Protein 4ORN (pdb70)

Solvent-accessible surface area: 19875 Å² total

CATH classification: 2.40.155.10

Organism: Aequorea victoria (NCBI:txid6100)

Radius of gyration: 23.49 Å; Cα contacts (8 Å, |Δi|>4): 1300; chains: 2; bounding box: 65×66×56 Å

B-factor: mean 25.35, std 9.88, range [12.17, 78.6]

Foldseek 3Di:
DVLVVLQQAKFKEKEKEFEAAARRTWIKIKIWIAHLVQLKTKIKMFTPRFADQWDVQVCVVVRANSAHEDPQFPLADQQSQLPQQFKKKWKWKQKPPAKIKTKIWTWHDDDRHTYIYMYIYIYGGDCCDCTSVVFFDQFFDKWKWKWAADPPAAGIKTWTKGWTAGHPGDTIIITMIMGIHRPDPDDTRGHHIWIKIKHKGWDDDPPDPGHMIIIMMGIYIGRDPGD/DVLVVLQQAKFKEKEKEFEAAARFTWIKIKIWIAHLCQLKIKIKMFTPGGDPQWDPQVCVVVRACSAHEDPLFPLADQQSQLPQQFKKKWKWKDKVVAKIKTKIWTWHDPDRHTYIYMYIYIDGGDCCDCTSVVFFDQWFDKWKWKKAADPPAGWIKTWTWGWTHGNPGHTIIIIMIMIIGRDDDDDGRGHHIWIKIKHKGWDDDPPDDGDMIIIMMGIYIGDDDRD

InterPro domains:
  IPR000786 Green fluorescent protein, GFP [PR01229] (3-27)
  IPR000786 Green fluorescent protein, GFP [PR01229] (28-48)
  IPR000786 Green fluorescent protein, GFP [PR01229] (49-69)
  IPR000786 Green fluorescent protein, GFP [PR01229] (70-85)
  IPR000786 Green fluorescent protein, GFP [PR01229] (86-108)
  IPR000786 Green fluorescent protein, GFP [PR01229] (109-129)
  IPR000786 Green fluorescent protein, GFP [PR01229] (130-149)
  IPR000786 Green fluorescent protein, GFP [PR01229] (150-171)
  IPR000786 Green fluorescent protein, GFP [PR01229] (173-192)
  IPR000786 Green fluorescent protein, GFP [PR01229] (193-211)
  IPR000786 Green fluorescent protein, GFP [PR01229] (214-237)
  IPR009017 Green fluorescent protein [G3DSA:2.40.155.10] (1-145)
  IPR009017 Green fluorescent protein [G3DSA:2.40.155.10] (146-238)
  IPR009017 Green fluorescent protein [SSF54511] (2-228)
  IPR011584 Green fluorescent protein-related [PF01353] (14-227)

Structure (mmCIF, N/CA/C/O b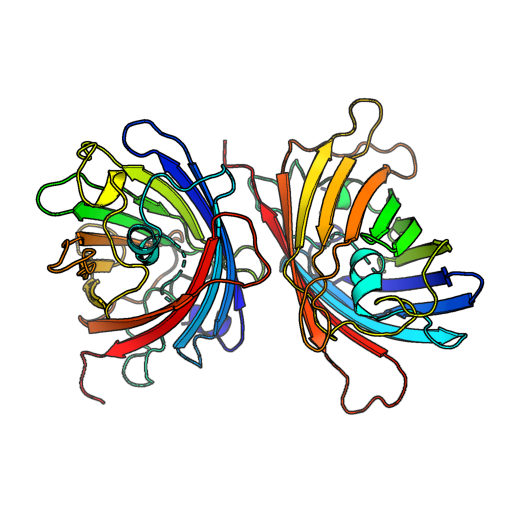ackbone):
data_4ORN
#
_entry.id   4ORN
#
_cell.length_a   80.510
_cell.length_b   83.460
_cell.length_c   92.240
_cell.angle_alpha   90.000
_cell.angle_beta   90.000
_cell.angle_gamma   90.000
#
_symmetry.space_group_name_H-M   'P 21 21 21'
#
loop_
_entity.id
_entity.type
_entity.pdbx_description
1 polymer mKalama1
2 non-polymer '2-(N-MORPHOLINO)-ETHANESULFONIC ACID'
3 non-polymer 'SULFATE ION'
4 non-polymer 'CHLORIDE ION'
5 water water
#
loop_
_atom_site.group_PDB
_atom_site.id
_atom_site.type_symbol
_atom_site.label_atom_id
_atom_site.label_alt_id
_atom_site.label_comp_id
_atom_site.label_asym_id
_atom_site.label_entity_id
_atom_site.label_seq_id
_atom_site.pdbx_PDB_ins_code
_atom_site.Cartn_x
_atom_site.Cartn_y
_atom_site.Cartn_z
_atom_site.occupancy
_atom_site.B_iso_or_equiv
_atom_site.auth_seq_id
_atom_site.auth_comp_id
_atom_site.auth_asym_id
_atom_site.auth_atom_id
_atom_site.pdbx_PDB_model_num
ATOM 1 N N . SER A 1 5 ? 21.087 56.916 17.517 1.00 56.10 2 SER A N 1
ATOM 2 C CA . SER A 1 5 ? 21.764 55.893 16.719 1.00 53.42 2 SER A CA 1
ATOM 3 C C . SER A 1 5 ? 22.436 54.814 17.561 1.00 52.79 2 SER A C 1
ATOM 4 O O . SER A 1 5 ? 22.629 54.974 18.770 1.00 66.38 2 SER A O 1
ATOM 7 N N . LYS A 1 6 ? 22.772 53.699 16.917 1.00 52.58 3 LYS A N 1
ATOM 8 C CA . LYS A 1 6 ? 23.812 52.813 17.426 1.00 44.16 3 LYS A CA 1
ATOM 9 C C . LYS A 1 6 ? 25.160 53.360 16.894 1.00 38.31 3 LYS A C 1
ATOM 10 O O . LYS A 1 6 ? 26.235 53.094 17.436 1.00 37.37 3 LYS A O 1
ATOM 16 N N . GLY A 1 7 ? 25.089 54.138 15.821 1.00 33.26 4 GLY A N 1
ATOM 17 C CA . GLY A 1 7 ? 26.275 54.819 15.336 1.00 28.49 4 GLY A CA 1
ATOM 18 C C . GLY A 1 7 ? 26.772 55.788 16.384 1.00 23.16 4 GLY A C 1
ATOM 19 O O . GLY A 1 7 ? 27.976 55.994 16.528 1.00 26.73 4 GLY A O 1
ATOM 20 N N . GLU A 1 8 ? 25.854 56.392 17.136 1.00 29.63 5 GLU A N 1
ATOM 21 C CA . GLU A 1 8 ? 26.285 57.401 18.100 1.00 30.92 5 GLU A CA 1
ATOM 22 C C . GLU A 1 8 ? 27.069 56.758 19.238 1.00 26.01 5 GLU A C 1
ATOM 23 O O . GLU A 1 8 ? 27.919 57.404 19.881 1.00 23.44 5 GLU A O 1
ATOM 29 N N . GLU A 1 9 ? 26.842 55.465 19.462 1.00 25.59 6 GLU A N 1
ATOM 30 C CA . GLU A 1 9 ? 27.595 54.767 20.503 1.00 25.12 6 GLU A CA 1
ATOM 31 C C . GLU A 1 9 ? 29.099 54.680 20.172 1.00 22.72 6 GLU A C 1
ATOM 32 O O . GLU A 1 9 ? 29.952 54.460 21.047 1.00 24.58 6 GLU A O 1
ATOM 38 N N . LEU A 1 10 ? 29.430 54.866 18.911 1.00 22.27 7 LEU A N 1
ATOM 39 C CA . LEU A 1 10 ? 30.827 54.793 18.504 1.00 16.62 7 LEU A CA 1
ATOM 40 C C . LEU A 1 10 ? 31.579 56.065 18.831 1.00 22.53 7 LEU A C 1
ATOM 41 O O . LEU A 1 10 ? 32.805 56.123 18.672 1.00 20.62 7 LEU A O 1
ATOM 46 N N . PHE A 1 11 ? 30.857 57.069 19.321 1.00 19.58 8 PHE A N 1
ATOM 47 C CA . PHE A 1 11 ? 31.462 58.407 19.549 1.00 19.55 8 PHE A CA 1
ATOM 48 C C . PHE A 1 11 ? 31.400 58.837 20.993 1.00 25.14 8 PHE A C 1
ATOM 49 O O . PHE A 1 11 ? 31.461 60.022 21.299 1.00 25.27 8 PHE A O 1
ATOM 57 N N . THR A 1 12 ? 31.296 57.884 21.914 1.00 20.70 9 THR A N 1
ATOM 58 C CA . THR A 1 12 ? 31.232 58.288 23.328 1.00 21.73 9 THR A CA 1
ATOM 59 C C . THR A 1 12 ? 32.575 58.741 23.922 1.00 26.05 9 THR A C 1
ATOM 60 O O . THR A 1 12 ? 32.602 59.366 25.009 1.00 23.40 9 THR A O 1
ATOM 64 N N . GLY A 1 13 ? 33.678 58.437 23.248 1.00 25.47 10 GLY A N 1
ATOM 65 C CA . GLY A 1 13 ? 35.010 58.835 23.703 1.00 31.09 10 GLY A CA 1
ATOM 66 C C . GLY A 1 13 ? 35.911 59.427 22.622 1.00 27.14 10 GLY A C 1
ATOM 67 O O . GLY A 1 13 ? 35.418 59.842 21.571 1.00 23.62 10 GLY A O 1
ATOM 68 N N . VAL A 1 14 ? 37.220 59.463 22.866 1.00 22.91 11 VAL A N 1
ATOM 69 C CA . VAL A 1 14 ? 38.182 60.002 21.897 1.00 19.11 11 VAL A CA 1
ATOM 70 C C . VAL A 1 14 ? 38.376 58.992 20.774 1.00 22.61 11 VAL A C 1
ATOM 71 O O . VAL A 1 14 ? 38.650 57.807 21.032 1.00 26.44 11 VAL A O 1
ATOM 75 N N . VAL A 1 15 ? 38.226 59.449 19.534 1.00 16.95 12 VAL A N 1
ATOM 76 C CA . VAL A 1 15 ? 38.380 58.593 18.354 1.00 18.91 12 VAL A CA 1
ATOM 77 C C . VAL A 1 15 ? 39.575 59.056 17.517 1.00 16.82 12 VAL A C 1
ATOM 78 O O . VAL A 1 15 ? 39.680 60.231 17.129 1.00 17.72 12 VAL A O 1
ATOM 82 N N . PRO A 1 16 ? 40.510 58.153 17.208 1.00 15.87 13 PRO A N 1
ATOM 83 C CA . PRO A 1 16 ? 41.601 58.581 16.340 1.00 14.93 13 PRO A CA 1
ATOM 84 C C . PRO A 1 16 ? 41.129 58.783 14.910 1.00 16.63 13 PRO A C 1
ATOM 85 O O . PRO A 1 16 ? 40.205 58.104 14.456 1.00 18.09 13 PRO A O 1
ATOM 89 N N . ILE A 1 17 ? 41.751 59.738 14.238 1.00 15.79 14 ILE A N 1
ATOM 90 C CA . ILE A 1 17 ? 41.381 60.093 12.871 1.00 14.20 14 ILE A CA 1
ATOM 91 C C . ILE A 1 17 ? 42.575 60.050 11.942 1.00 17.76 14 ILE A C 1
ATOM 92 O O . ILE A 1 17 ? 43.667 60.506 12.284 1.00 18.41 14 ILE A O 1
ATOM 97 N N . LEU A 1 18 ? 42.362 59.552 10.731 1.00 15.63 15 LEU A N 1
ATOM 98 C CA . LEU A 1 18 ? 43.383 59.584 9.689 1.00 15.94 15 LEU A CA 1
ATOM 99 C C . LEU A 1 18 ? 42.754 60.218 8.475 1.00 18.53 15 LEU A C 1
ATOM 100 O O . LEU A 1 18 ? 41.695 59.789 8.047 1.00 17.61 15 LEU A O 1
ATOM 105 N N . VAL A 1 19 ? 43.409 61.214 7.905 1.00 17.01 16 VAL A N 1
ATOM 106 C CA . VAL A 1 19 ? 42.888 61.902 6.717 1.00 15.99 16 VAL A CA 1
ATOM 107 C C . VAL A 1 19 ? 43.893 61.759 5.587 1.00 18.18 16 VAL A C 1
ATOM 108 O O . VAL A 1 19 ? 45.100 61.978 5.785 1.00 17.80 16 VAL A O 1
ATOM 112 N N . GLU A 1 20 ? 43.425 61.402 4.385 1.00 16.16 17 GLU A N 1
ATOM 113 C CA . GLU A 1 20 ? 44.350 61.352 3.245 1.00 15.99 17 GLU A CA 1
ATOM 114 C C . GLU A 1 20 ? 43.742 62.122 2.099 1.00 18.12 17 GLU A C 1
ATOM 115 O O . GLU A 1 20 ? 42.567 61.952 1.813 1.00 20.28 17 GLU A O 1
ATOM 121 N N . MET A 1 21 ? 44.533 62.947 1.437 1.00 17.98 18 MET A N 1
ATOM 122 C CA . MET A 1 21 ? 44.036 63.693 0.271 1.00 17.75 18 MET A CA 1
ATOM 123 C C . MET A 1 21 ? 44.988 63.543 -0.904 1.00 25.12 18 MET A C 1
ATOM 124 O O . MET A 1 21 ? 46.185 63.822 -0.782 1.00 22.59 18 MET A O 1
ATOM 129 N N . ASP A 1 22 ? 44.415 63.151 -2.038 1.00 20.69 19 ASP A N 1
ATOM 130 C CA . ASP A 1 22 ? 45.077 63.107 -3.350 1.00 18.43 19 ASP A CA 1
ATOM 131 C C . ASP A 1 22 ? 44.540 64.318 -4.089 1.00 23.74 19 ASP A C 1
ATOM 132 O O . ASP A 1 22 ? 43.353 64.372 -4.420 1.00 23.24 19 ASP A O 1
ATOM 137 N N . GLY A 1 23 ? 45.395 65.303 -4.328 1.00 21.84 20 GLY A N 1
ATOM 138 C CA . GLY A 1 23 ? 44.939 66.548 -4.940 1.00 22.35 20 GLY A CA 1
ATOM 139 C C . GLY A 1 23 ? 45.608 66.917 -6.258 1.00 27.52 20 GLY A C 1
ATOM 140 O O . GLY A 1 23 ? 46.688 66.429 -6.604 1.00 26.39 20 GLY A O 1
ATOM 141 N N . ASP A 1 24 ? 44.958 67.809 -6.990 1.00 23.96 21 ASP A N 1
ATOM 142 C CA . ASP A 1 24 ? 45.441 68.228 -8.304 1.00 23.61 21 ASP A CA 1
ATOM 143 C C . ASP A 1 24 ? 44.789 69.570 -8.521 1.00 27.10 21 ASP A C 1
ATOM 144 O O . ASP A 1 24 ? 43.577 69.661 -8.514 1.00 28.35 21 ASP A O 1
ATOM 149 N N A VAL A 1 25 ? 45.590 70.618 -8.690 0.57 23.58 22 VAL A N 1
ATOM 150 N N B VAL A 1 25 ? 45.591 70.614 -8.687 0.43 23.65 22 VAL A N 1
ATOM 151 C CA A VAL A 1 25 ? 45.051 71.944 -8.971 0.57 25.81 22 VAL A CA 1
ATOM 152 C CA B VAL A 1 25 ? 45.043 71.929 -8.985 0.43 25.85 22 VAL A CA 1
ATOM 153 C C A VAL A 1 25 ? 45.741 72.497 -10.201 0.57 28.99 22 VAL A C 1
ATOM 154 C C B VAL A 1 25 ? 45.742 72.494 -10.209 0.43 28.97 22 VAL A C 1
ATOM 155 O O A VAL A 1 25 ? 46.962 72.656 -10.205 0.57 28.64 22 VAL A O 1
ATOM 156 O O B VAL A 1 25 ? 46.965 72.645 -10.228 0.43 28.67 22 VAL A O 1
ATOM 163 N N . ASN A 1 26 ? 44.950 72.778 -11.237 1.00 26.16 23 ASN A N 1
ATOM 164 C CA . ASN A 1 26 ? 45.481 73.263 -12.533 1.00 23.43 23 ASN A CA 1
ATOM 165 C C . ASN A 1 26 ? 46.555 72.321 -13.061 1.00 32.97 23 ASN A C 1
ATOM 166 O O . ASN A 1 26 ? 47.538 72.763 -13.668 1.00 36.94 23 ASN A O 1
ATOM 171 N N . GLY A 1 27 ? 46.382 71.027 -12.813 1.00 30.55 24 GLY A N 1
ATOM 172 C CA . GLY A 1 27 ? 47.347 70.037 -13.276 1.00 40.93 24 GLY A CA 1
ATOM 173 C C . GLY A 1 27 ? 48.491 69.747 -12.313 1.00 35.27 24 GLY A C 1
ATOM 174 O O . GLY A 1 27 ? 49.236 68.786 -12.507 1.00 45.37 24 GLY A O 1
ATOM 175 N N . ARG A 1 28 ? 48.647 70.558 -11.275 1.00 37.66 25 ARG A N 1
ATOM 176 C CA . ARG A 1 28 ? 49.729 70.329 -10.318 1.00 28.65 25 ARG A CA 1
ATOM 177 C C . ARG A 1 28 ? 49.269 69.347 -9.241 1.00 33.44 25 ARG A C 1
ATOM 178 O O . ARG A 1 28 ? 48.344 69.658 -8.474 1.00 27.42 25 ARG A O 1
ATOM 186 N N . LYS A 1 29 ? 49.907 68.177 -9.171 1.00 30.42 26 LYS A N 1
ATOM 187 C CA . LYS A 1 29 ? 49.485 67.131 -8.231 1.00 31.22 26 LYS A CA 1
ATOM 188 C C . LYS A 1 29 ? 50.119 67.372 -6.872 1.00 28.17 26 LYS A C 1
ATOM 189 O O . LYS A 1 29 ? 51.248 67.854 -6.784 1.00 26.84 26 LYS A O 1
ATOM 195 N N . PHE A 1 30 ? 49.403 67.026 -5.803 1.00 27.53 27 PHE A N 1
ATOM 196 C CA . PHE A 1 30 ? 49.952 67.180 -4.462 1.00 25.27 27 PHE A CA 1
ATOM 197 C C . PHE A 1 30 ? 49.213 66.198 -3.564 1.00 25.36 27 PHE A C 1
ATOM 198 O O . PHE A 1 30 ? 48.191 65.638 -3.949 1.00 23.50 27 PHE A O 1
ATOM 206 N N . SER A 1 31 ? 49.772 65.921 -2.391 1.00 22.03 28 SER A N 1
ATOM 207 C CA . SER A 1 31 ? 49.083 65.044 -1.462 1.00 19.88 28 SER A CA 1
ATOM 208 C C . SER A 1 31 ? 49.238 65.570 -0.052 1.00 20.68 28 SER A C 1
ATOM 209 O O . SER A 1 31 ? 50.217 66.256 0.275 1.00 21.54 28 SER A O 1
ATOM 212 N N . VAL A 1 32 ? 48.252 65.245 0.772 1.00 20.29 29 VAL A N 1
ATOM 213 C CA . VAL A 1 32 ? 48.220 65.685 2.150 1.00 19.82 29 VAL A CA 1
ATOM 214 C C . VAL A 1 32 ? 47.851 64.485 3.005 1.00 16.78 29 VAL A C 1
ATOM 215 O O . VAL A 1 32 ? 46.990 63.666 2.637 1.00 18.66 29 VAL A O 1
ATOM 219 N N . ARG A 1 33 ? 48.497 64.358 4.162 1.00 19.13 30 ARG A N 1
ATOM 220 C CA . ARG A 1 33 ? 48.047 63.419 5.172 1.00 18.80 30 ARG A CA 1
ATOM 221 C C . ARG A 1 33 ? 47.842 64.144 6.470 1.00 20.92 30 ARG A C 1
ATOM 222 O O . ARG A 1 33 ? 48.669 64.990 6.850 1.00 21.96 30 ARG A O 1
ATOM 230 N N . GLY A 1 34 ? 46.740 63.823 7.156 1.00 16.11 31 GLY A N 1
ATOM 231 C CA . GLY A 1 34 ? 46.515 64.370 8.477 1.00 18.42 31 GLY A CA 1
ATOM 232 C C . GLY A 1 34 ? 46.243 63.276 9.475 1.00 17.48 31 GLY A C 1
ATOM 233 O O . GLY A 1 34 ? 45.665 62.242 9.146 1.00 19.57 31 GLY A O 1
ATOM 234 N N . VAL A 1 35 ? 46.678 63.496 10.717 1.00 17.39 32 VAL A N 1
ATOM 235 C CA . VAL A 1 35 ? 46.367 62.594 11.815 1.00 15.97 32 VAL A CA 1
ATOM 236 C C . VAL A 1 35 ? 45.959 63.376 13.059 1.00 17.17 32 VAL A C 1
ATOM 237 O O . VAL A 1 35 ? 46.424 64.514 13.299 1.00 19.42 32 VAL A O 1
ATOM 241 N N . GLY A 1 36 ? 45.112 62.777 13.869 1.00 17.55 33 GLY A N 1
ATOM 242 C CA . GLY A 1 36 ? 44.725 63.455 15.099 1.00 18.58 33 GLY A CA 1
ATOM 243 C C . GLY A 1 36 ? 43.613 62.708 15.749 1.00 18.48 33 GLY A C 1
ATOM 244 O O . GLY A 1 36 ? 43.520 61.472 15.665 1.00 18.58 33 GLY A O 1
ATOM 245 N N . GLU A 1 37 ? 42.743 63.433 16.446 1.00 15.98 34 GLU A N 1
ATOM 246 C CA . GLU A 1 37 ? 41.701 62.741 17.156 1.00 15.99 34 GLU A CA 1
ATOM 247 C C . GLU A 1 37 ? 40.503 63.642 17.345 1.00 16.71 34 GLU A C 1
ATOM 248 O O . GLU A 1 37 ? 40.639 64.866 17.310 1.00 19.26 34 GLU A O 1
ATOM 254 N N . GLY A 1 38 ? 39.338 63.029 17.540 1.00 17.70 35 GLY A N 1
ATOM 255 C CA . GLY A 1 38 ? 38.122 63.823 17.707 1.00 16.80 35 GLY A CA 1
ATOM 256 C C . GLY A 1 38 ? 37.366 63.339 18.904 1.00 18.61 35 GLY A C 1
ATOM 257 O O . GLY A 1 38 ? 37.466 62.164 19.303 1.00 17.75 35 GLY A O 1
ATOM 258 N N . ASP A 1 39 ? 36.625 64.240 19.545 1.00 15.16 36 ASP A N 1
ATOM 259 C CA . ASP A 1 39 ? 35.800 63.811 20.664 1.00 17.27 36 ASP A CA 1
ATOM 260 C C . ASP A 1 39 ? 34.488 64.534 20.575 1.00 19.21 36 ASP A C 1
ATOM 261 O O . ASP A 1 39 ? 34.404 65.725 20.909 1.00 18.27 36 ASP A O 1
ATOM 266 N N . ALA A 1 40 ? 33.463 63.810 20.136 1.00 17.24 37 ALA A N 1
ATOM 267 C CA . ALA A 1 40 ? 32.160 64.426 19.874 1.00 17.91 37 ALA A CA 1
ATOM 268 C C . ALA A 1 40 ? 31.493 64.883 21.154 1.00 21.98 37 ALA A C 1
ATOM 269 O O . ALA A 1 40 ? 30.650 65.791 21.117 1.00 20.00 37 ALA A O 1
ATOM 271 N N . THR A 1 41 ? 31.843 64.263 22.288 1.00 20.72 38 THR A N 1
ATOM 272 C CA . THR A 1 41 ? 31.299 64.739 23.553 1.00 18.52 38 THR A CA 1
ATOM 273 C C . THR A 1 41 ? 31.820 66.088 23.945 1.00 19.30 38 THR A C 1
ATOM 274 O O . THR A 1 41 ? 31.246 66.767 24.819 1.00 23.23 38 THR A O 1
ATOM 278 N N . HIS A 1 42 ? 32.941 66.475 23.349 1.00 17.38 39 HIS A N 1
ATOM 279 C CA . HIS A 1 42 ? 33.462 67.817 23.528 1.00 17.24 39 HIS A CA 1
ATOM 280 C C . HIS A 1 42 ? 33.304 68.688 22.282 1.00 18.28 39 HIS A C 1
ATOM 281 O O . HIS A 1 42 ? 33.746 69.843 22.278 1.00 17.57 39 HIS A O 1
ATOM 288 N N . GLY A 1 43 ? 32.650 68.155 21.252 1.00 17.48 40 GLY A N 1
ATOM 289 C CA . GLY A 1 43 ? 32.509 68.848 19.973 1.00 16.70 40 GLY A CA 1
ATOM 290 C C . GLY A 1 43 ? 33.822 69.402 19.461 1.00 16.82 40 GLY A C 1
ATOM 291 O O . GLY A 1 43 ? 33.897 70.552 19.028 1.00 18.59 40 GLY A O 1
ATOM 292 N N . LYS A 1 44 ? 34.881 68.602 19.542 1.00 15.39 41 LYS A N 1
ATOM 293 C CA . LYS A 1 44 ? 36.236 69.124 19.345 1.00 17.02 41 LYS A CA 1
ATOM 294 C C . LYS A 1 44 ? 37.027 68.132 18.538 1.00 20.07 41 LYS A C 1
ATOM 295 O O . LYS A 1 44 ? 36.886 66.919 18.713 1.00 21.46 41 LYS A O 1
ATOM 301 N N . LEU A 1 45 ? 37.865 68.624 17.647 1.00 14.59 42 LEU A N 1
ATOM 302 C CA . LEU A 1 45 ? 38.817 67.699 17.030 1.00 17.23 42 LEU A CA 1
ATOM 303 C C . LEU A 1 45 ? 40.140 68.420 16.859 1.00 20.24 42 LEU A C 1
ATOM 304 O O . LEU A 1 45 ? 40.189 69.652 16.807 1.00 17.01 42 LEU A O 1
ATOM 309 N N . THR A 1 46 ? 41.239 67.660 16.800 1.00 17.91 43 THR A N 1
ATOM 310 C CA . THR A 1 46 ? 42.543 68.271 16.611 1.00 18.66 43 THR A CA 1
ATOM 311 C C . THR A 1 46 ? 43.248 67.438 15.563 1.00 21.86 43 THR A C 1
ATOM 312 O O . THR A 1 46 ? 43.204 66.199 15.637 1.00 19.28 43 THR A O 1
ATOM 316 N N . LEU A 1 47 ? 43.841 68.096 14.570 1.00 17.86 44 LEU A N 1
ATOM 317 C CA . LEU A 1 47 ? 44.512 67.383 13.476 1.00 17.18 44 LEU A CA 1
ATOM 318 C C . LEU A 1 47 ? 45.799 68.121 13.111 1.00 19.97 44 LEU A C 1
ATOM 319 O O . LEU A 1 47 ? 45.844 69.350 13.088 1.00 21.13 44 LEU A O 1
ATOM 324 N N . LYS A 1 48 ? 46.825 67.358 12.742 1.00 16.90 45 LYS A N 1
ATOM 325 C CA . LYS A 1 48 ? 48.006 67.956 12.123 1.00 16.41 45 LYS A CA 1
ATOM 326 C C . LYS A 1 48 ? 48.168 67.400 10.721 1.00 18.83 45 LYS A C 1
ATOM 327 O O . LYS A 1 48 ? 48.168 66.154 10.530 1.00 19.70 45 LYS A O 1
ATOM 333 N N . PHE A 1 49 ? 48.266 68.297 9.750 1.00 16.47 46 PHE A N 1
ATOM 334 C CA . PHE A 1 49 ? 48.392 67.954 8.333 1.00 19.64 46 PHE A CA 1
ATOM 335 C C . PHE A 1 49 ? 49.760 68.265 7.804 1.00 20.44 46 PHE A C 1
ATOM 336 O O . PHE A 1 49 ? 50.329 69.295 8.111 1.00 20.26 46 PHE A O 1
ATOM 344 N N . ILE A 1 50 ? 50.275 67.361 6.978 1.00 21.01 47 ILE A N 1
ATOM 345 C CA . ILE A 1 50 ? 51.547 67.548 6.317 1.00 24.49 47 ILE A CA 1
ATOM 346 C C . ILE A 1 50 ? 51.321 67.477 4.816 1.00 20.93 47 ILE A C 1
ATOM 347 O O . ILE A 1 50 ? 50.595 66.605 4.353 1.00 20.84 47 ILE A O 1
ATOM 352 N N . CYS A 1 51 ? 51.940 68.364 4.046 1.00 19.26 48 CYS A N 1
ATOM 353 C CA . CYS A 1 51 ? 51.978 68.175 2.607 1.00 19.05 48 CYS A CA 1
ATOM 354 C C . CYS A 1 51 ? 53.052 67.134 2.290 1.00 31.49 48 CYS A C 1
ATOM 355 O O . CYS A 1 51 ? 54.227 67.406 2.461 1.00 31.08 48 CYS A O 1
ATOM 358 N N . THR A 1 52 ? 52.623 65.953 1.855 1.00 24.98 49 THR A N 1
ATOM 359 C CA . THR A 1 52 ? 53.503 64.792 1.667 1.00 31.18 49 THR A CA 1
ATOM 360 C C . THR A 1 52 ? 54.041 64.735 0.246 1.00 38.50 49 THR A C 1
ATOM 361 O O . THR A 1 52 ? 54.557 63.693 -0.187 1.00 39.58 49 THR A O 1
ATOM 365 N N . SER A 1 53 ? 53.927 65.860 -0.459 1.00 31.93 50 SER A N 1
ATOM 366 C CA . SER A 1 53 ? 54.476 66.034 -1.810 1.00 33.07 50 SER A CA 1
ATOM 367 C C . SER A 1 53 ? 55.262 67.337 -1.890 1.00 36.99 50 SER A C 1
ATOM 368 O O . SER A 1 53 ? 55.381 67.934 -2.965 1.00 49.92 50 SER A O 1
ATOM 371 N N . GLY A 1 54 ? 55.762 67.813 -0.749 1.00 32.16 51 GLY A N 1
ATOM 372 C CA . GLY A 1 54 ? 56.584 69.016 -0.735 1.00 32.68 51 GLY A CA 1
ATOM 373 C C . GLY A 1 54 ? 55.871 70.296 -0.312 1.00 36.60 51 GLY A C 1
ATOM 374 O O . GLY A 1 54 ? 55.318 70.373 0.780 1.00 35.16 51 GLY A O 1
ATOM 375 N N . LYS A 1 55 ? 55.890 71.311 -1.165 1.00 35.10 52 LYS A N 1
ATOM 376 C CA . LYS A 1 55 ? 55.229 72.581 -0.840 1.00 40.46 52 LYS A CA 1
ATOM 377 C C . LYS A 1 55 ? 53.802 72.597 -1.386 1.00 33.09 52 LYS A C 1
ATOM 378 O O . LYS A 1 55 ? 53.555 72.217 -2.536 1.00 31.77 52 LYS A O 1
ATOM 384 N N . LEU A 1 56 ? 52.850 72.999 -0.548 1.00 32.95 53 LEU A N 1
ATOM 385 C CA . LEU A 1 56 ? 51.436 73.003 -0.967 1.00 24.10 53 LEU A CA 1
ATOM 386 C C . LEU A 1 56 ? 51.212 74.109 -2.004 1.00 30.35 53 LEU A C 1
ATOM 387 O O . LEU A 1 56 ? 51.613 75.255 -1.786 1.00 34.60 53 LEU A O 1
ATOM 392 N N . PRO A 1 57 ? 50.555 73.773 -3.134 1.00 25.41 54 PRO A N 1
ATOM 393 C CA . PRO A 1 57 ? 50.323 74.677 -4.264 1.00 29.70 54 PRO A CA 1
ATOM 394 C C . PRO A 1 57 ? 49.144 75.641 -4.073 1.00 27.33 54 PRO A C 1
ATOM 395 O O . PRO A 1 57 ? 48.940 76.492 -4.928 1.00 27.18 54 PRO A O 1
ATOM 399 N N . VAL A 1 58 ? 48.405 75.511 -2.965 1.00 25.10 55 VAL A N 1
ATOM 400 C CA . VAL A 1 58 ? 47.266 76.400 -2.643 1.00 23.77 55 VAL A CA 1
ATOM 401 C C . VAL A 1 58 ? 47.414 76.751 -1.164 1.00 24.11 55 VAL A C 1
ATOM 402 O O . VAL A 1 58 ? 48.187 76.113 -0.449 1.00 24.67 55 VAL A O 1
ATOM 406 N N . PRO A 1 59 ? 46.713 77.790 -0.686 1.00 19.91 56 PRO A N 1
ATOM 407 C CA . PRO A 1 59 ? 46.891 78.151 0.717 1.00 21.07 56 PRO A CA 1
ATOM 408 C C . PRO A 1 59 ? 46.209 77.111 1.590 1.00 24.66 56 PRO A C 1
ATOM 409 O O . PRO A 1 59 ? 45.130 76.647 1.257 1.00 21.34 56 PRO A O 1
ATOM 413 N N . TRP A 1 60 ? 46.847 76.756 2.695 1.00 19.80 57 TRP A N 1
ATOM 414 C CA . TRP A 1 60 ? 46.263 75.796 3.637 1.00 16.68 57 TRP A CA 1
ATOM 415 C C . TRP A 1 60 ? 44.793 76.093 4.004 1.00 18.91 57 TRP A C 1
ATOM 416 O O . TRP A 1 60 ? 43.993 75.146 4.071 1.00 20.04 57 TRP A O 1
ATOM 427 N N . PRO A 1 61 ? 44.433 77.367 4.281 1.00 17.78 58 PRO A N 1
ATOM 428 C CA . PRO A 1 61 ? 43.048 77.571 4.722 1.00 17.96 58 PRO A CA 1
ATOM 429 C C . PRO A 1 61 ? 42.004 77.162 3.693 1.00 20.32 58 PRO A C 1
ATOM 430 O O . PRO A 1 61 ? 40.889 76.803 4.100 1.00 17.64 58 PRO A O 1
ATOM 434 N N . THR A 1 62 ? 42.357 77.162 2.409 1.00 20.92 59 THR A N 1
ATOM 435 C CA . THR A 1 62 ? 41.389 76.777 1.372 1.00 17.15 59 THR A CA 1
ATOM 436 C C . THR A 1 62 ? 41.088 75.285 1.381 1.00 17.86 59 THR A C 1
ATOM 437 O O . THR A 1 62 ? 40.119 74.843 0.740 1.00 19.48 59 THR A O 1
ATOM 441 N N . LEU A 1 63 ? 41.898 74.517 2.107 1.00 17.47 60 LEU A N 1
ATOM 442 C CA . LEU A 1 63 ? 41.684 73.062 2.184 1.00 16.32 60 LEU A CA 1
ATOM 443 C C . LEU A 1 63 ? 41.036 72.627 3.487 1.00 16.26 60 LEU A C 1
ATOM 444 O O . LEU A 1 63 ? 40.738 71.459 3.645 1.00 18.43 60 LEU A O 1
ATOM 449 N N . VAL A 1 64 ? 40.828 73.557 4.412 1.00 14.48 61 VAL A N 1
ATOM 450 C CA . VAL A 1 64 ? 40.286 73.189 5.734 1.00 15.65 61 VAL A CA 1
ATOM 451 C C . VAL A 1 64 ? 38.941 72.464 5.663 1.00 17.67 61 VAL A C 1
ATOM 452 O O . VAL A 1 64 ? 38.745 71.414 6.299 1.00 15.86 61 VAL A O 1
ATOM 456 N N . THR A 1 65 ? 38.003 72.981 4.877 1.00 17.31 62 THR A N 1
ATOM 457 C CA . THR A 1 65 ? 36.686 72.349 4.869 1.00 15.34 62 THR A CA 1
ATOM 458 C C . THR A 1 65 ? 36.727 70.958 4.239 1.00 14.50 62 THR A C 1
ATOM 459 O O . THR A 1 65 ? 35.943 70.083 4.599 1.00 16.14 62 THR A O 1
ATOM 463 N N . THR A 1 66 ? 37.658 70.738 3.306 1.00 14.79 63 THR A N 1
ATOM 464 C CA . THR A 1 66 ? 37.773 69.429 2.658 1.00 18.11 63 THR A CA 1
ATOM 465 C C . THR A 1 66 ? 38.427 68.406 3.578 1.00 16.58 63 THR A C 1
ATOM 466 O O . THR A 1 66 ? 37.958 67.281 3.732 1.00 16.83 63 THR A O 1
ATOM 470 N N . LEU A 1 67 ? 39.490 68.835 4.230 1.00 16.15 64 LEU A N 1
ATOM 471 C CA . LEU A 1 67 ? 40.257 67.965 5.123 1.00 17.48 64 LEU A CA 1
ATOM 472 C C . LEU A 1 67 ? 39.512 67.692 6.424 1.00 19.22 64 LEU A C 1
ATOM 473 O O . LEU A 1 67 ? 39.597 66.603 6.976 1.00 18.08 64 LEU A O 1
ATOM 499 N N . VAL A 1 69 ? 35.327 65.895 8.775 1.00 17.73 68 VAL A N 1
ATOM 500 C CA . VAL A 1 69 ? 34.843 64.846 9.670 1.00 17.68 68 VAL A CA 1
ATOM 501 C C . VAL A 1 69 ? 33.793 65.446 10.601 1.00 17.78 68 VAL A C 1
ATOM 502 O O . VAL A 1 69 ? 33.965 65.593 11.819 1.00 18.01 68 VAL A O 1
ATOM 506 N N . GLN A 1 70 ? 32.659 65.770 10.004 1.00 17.06 69 GLN A N 1
ATOM 507 C CA . GLN A 1 70 ? 31.579 66.415 10.725 1.00 17.11 69 GLN A CA 1
ATOM 508 C C . GLN A 1 70 ? 30.895 65.489 11.746 1.00 16.48 69 GLN A C 1
ATOM 509 O O . GLN A 1 70 ? 30.062 65.965 12.516 1.00 17.00 69 GLN A O 1
ATOM 523 N N . PHE A 1 72 ? 32.192 64.687 14.346 1.00 15.76 71 PHE A N 1
ATOM 524 C CA . PHE A 1 72 ? 32.557 65.133 15.691 1.00 15.89 71 PHE A CA 1
ATOM 525 C C . PHE A 1 72 ? 31.829 66.373 16.180 1.00 17.26 71 PHE A C 1
ATOM 526 O O . PHE A 1 72 ? 32.140 66.890 17.254 1.00 17.45 71 PHE A O 1
ATOM 534 N N . SER A 1 73 ? 30.836 66.824 15.414 1.00 14.86 72 SER A N 1
ATOM 535 C CA . SER A 1 73 ? 29.953 67.895 15.879 1.00 17.11 72 SER A CA 1
ATOM 536 C C . SER A 1 73 ? 29.222 67.433 17.106 1.00 16.97 72 SER A C 1
ATOM 537 O O . SER A 1 73 ? 28.811 66.257 17.187 1.00 18.36 72 SER A O 1
ATOM 540 N N . ARG A 1 74 ? 29.019 68.330 18.075 1.00 15.52 73 ARG A N 1
ATOM 541 C CA . ARG A 1 74 ? 28.145 67.980 19.167 1.00 15.10 73 ARG A CA 1
ATOM 542 C C . ARG A 1 74 ? 26.720 68.425 18.905 1.00 16.95 73 ARG A C 1
ATOM 543 O O . ARG A 1 74 ? 26.450 69.619 18.780 1.00 17.50 73 ARG A O 1
ATOM 551 N N . TYR A 1 75 ? 25.813 67.450 18.826 1.00 16.83 74 TYR A N 1
ATOM 552 C CA . TYR A 1 75 ? 24.378 67.702 18.806 1.00 18.07 74 TYR A CA 1
ATOM 553 C C . TYR A 1 75 ? 23.860 67.683 20.234 1.00 19.94 74 TYR A C 1
ATOM 554 O O . TYR A 1 75 ? 24.082 66.726 20.951 1.00 19.48 74 TYR A O 1
ATOM 563 N N . PRO A 1 76 ? 23.124 68.722 20.627 1.00 19.19 75 PRO A N 1
ATOM 564 C CA . PRO A 1 76 ? 22.589 68.691 21.988 1.00 19.56 75 PRO A CA 1
ATOM 565 C C . PRO A 1 76 ? 21.457 67.683 22.115 1.00 25.80 75 PRO A C 1
ATOM 566 O O . PRO A 1 76 ? 20.945 67.194 21.110 1.00 24.26 75 PRO A O 1
ATOM 570 N N . ASP A 1 77 ? 21.056 67.373 23.347 1.00 22.42 76 ASP A N 1
ATOM 571 C CA . ASP A 1 77 ? 20.063 66.315 23.563 1.00 25.44 76 ASP A CA 1
ATOM 572 C C . ASP A 1 77 ? 18.807 66.498 22.730 1.00 23.32 76 ASP A C 1
ATOM 573 O O . ASP A 1 77 ? 18.286 65.527 22.165 1.00 27.62 76 ASP A O 1
ATOM 578 N N . HIS A 1 78 ? 18.336 67.736 22.625 1.00 25.26 77 HIS A N 1
ATOM 579 C CA . HIS A 1 78 ? 17.076 67.978 21.910 1.00 27.81 77 HIS A CA 1
ATOM 580 C C . HIS A 1 78 ? 17.217 67.883 20.389 1.00 30.17 77 HIS A C 1
ATOM 581 O O . HIS A 1 78 ? 16.235 68.036 19.659 1.00 26.39 77 HIS A O 1
ATOM 588 N N . MET A 1 79 ? 18.442 67.671 19.911 1.00 21.63 78 MET A N 1
ATOM 589 C CA . MET A 1 79 ? 18.699 67.540 18.471 1.00 19.11 78 MET A CA 1
ATOM 590 C C . MET A 1 79 ? 19.342 66.212 18.067 1.00 21.26 78 MET A C 1
ATOM 591 O O . MET A 1 79 ? 19.741 66.050 16.914 1.00 20.27 78 MET A O 1
ATOM 596 N N . LYS A 1 80 ? 19.454 65.258 18.987 1.00 23.23 79 LYS A N 1
ATOM 597 C CA . LYS A 1 80 ? 20.148 64.003 18.678 1.00 22.63 79 LYS A CA 1
ATOM 598 C C . LYS A 1 80 ? 19.531 63.273 17.489 1.00 24.00 79 LYS A C 1
ATOM 599 O O . LYS A 1 80 ? 20.244 62.594 16.738 1.00 21.35 79 LYS A O 1
ATOM 605 N N . GLN A 1 81 ? 18.229 63.464 17.302 1.00 23.65 80 GLN A N 1
ATOM 606 C CA . GLN A 1 81 ? 17.510 62.764 16.233 1.00 23.15 80 GLN A CA 1
ATOM 607 C C . GLN A 1 81 ? 17.871 63.339 14.866 1.00 22.78 80 GLN A C 1
ATOM 608 O O . GLN A 1 81 ? 17.410 62.832 13.823 1.00 23.40 80 GLN A O 1
ATOM 614 N N . HIS A 1 82 ? 18.715 64.375 14.847 1.00 20.32 81 HIS A N 1
ATOM 615 C CA . HIS A 1 82 ? 19.038 65.074 13.602 1.00 20.55 81 HIS A CA 1
ATOM 616 C C . HIS A 1 82 ? 20.478 64.896 13.156 1.00 19.02 81 HIS A C 1
ATOM 617 O O . HIS A 1 82 ? 20.917 65.534 12.195 1.00 23.54 81 HIS A O 1
ATOM 624 N N . ASP A 1 83 ? 21.198 63.994 13.819 1.00 18.84 82 ASP A N 1
ATOM 625 C CA . ASP A 1 83 ? 22.614 63.758 13.505 1.00 19.65 82 ASP A CA 1
ATOM 626 C C . ASP A 1 83 ? 22.802 62.634 12.485 1.00 18.72 82 ASP A C 1
ATOM 627 O O . ASP A 1 83 ? 22.965 61.468 12.833 1.00 19.60 82 ASP A O 1
ATOM 632 N N . PHE A 1 84 ? 22.740 63.010 11.213 1.00 18.51 83 PHE A N 1
ATOM 633 C CA . PHE A 1 84 ? 22.932 62.075 10.105 1.00 17.02 83 PHE A CA 1
ATOM 634 C C . PHE A 1 84 ? 24.292 61.395 10.163 1.00 19.63 83 PHE A C 1
ATOM 635 O O . PHE A 1 84 ? 24.419 60.171 9.954 1.00 18.82 83 PHE A O 1
ATOM 643 N N . PHE A 1 85 ? 25.313 62.183 10.493 1.00 17.79 84 PHE A N 1
ATOM 644 C CA . PHE A 1 85 ? 26.690 61.745 10.320 1.00 16.43 84 PHE A CA 1
ATOM 645 C C . PHE A 1 85 ? 26.999 60.545 11.202 1.00 19.04 84 PHE A C 1
ATOM 646 O O . PHE A 1 85 ? 27.526 59.516 10.716 1.00 19.59 84 PHE A O 1
ATOM 654 N N . LYS A 1 86 ? 26.677 60.646 12.493 1.00 17.33 85 LYS A N 1
ATOM 655 C CA . LYS A 1 86 ? 26.937 59.486 13.350 1.00 16.09 85 LYS A CA 1
ATOM 656 C C . LYS A 1 86 ? 26.032 58.313 13.028 1.00 21.62 85 LYS A C 1
ATOM 657 O O . LYS A 1 86 ? 26.426 57.162 13.183 1.00 20.59 85 LYS A O 1
ATOM 663 N N A SER A 1 87 ? 24.826 58.607 12.569 0.59 18.92 86 SER A N 1
ATOM 664 N N B SER A 1 87 ? 24.819 58.614 12.579 0.41 18.95 86 SER A N 1
ATOM 665 C CA A SER A 1 87 ? 23.857 57.548 12.291 0.59 21.17 86 SER A CA 1
ATOM 666 C CA B SER A 1 87 ? 23.839 57.571 12.267 0.41 21.18 86 SER A CA 1
ATOM 667 C C A SER A 1 87 ? 24.315 56.660 11.139 0.59 21.93 86 SER A C 1
ATOM 668 C C B SER A 1 87 ? 24.322 56.661 11.143 0.41 21.92 86 SER A C 1
ATOM 669 O O A SER A 1 87 ? 23.965 55.471 11.069 0.59 22.69 86 SER A O 1
ATOM 670 O O B SER A 1 87 ? 23.997 55.468 11.101 0.41 22.69 86 SER A O 1
ATOM 675 N N . ALA A 1 88 ? 25.118 57.223 10.242 1.00 17.35 87 ALA A N 1
ATOM 676 C CA . ALA A 1 88 ? 25.648 56.501 9.088 1.00 17.66 87 ALA A CA 1
ATOM 677 C C . ALA A 1 88 ? 26.808 55.577 9.443 1.00 22.18 87 ALA A C 1
ATOM 678 O O . ALA A 1 88 ? 27.239 54.787 8.609 1.00 21.42 87 ALA A O 1
ATOM 680 N N . MET A 1 89 ? 27.349 55.700 10.661 1.00 20.25 88 MET A N 1
ATOM 681 C CA . MET A 1 89 ? 28.520 54.931 11.037 1.00 22.35 88 MET A CA 1
ATOM 682 C C . MET A 1 89 ? 28.109 53.578 11.574 1.00 21.66 88 MET A C 1
ATOM 683 O O . MET A 1 89 ? 27.035 53.448 12.138 1.00 22.66 88 MET A O 1
ATOM 688 N N . PRO A 1 90 ? 29.000 52.570 11.457 1.00 20.56 89 PRO A N 1
ATOM 689 C CA . PRO A 1 90 ? 30.375 52.638 10.959 1.00 20.40 89 PRO A CA 1
ATOM 690 C C . PRO A 1 90 ? 30.549 52.526 9.459 1.00 20.80 89 PRO A C 1
ATOM 691 O O . PRO A 1 90 ? 31.668 52.754 9.012 1.00 20.10 89 PRO A O 1
ATOM 695 N N . GLU A 1 91 ? 29.497 52.216 8.692 1.00 22.59 90 GLU A N 1
ATOM 696 C CA . GLU A 1 91 ? 29.660 52.000 7.249 1.00 24.14 90 GLU A CA 1
ATOM 697 C C . GLU A 1 91 ? 30.058 53.280 6.552 1.00 22.06 90 GLU A C 1
ATOM 698 O O . GLU A 1 91 ? 30.814 53.263 5.571 1.00 21.32 90 GLU A O 1
ATOM 704 N N . GLY A 1 92 ? 29.559 54.397 7.065 1.00 20.57 91 GLY A N 1
ATOM 705 C CA . GLY A 1 92 ? 30.047 55.705 6.611 1.00 19.94 91 GLY A CA 1
ATOM 706 C C . GLY A 1 92 ? 29.221 56.370 5.524 1.00 20.18 91 GLY A C 1
ATOM 707 O O . GLY A 1 92 ? 28.092 56.010 5.263 1.00 19.30 91 GLY A O 1
ATOM 708 N N . TYR A 1 93 ? 29.808 57.373 4.895 1.00 17.57 92 TYR A N 1
ATOM 709 C CA . TYR A 1 93 ? 29.146 58.108 3.832 1.00 17.28 92 TYR A CA 1
ATOM 710 C C . TYR A 1 93 ? 30.165 58.646 2.861 1.00 18.95 92 TYR A C 1
ATOM 711 O O . TYR A 1 93 ? 31.352 58.727 3.151 1.00 18.64 92 TYR A O 1
ATOM 720 N N . VAL A 1 94 ? 29.694 58.979 1.658 1.00 17.70 93 VAL A N 1
ATOM 721 C CA . VAL A 1 94 ? 30.507 59.691 0.697 1.00 19.95 93 VAL A CA 1
ATOM 722 C C . VAL A 1 94 ? 30.112 61.144 0.805 1.00 21.71 93 VAL A C 1
ATOM 723 O O . VAL A 1 94 ? 28.914 61.454 0.811 1.00 21.40 93 VAL A O 1
ATOM 727 N N . GLN A 1 95 ? 31.101 62.022 0.968 1.00 18.31 94 GLN A N 1
ATOM 728 C CA . GLN A 1 95 ? 30.848 63.467 0.962 1.00 15.42 94 GLN A CA 1
ATOM 729 C C . GLN A 1 95 ? 31.359 64.025 -0.345 1.00 18.68 94 GLN A C 1
ATOM 730 O O . GLN A 1 95 ? 32.533 63.870 -0.654 1.00 17.99 94 GLN A O 1
ATOM 736 N N . GLU A 1 96 ? 30.501 64.678 -1.135 1.00 17.63 95 GLU A N 1
ATOM 737 C CA . GLU A 1 96 ? 30.980 65.348 -2.345 1.00 18.41 95 GLU A CA 1
ATOM 738 C C . GLU A 1 96 ? 30.751 66.823 -2.183 1.00 18.22 95 GLU A C 1
ATOM 739 O O . GLU A 1 96 ? 29.693 67.238 -1.718 1.00 16.98 95 GLU A O 1
ATOM 745 N N . ARG A 1 97 ? 31.723 67.626 -2.570 1.00 14.86 96 ARG A N 1
ATOM 746 C CA . ARG A 1 97 ? 31.515 69.077 -2.620 1.00 14.51 96 ARG A CA 1
ATOM 747 C C . ARG A 1 97 ? 31.968 69.665 -3.932 1.00 17.96 96 ARG A C 1
ATOM 748 O O . ARG A 1 97 ? 32.839 69.114 -4.608 1.00 18.66 96 ARG A O 1
ATOM 756 N N . THR A 1 98 ? 31.356 70.794 -4.287 1.00 19.16 97 THR A N 1
ATOM 757 C CA . THR A 1 98 ? 31.963 71.696 -5.264 1.00 17.52 97 THR A CA 1
ATOM 758 C C . THR A 1 98 ? 32.138 73.027 -4.563 1.00 19.14 97 THR A C 1
ATOM 759 O O . THR A 1 98 ? 31.213 73.540 -3.932 1.00 19.01 97 THR A O 1
ATOM 763 N N . ILE A 1 99 ? 33.338 73.602 -4.669 1.00 15.05 98 ILE A N 1
ATOM 764 C CA . ILE A 1 99 ? 33.656 74.852 -3.989 1.00 15.36 98 ILE A CA 1
ATOM 765 C C . ILE A 1 99 ? 34.059 75.862 -5.017 1.00 18.88 98 ILE A C 1
ATOM 766 O O . ILE A 1 99 ? 35.046 75.660 -5.736 1.00 19.24 98 ILE A O 1
ATOM 771 N N . PHE A 1 100 ? 33.293 76.948 -5.093 1.00 17.90 99 PHE A N 1
ATOM 772 C CA . PHE A 1 100 ? 33.522 77.971 -6.110 1.00 19.48 99 PHE A CA 1
ATOM 773 C C . PHE A 1 100 ? 34.172 79.167 -5.468 1.00 20.23 99 PHE A C 1
ATOM 774 O O . PHE A 1 100 ? 33.586 79.840 -4.603 1.00 19.24 99 PHE A O 1
ATOM 782 N N . PHE A 1 101 ? 35.402 79.469 -5.884 1.00 19.58 100 PHE A N 1
ATOM 783 C CA . PHE A 1 101 ? 36.090 80.629 -5.348 1.00 18.40 100 PHE A CA 1
ATOM 784 C C . PHE A 1 101 ? 35.757 81.826 -6.207 1.00 21.19 100 PHE A C 1
ATOM 785 O O . PHE A 1 101 ? 36.004 81.803 -7.408 1.00 22.73 100 PHE A O 1
ATOM 793 N N . LYS A 1 102 ? 35.209 82.872 -5.593 1.00 20.53 101 LYS A N 1
ATOM 794 C CA . LYS A 1 102 ? 34.708 84.008 -6.359 1.00 23.73 101 LYS A CA 1
ATOM 795 C C . LYS A 1 102 ? 35.794 84.619 -7.225 1.00 26.07 101 LYS A C 1
ATOM 796 O O . LYS A 1 102 ? 36.876 84.904 -6.743 1.00 24.89 101 LYS A O 1
ATOM 802 N N . ASP A 1 103 ? 35.481 84.795 -8.503 1.00 24.06 102 ASP A N 1
ATOM 803 C CA . ASP A 1 103 ? 36.413 85.396 -9.465 1.00 28.43 102 ASP A CA 1
ATOM 804 C C . ASP A 1 103 ? 37.685 84.579 -9.601 1.00 33.66 102 ASP A C 1
ATOM 805 O O . ASP A 1 103 ? 38.753 85.104 -9.928 1.00 32.43 102 ASP A O 1
ATOM 810 N N . ASP A 1 104 ? 37.562 83.281 -9.370 1.00 26.10 103 ASP A N 1
ATOM 811 C CA . ASP A 1 104 ? 38.696 82.393 -9.512 1.00 22.26 103 ASP A CA 1
ATOM 812 C C . ASP A 1 104 ? 38.194 80.968 -9.797 1.00 26.19 103 ASP A C 1
ATOM 813 O O . ASP A 1 104 ? 37.060 80.765 -10.233 1.00 26.07 103 ASP A O 1
ATOM 818 N N . GLY A 1 105 ? 39.039 79.976 -9.571 1.00 23.27 104 GLY A N 1
ATOM 819 C CA . GLY A 1 105 ? 38.718 78.607 -9.921 1.00 21.87 104 GLY A CA 1
ATOM 820 C C . GLY A 1 105 ? 37.823 77.891 -8.934 1.00 21.96 104 GLY A C 1
ATOM 821 O O . GLY A 1 105 ? 37.263 78.507 -8.039 1.00 20.41 104 GLY A O 1
ATOM 822 N N A SER A 1 106 ? 37.666 76.584 -9.121 0.62 21.84 105 SER A N 1
ATOM 823 N N B SER A 1 106 ? 37.725 76.581 -9.093 0.38 21.83 105 SER A N 1
ATOM 824 C CA A SER A 1 106 ? 36.780 75.774 -8.284 0.62 21.21 105 SER A CA 1
ATOM 825 C CA B SER A 1 106 ? 36.834 75.790 -8.268 0.38 21.20 105 SER A CA 1
ATOM 826 C C A SER A 1 106 ? 37.442 74.462 -7.891 0.62 21.22 105 SER A C 1
ATOM 827 C C B SER A 1 106 ? 37.460 74.459 -7.882 0.38 21.20 105 SER A C 1
ATOM 828 O O A SER A 1 106 ? 38.232 73.900 -8.669 0.62 20.78 105 SER A O 1
ATOM 829 O O B SER A 1 106 ? 38.239 73.882 -8.653 0.38 20.79 105 SER A O 1
ATOM 834 N N . TYR A 1 107 ? 37.137 73.976 -6.680 1.00 16.73 106 TYR A N 1
ATOM 835 C CA . TYR A 1 107 ? 37.510 72.609 -6.292 1.00 17.93 106 TYR A CA 1
ATOM 836 C C . TYR A 1 107 ? 36.310 71.674 -6.417 1.00 18.49 106 TYR A C 1
ATOM 837 O O . TYR A 1 107 ? 35.201 72.042 -6.014 1.00 21.69 106 TYR A O 1
ATOM 846 N N A LYS A 1 108 ? 36.525 70.468 -6.941 0.45 16.80 107 LYS A N 1
ATOM 847 N N B LYS A 1 108 ? 36.529 70.476 -6.954 0.55 16.75 107 LYS A N 1
ATOM 848 C CA A LYS A 1 108 ? 35.522 69.408 -6.856 0.45 18.84 107 LYS A CA 1
ATOM 849 C CA B LYS A 1 108 ? 35.549 69.403 -6.849 0.55 18.81 107 LYS A CA 1
ATOM 850 C C A LYS A 1 108 ? 36.104 68.293 -6.000 0.45 20.80 107 LYS A C 1
ATOM 851 C C B LYS A 1 108 ? 36.139 68.326 -5.964 0.55 20.80 107 LYS A C 1
ATOM 852 O O A LYS A 1 108 ? 37.179 67.781 -6.293 0.45 21.23 107 LYS A O 1
ATOM 853 O O B LYS A 1 108 ? 37.252 67.872 -6.201 0.55 21.24 107 LYS A O 1
ATOM 864 N N . THR A 1 109 ? 35.412 67.928 -4.925 1.00 17.15 108 THR A N 1
ATOM 865 C CA . THR A 1 109 ? 35.958 66.950 -4.007 1.00 16.54 108 THR A CA 1
ATOM 866 C C . THR A 1 109 ? 35.055 65.749 -3.849 1.00 18.62 108 THR A C 1
ATOM 867 O O . THR A 1 109 ? 33.828 65.862 -3.909 1.00 20.54 108 THR A O 1
ATOM 871 N N . ARG A 1 110 ? 35.650 64.574 -3.652 1.00 17.35 109 ARG A N 1
ATOM 872 C CA . ARG A 1 110 ? 34.861 63.395 -3.259 1.00 16.43 109 ARG A CA 1
ATOM 873 C C . ARG A 1 110 ? 35.614 62.663 -2.193 1.00 19.73 109 ARG A C 1
ATOM 874 O O . ARG A 1 110 ? 36.801 62.354 -2.365 1.00 19.91 109 ARG A O 1
ATOM 882 N N . ALA A 1 111 ? 34.944 62.410 -1.073 1.00 17.01 110 ALA A N 1
ATOM 883 C CA . ALA A 1 111 ? 35.602 61.762 0.066 1.00 15.46 110 ALA A CA 1
ATOM 884 C C . ALA A 1 111 ? 34.763 60.632 0.600 1.00 19.14 110 ALA A C 1
ATOM 885 O O . ALA A 1 111 ? 33.543 60.691 0.581 1.00 21.53 110 ALA A O 1
ATOM 887 N N A GLU A 1 112 ? 35.407 59.572 1.069 0.55 17.35 111 GLU A N 1
ATOM 888 N N B GLU A 1 112 ? 35.426 59.591 1.092 0.45 17.37 111 GLU A N 1
ATOM 889 C CA A GLU A 1 112 ? 34.685 58.541 1.812 0.55 17.24 111 GLU A CA 1
ATOM 890 C CA B GLU A 1 112 ? 34.750 58.523 1.826 0.45 17.33 111 GLU A CA 1
ATOM 891 C C A GLU A 1 112 ? 35.097 58.685 3.267 0.55 17.98 111 GLU A C 1
ATOM 892 C C B GLU A 1 112 ? 35.115 58.677 3.291 0.45 17.98 111 GLU A C 1
ATOM 893 O O A GLU A 1 112 ? 36.283 58.762 3.563 0.55 19.15 111 GLU A O 1
ATOM 894 O O B GLU A 1 112 ? 36.292 58.729 3.626 0.45 19.16 111 GLU A O 1
ATOM 905 N N . VAL A 1 113 ? 34.114 58.771 4.159 1.00 17.14 112 VAL A N 1
ATOM 906 C CA . VAL A 1 113 ? 34.357 58.888 5.608 1.00 14.89 112 VAL A CA 1
ATOM 907 C C . VAL A 1 113 ? 33.723 57.671 6.256 1.00 18.10 112 VAL A C 1
ATOM 908 O O . VAL A 1 113 ? 32.523 57.434 6.123 1.00 17.66 112 VAL A O 1
ATOM 912 N N A LYS A 1 114 ? 34.525 56.893 6.973 0.42 17.52 113 LYS A N 1
ATOM 913 N N B LYS A 1 114 ? 34.525 56.856 6.936 0.58 17.48 113 LYS A N 1
ATOM 914 C CA A LYS A 1 114 ? 34.023 55.687 7.586 0.42 17.68 113 LYS A CA 1
ATOM 915 C CA B LYS A 1 114 ? 33.983 55.693 7.598 0.58 17.66 113 LYS A CA 1
ATOM 916 C C A LYS A 1 114 ? 34.981 55.248 8.664 0.42 16.75 113 LYS A C 1
ATOM 917 C C B LYS A 1 114 ? 34.975 55.224 8.633 0.58 16.70 113 LYS A C 1
ATOM 918 O O A LYS A 1 114 ? 36.118 55.722 8.718 0.42 18.89 113 LYS A O 1
ATOM 919 O O B LYS A 1 114 ? 36.133 55.652 8.619 0.58 18.92 113 LYS A O 1
ATOM 930 N N . PHE A 1 115 ? 34.542 54.329 9.515 1.00 17.74 114 PHE A N 1
ATOM 931 C CA . PHE A 1 115 ? 35.479 53.687 10.428 1.00 16.98 114 PHE A CA 1
ATOM 932 C C . PHE A 1 115 ? 36.237 52.586 9.710 1.00 19.60 114 PHE A C 1
ATOM 933 O O . PHE A 1 115 ? 35.656 51.810 8.936 1.00 20.64 114 PHE A O 1
ATOM 941 N N A GLU A 1 116 ? 37.542 52.523 9.937 0.56 19.26 115 GLU A N 1
ATOM 942 N N B GLU A 1 116 ? 37.536 52.539 9.981 0.44 19.25 115 GLU A N 1
ATOM 943 C CA A GLU A 1 116 ? 38.307 51.330 9.561 0.56 21.02 115 GLU A CA 1
ATOM 944 C CA B GLU A 1 116 ? 38.367 51.390 9.636 0.44 21.04 115 GLU A CA 1
ATOM 945 C C A GLU A 1 116 ? 38.848 50.832 10.880 0.56 20.01 115 GLU A C 1
ATOM 946 C C B GLU A 1 116 ? 38.844 50.858 10.949 0.44 20.08 115 GLU A C 1
ATOM 947 O O A GLU A 1 116 ? 39.768 51.436 11.458 0.56 21.25 115 GLU A O 1
ATOM 948 O O B GLU A 1 116 ? 39.737 51.443 11.582 0.44 21.05 115 GLU A O 1
ATOM 959 N N . GLY A 1 117 ? 38.255 49.762 11.398 1.00 22.23 116 GLY A N 1
ATOM 960 C CA . GLY A 1 117 ? 38.521 49.357 12.782 1.00 19.66 116 GLY A CA 1
ATOM 961 C C . GLY A 1 117 ? 38.047 50.493 13.672 1.00 24.60 116 GLY A C 1
ATOM 962 O O . GLY A 1 117 ? 36.966 51.006 13.493 1.00 21.20 116 GLY A O 1
ATOM 963 N N . ASP A 1 118 ? 38.873 50.936 14.609 1.00 18.57 117 ASP A N 1
ATOM 964 C CA . ASP A 1 118 ? 38.430 51.997 15.542 1.00 19.11 117 ASP A CA 1
ATOM 965 C C . ASP A 1 118 ? 38.900 53.384 15.143 1.00 19.18 117 ASP A C 1
ATOM 966 O O . ASP A 1 118 ? 38.687 54.360 15.874 1.00 21.02 117 ASP A O 1
ATOM 971 N N . THR A 1 119 ? 39.526 53.477 13.982 1.00 16.84 118 THR A N 1
ATOM 972 C CA . THR A 1 119 ? 40.000 54.768 13.475 1.00 16.41 118 THR A CA 1
ATOM 973 C C . THR A 1 119 ? 39.013 55.307 12.460 1.00 18.85 118 THR A C 1
ATOM 974 O O . THR A 1 119 ? 38.591 54.604 11.543 1.00 20.02 118 THR A O 1
ATOM 978 N N . LEU A 1 120 ? 38.640 56.570 12.616 1.00 17.19 119 LEU A N 1
ATOM 979 C CA . LEU A 1 120 ? 37.824 57.221 11.588 1.00 16.26 119 LEU A CA 1
ATOM 980 C C . LEU A 1 120 ? 38.720 57.715 10.437 1.00 18.61 119 LEU A C 1
ATOM 981 O O . LEU A 1 120 ? 39.709 58.439 10.651 1.00 18.60 119 LEU A O 1
ATOM 986 N N A VAL A 1 121 ? 38.375 57.336 9.208 0.51 17.09 120 VAL A N 1
ATOM 987 N N B VAL A 1 121 ? 38.414 57.298 9.209 0.49 17.11 120 VAL A N 1
ATOM 988 C CA A VAL A 1 121 ? 39.223 57.668 8.082 0.51 15.07 120 VAL A CA 1
ATOM 989 C CA B VAL A 1 121 ? 39.256 57.696 8.097 0.49 15.05 120 VAL A CA 1
ATOM 990 C C A VAL A 1 121 ? 38.477 58.567 7.104 0.51 17.76 120 VAL A C 1
ATOM 991 C C B VAL A 1 121 ? 38.461 58.609 7.164 0.49 17.77 120 VAL A C 1
ATOM 992 O O A VAL A 1 121 ? 37.334 58.289 6.784 0.51 20.10 120 VAL A O 1
ATOM 993 O O B VAL A 1 121 ? 37.270 58.411 6.971 0.49 20.05 120 VAL A O 1
ATOM 1000 N N . ASN A 1 122 ? 39.125 59.641 6.663 1.00 16.20 121 ASN A N 1
ATOM 1001 C CA . ASN A 1 122 ? 38.555 60.541 5.654 1.00 16.72 121 ASN A CA 1
ATOM 1002 C C . ASN A 1 122 ? 39.488 60.445 4.456 1.00 16.97 121 ASN A C 1
ATOM 1003 O O . ASN A 1 122 ? 40.596 60.972 4.480 1.00 20.38 121 ASN A O 1
ATOM 1008 N N . ARG A 1 123 ? 39.036 59.778 3.390 1.00 16.12 122 ARG A N 1
ATOM 1009 C CA . ARG A 1 123 ? 39.861 59.607 2.183 1.00 17.73 122 ARG A CA 1
ATOM 1010 C C . ARG A 1 123 ? 39.334 60.441 1.023 1.00 16.53 122 ARG A C 1
ATOM 1011 O O . ARG A 1 123 ? 38.248 60.173 0.532 1.00 19.16 122 ARG A O 1
ATOM 1019 N N . ILE A 1 124 ? 40.142 61.381 0.557 1.00 17.21 123 ILE A N 1
ATOM 1020 C CA . ILE A 1 124 ? 39.698 62.452 -0.338 1.00 17.54 123 ILE A CA 1
ATOM 1021 C C . ILE A 1 124 ? 40.422 62.450 -1.669 1.00 21.40 123 ILE A C 1
ATOM 1022 O O . ILE A 1 124 ? 41.629 62.250 -1.715 1.00 20.24 123 ILE A O 1
ATOM 1027 N N . VAL A 1 125 ? 39.673 62.665 -2.747 1.00 17.00 124 VAL A N 1
ATOM 1028 C CA . VAL A 1 125 ? 40.238 63.114 -4.007 1.00 17.07 124 VAL A CA 1
ATOM 1029 C C . VAL A 1 125 ? 39.716 64.518 -4.271 1.00 19.89 124 VAL A C 1
ATOM 1030 O O . VAL A 1 125 ? 38.508 64.747 -4.186 1.00 20.44 124 VAL A O 1
ATOM 1034 N N . LEU A 1 126 ? 40.627 65.439 -4.558 1.00 19.03 125 LEU A N 1
ATOM 1035 C CA . LEU A 1 126 ? 40.300 66.830 -4.876 1.00 19.65 125 LEU A CA 1
ATOM 1036 C C . LEU A 1 126 ? 40.855 67.192 -6.250 1.00 22.32 125 LEU A C 1
ATOM 1037 O O . LEU A 1 126 ? 41.989 66.869 -6.582 1.00 22.81 125 LEU A O 1
ATOM 1042 N N . LYS A 1 127 ? 40.033 67.847 -7.052 1.00 18.54 126 LYS A N 1
ATOM 1043 C CA . LYS A 1 127 ? 40.507 68.377 -8.315 1.00 22.89 126 LYS A CA 1
ATOM 1044 C C . LYS A 1 127 ? 40.106 69.829 -8.474 1.00 23.94 126 LYS A C 1
ATOM 1045 O O . LYS A 1 127 ? 38.907 70.186 -8.442 1.00 21.72 126 LYS A O 1
ATOM 1051 N N . GLY A 1 128 ? 41.105 70.675 -8.662 1.00 20.14 127 GLY A N 1
ATOM 1052 C CA . GLY A 1 128 ? 40.868 72.111 -8.792 1.00 20.98 127 GLY A CA 1
ATOM 1053 C C . GLY A 1 128 ? 41.143 72.516 -10.224 1.00 25.88 127 GLY A C 1
ATOM 1054 O O . GLY A 1 128 ? 42.153 72.082 -10.790 1.00 26.21 127 GLY A O 1
ATOM 1055 N N . THR A 1 129 ? 40.285 73.363 -10.799 1.00 25.44 128 THR A N 1
ATOM 1056 C CA . THR A 1 129 ? 40.450 73.776 -12.211 1.00 24.31 128 THR A CA 1
ATOM 1057 C C . THR A 1 129 ? 40.220 75.262 -12.379 1.00 29.73 128 THR A C 1
ATOM 1058 O O . THR A 1 129 ? 39.495 75.890 -11.598 1.00 22.09 128 THR A O 1
ATOM 1062 N N . ASP A 1 130 ? 40.856 75.829 -13.406 1.00 24.83 129 ASP A N 1
ATOM 1063 C CA . ASP A 1 130 ? 40.653 77.220 -13.806 1.00 27.23 129 ASP A CA 1
ATOM 1064 C C . ASP A 1 130 ? 41.110 78.293 -12.813 1.00 26.31 129 ASP A C 1
ATOM 1065 O O . ASP A 1 130 ? 40.585 79.409 -12.801 1.00 27.63 129 ASP A O 1
ATOM 1070 N N . PHE A 1 131 ? 42.111 77.991 -11.985 1.00 21.55 130 PHE A N 1
ATOM 1071 C CA . PHE A 1 131 ? 42.606 79.017 -11.081 1.00 24.98 130 PHE A CA 1
ATOM 1072 C C . PHE A 1 131 ? 43.498 80.000 -11.811 1.00 27.57 130 PHE A C 1
ATOM 1073 O O . PHE A 1 131 ? 44.172 79.627 -12.763 1.00 29.53 130 PHE A O 1
ATOM 1081 N N . LYS A 1 132 ? 43.457 81.252 -11.374 1.00 28.80 131 LYS A N 1
ATOM 1082 C CA . LYS A 1 132 ? 44.293 82.303 -11.946 1.00 25.68 131 LYS A CA 1
ATOM 1083 C C . LYS A 1 132 ? 45.686 82.222 -11.351 1.00 32.50 131 LYS A C 1
ATOM 1084 O O . LYS A 1 132 ? 45.853 82.189 -10.129 1.00 29.94 131 LYS A O 1
ATOM 1090 N N . GLU A 1 133 ? 46.691 82.198 -12.223 1.00 34.71 132 GLU A N 1
ATOM 1091 C CA . GLU A 1 133 ? 48.068 82.029 -11.775 1.00 37.11 132 GLU A CA 1
ATOM 1092 C C . GLU A 1 133 ? 48.499 83.098 -10.763 1.00 30.50 132 GLU A C 1
ATOM 1093 O O . GLU A 1 133 ? 49.273 82.808 -9.851 1.00 43.92 132 GLU A O 1
ATOM 1099 N N . ASP A 1 134 ? 47.996 84.327 -10.890 1.00 35.09 133 ASP A N 1
ATOM 1100 C CA . ASP A 1 134 ? 48.306 85.333 -9.875 1.00 40.00 133 ASP A CA 1
ATOM 1101 C C . ASP A 1 134 ? 47.086 85.729 -9.042 1.00 41.82 133 ASP A C 1
ATOM 1102 O O . ASP A 1 134 ? 47.033 86.830 -8.481 1.00 37.68 133 ASP A O 1
ATOM 1107 N N . GLY A 1 135 ? 46.110 84.828 -8.946 1.00 30.75 134 GLY A N 1
ATOM 1108 C CA . GLY A 1 135 ? 44.969 85.062 -8.080 1.00 29.38 134 GLY A CA 1
ATOM 1109 C C . GLY A 1 135 ? 45.331 84.833 -6.631 1.00 34.94 134 GLY A C 1
ATOM 1110 O O . GLY A 1 135 ? 46.498 84.594 -6.311 1.00 29.77 134 GLY A O 1
ATOM 1111 N N . ASN A 1 136 ? 44.339 84.891 -5.744 1.00 27.31 135 ASN A N 1
ATOM 1112 C CA . ASN A 1 136 ? 44.620 84.785 -4.326 1.00 26.65 135 ASN A CA 1
ATOM 1113 C C . ASN A 1 136 ? 45.012 83.387 -3.908 1.00 23.39 135 ASN A C 1
ATOM 1114 O O . ASN A 1 136 ? 45.590 83.213 -2.837 1.00 25.73 135 ASN A O 1
ATOM 1119 N N . ILE A 1 137 ? 44.663 82.405 -4.731 1.00 25.52 136 ILE A N 1
ATOM 1120 C CA . ILE A 1 137 ? 44.846 81.011 -4.360 1.00 24.72 136 ILE A CA 1
ATOM 1121 C C . ILE A 1 137 ? 46.210 80.533 -4.848 1.00 30.16 136 ILE A C 1
ATOM 1122 O O . ILE A 1 137 ? 47.090 80.219 -4.040 1.00 25.57 136 ILE A O 1
ATOM 1127 N N . LEU A 1 138 ? 46.413 80.523 -6.161 1.00 28.33 137 LEU A N 1
ATOM 1128 C CA . LEU A 1 138 ? 47.717 80.110 -6.680 1.00 28.02 137 LEU A CA 1
ATOM 1129 C C . LEU A 1 138 ? 48.820 81.092 -6.318 1.00 30.09 137 LEU A C 1
ATOM 1130 O O . LEU A 1 138 ? 50.007 80.719 -6.294 1.00 31.16 137 LEU A O 1
ATOM 1135 N N . GLY A 1 139 ? 48.438 82.332 -6.033 1.00 25.47 138 GLY A N 1
ATOM 1136 C CA . GLY A 1 139 ? 49.385 83.365 -5.629 1.00 32.13 138 GLY A CA 1
ATOM 1137 C C . GLY A 1 139 ? 49.718 83.390 -4.150 1.00 35.18 138 GLY A C 1
ATOM 1138 O O . GLY A 1 139 ? 50.566 84.185 -3.710 1.00 30.33 138 GLY A O 1
ATOM 1139 N N . HIS A 1 140 ? 49.043 82.531 -3.378 1.00 26.91 139 HIS A N 1
ATOM 1140 C CA . HIS A 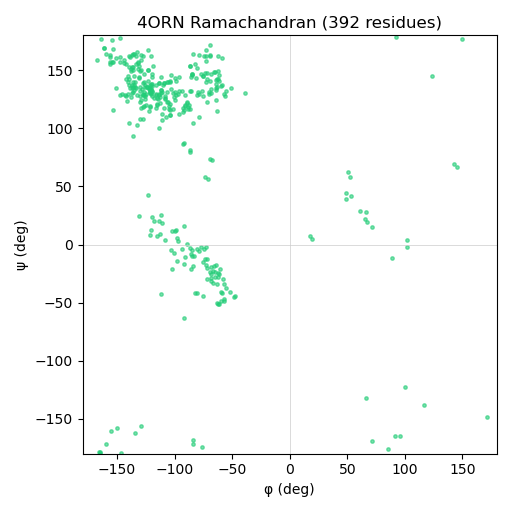1 140 ? 49.199 82.502 -1.931 1.00 26.04 139 HIS A CA 1
ATOM 1141 C C . HIS A 1 140 ? 49.046 83.870 -1.289 1.00 31.04 139 HIS A C 1
ATOM 1142 O O . HIS A 1 140 ? 49.973 84.377 -0.639 1.00 29.06 139 HIS A O 1
ATOM 1149 N N . LYS A 1 141 ? 47.864 84.461 -1.431 1.00 24.85 140 LYS A N 1
ATOM 1150 C CA . LYS A 1 141 ? 47.625 85.797 -0.896 1.00 25.79 140 LYS A CA 1
ATOM 1151 C C . LYS A 1 141 ? 46.616 85.794 0.239 1.00 28.48 140 LYS A C 1
ATOM 1152 O O . LYS A 1 141 ? 46.041 86.821 0.570 1.00 26.81 140 LYS A O 1
ATOM 1158 N N . LEU A 1 142 ? 46.419 84.630 0.854 1.00 23.57 141 LEU A N 1
ATOM 1159 C CA . LEU A 1 142 ? 45.435 84.507 1.935 1.00 22.27 141 LEU A CA 1
ATOM 1160 C C . LEU A 1 142 ? 46.100 84.401 3.283 1.00 23.52 141 LEU A C 1
ATOM 1161 O O . LEU A 1 142 ? 47.116 83.706 3.423 1.00 26.97 141 LEU A O 1
ATOM 1166 N N . GLU A 1 143 ? 45.525 85.071 4.278 1.00 20.47 142 GLU A N 1
ATOM 1167 C CA . GLU A 1 143 ? 46.017 84.994 5.645 1.00 23.81 142 GLU A CA 1
ATOM 1168 C C . GLU A 1 143 ? 45.918 83.571 6.178 1.00 27.37 142 GLU A C 1
ATOM 1169 O O . GLU A 1 143 ? 45.021 82.817 5.782 1.00 21.46 142 GLU A O 1
ATOM 1175 N N . TYR A 1 144 ? 46.835 83.210 7.080 1.00 20.12 143 TYR A N 1
ATOM 1176 C CA . TYR A 1 144 ? 46.828 81.879 7.689 1.00 20.68 143 TYR A CA 1
ATOM 1177 C C . TYR A 1 144 ? 45.924 81.889 8.908 1.00 23.53 143 TYR A C 1
ATOM 1178 O O . TYR A 1 144 ? 46.363 82.020 10.068 1.00 23.48 143 TYR A O 1
ATOM 1187 N N . ASN A 1 145 ? 44.628 81.794 8.644 1.00 19.40 144 ASN A N 1
ATOM 1188 C CA . ASN A 1 145 ? 43.622 81.728 9.691 1.00 19.41 144 ASN A CA 1
ATOM 1189 C C . ASN A 1 145 ? 42.322 81.278 9.056 1.00 19.24 144 ASN A C 1
ATOM 1190 O O . ASN A 1 145 ? 42.269 80.991 7.869 1.00 20.35 144 ASN A O 1
ATOM 1195 N N . MET A 1 146 ? 41.289 81.195 9.883 1.00 20.40 145 MET A N 1
ATOM 1196 C CA . MET A 1 146 ? 40.001 80.684 9.431 1.00 22.07 145 MET A CA 1
ATOM 1197 C C . MET A 1 146 ? 38.885 81.387 10.179 1.00 22.64 145 MET A C 1
ATOM 1198 O O . MET A 1 146 ? 38.916 81.447 11.411 1.00 22.23 145 MET A O 1
ATOM 1203 N N . ASN A 1 147 ? 37.902 81.934 9.445 1.00 20.65 146 ASN A N 1
ATOM 1204 C CA . ASN A 1 147 ? 36.735 82.517 10.073 1.00 22.11 146 ASN A CA 1
ATOM 1205 C C . ASN A 1 147 ? 35.717 81.434 10.384 1.00 20.17 146 ASN A C 1
ATOM 1206 O O . ASN A 1 147 ? 35.817 80.311 9.868 1.00 21.18 146 ASN A O 1
ATOM 1211 N N . VAL A 1 148 ? 34.754 81.764 11.240 1.00 18.60 147 VAL A N 1
ATOM 1212 C CA . VAL A 1 148 ? 33.686 80.814 11.574 1.00 19.24 147 VAL A CA 1
ATOM 1213 C C . VAL A 1 148 ? 32.863 80.429 10.343 1.00 19.72 147 VAL A C 1
ATOM 1214 O O . VAL A 1 148 ? 32.598 81.262 9.462 1.00 23.72 147 VAL A O 1
ATOM 1218 N N . GLY A 1 149 ? 32.467 79.161 10.231 1.00 17.14 148 GLY A N 1
ATOM 1219 C CA . GLY A 1 149 ? 31.589 78.749 9.141 1.00 16.06 148 GLY A CA 1
ATOM 1220 C C . GLY A 1 149 ? 30.316 78.200 9.753 1.00 18.98 148 GLY A C 1
ATOM 1221 O O . GLY A 1 149 ? 30.316 77.642 10.862 1.00 19.34 148 GLY A O 1
ATOM 1222 N N . ASN A 1 150 ? 29.212 78.414 9.054 1.00 16.15 149 ASN A N 1
ATOM 1223 C CA . ASN A 1 150 ? 27.926 77.897 9.506 1.00 16.11 149 ASN A CA 1
ATOM 1224 C C . ASN A 1 150 ? 27.284 77.117 8.400 1.00 18.88 149 ASN A C 1
ATOM 1225 O O . ASN A 1 150 ? 26.836 77.685 7.378 1.00 18.94 149 ASN A O 1
ATOM 1230 N N . VAL A 1 151 ? 27.267 75.800 8.598 1.00 16.37 150 VAL A N 1
ATOM 1231 C CA . VAL A 1 151 ? 26.929 74.841 7.535 1.00 16.61 150 VAL A CA 1
ATOM 1232 C C . VAL A 1 151 ? 25.458 74.469 7.643 1.00 15.09 150 VAL A C 1
ATOM 1233 O O . VAL A 1 151 ? 25.048 73.830 8.601 1.00 16.21 150 VAL A O 1
ATOM 1237 N N . TYR A 1 152 ? 24.654 74.891 6.652 1.00 14.42 151 TYR A N 1
ATOM 1238 C CA . TYR A 1 152 ? 23.216 74.665 6.722 1.00 16.10 151 TYR A CA 1
ATOM 1239 C C . TYR A 1 152 ? 22.849 73.361 6.075 1.00 16.60 151 TYR A C 1
ATOM 1240 O O . TYR A 1 152 ? 23.073 73.158 4.862 1.00 17.91 151 TYR A O 1
ATOM 1249 N N . ILE A 1 153 ? 22.272 72.470 6.875 1.00 14.91 152 ILE A N 1
ATOM 1250 C CA . ILE A 1 153 ? 22.022 71.097 6.447 1.00 14.56 152 ILE A CA 1
ATOM 1251 C C . ILE A 1 153 ? 20.543 70.883 6.255 1.00 18.69 152 ILE A C 1
ATOM 1252 O O . ILE A 1 153 ? 19.767 71.326 7.079 1.00 18.25 152 ILE A O 1
ATOM 1257 N N . THR A 1 154 ? 20.179 70.168 5.194 1.00 17.04 153 THR A N 1
ATOM 1258 C CA . THR A 1 154 ? 18.782 69.815 4.909 1.00 17.73 153 THR A CA 1
ATOM 1259 C C . THR A 1 154 ? 18.742 68.427 4.306 1.00 21.03 153 THR A C 1
ATOM 1260 O O . THR A 1 154 ? 19.725 67.957 3.737 1.00 20.85 153 THR A O 1
ATOM 1264 N N . ALA A 1 155 ? 17.602 67.739 4.419 1.00 20.29 154 ALA A N 1
ATOM 1265 C CA . ALA A 1 155 ? 17.507 66.436 3.800 1.00 22.48 154 ALA A CA 1
ATOM 1266 C C . ALA A 1 155 ? 17.631 66.575 2.281 1.00 23.53 154 ALA A C 1
ATOM 1267 O O . ALA A 1 155 ? 17.140 67.533 1.694 1.00 27.41 154 ALA A O 1
ATOM 1269 N N . ASP A 1 156 ? 18.313 65.629 1.651 1.00 19.03 155 ASP A N 1
ATOM 1270 C CA . ASP A 1 156 ? 18.440 65.620 0.200 1.00 20.33 155 ASP A CA 1
ATOM 1271 C C . ASP A 1 156 ? 17.248 64.826 -0.303 1.00 28.80 155 ASP A C 1
ATOM 1272 O O . ASP A 1 156 ? 17.096 63.648 0.038 1.00 33.06 155 ASP A O 1
ATOM 1277 N N . LYS A 1 157 ? 16.426 65.446 -1.133 1.00 25.15 156 LYS A N 1
ATOM 1278 C CA . LYS A 1 157 ? 15.263 64.744 -1.668 1.00 27.17 156 LYS A CA 1
ATOM 1279 C C . LYS A 1 157 ? 15.514 64.233 -3.087 1.00 38.09 156 LYS A C 1
ATOM 1280 O O . LYS A 1 157 ? 14.572 63.823 -3.763 1.00 39.92 156 LYS A O 1
ATOM 1286 N N . GLN A 1 158 ? 16.766 64.273 -3.541 1.00 28.61 157 GLN A N 1
ATOM 1287 C CA . GLN A 1 158 ? 17.135 63.797 -4.897 1.00 33.69 157 GLN A CA 1
ATOM 1288 C C . GLN A 1 158 ? 17.995 62.533 -4.786 1.00 41.63 157 GLN A C 1
ATOM 1289 O O . GLN A 1 158 ? 17.837 61.589 -5.550 1.00 44.65 157 GLN A O 1
ATOM 1295 N N . LYS A 1 159 ? 18.937 62.535 -3.850 1.00 40.81 158 LYS A N 1
ATOM 1296 C CA . LYS A 1 159 ? 19.738 61.348 -3.554 1.00 34.09 158 LYS A CA 1
ATOM 1297 C C . LYS A 1 159 ? 19.593 60.977 -2.078 1.00 38.56 158 LYS A C 1
ATOM 1298 O O . LYS A 1 159 ? 19.059 61.743 -1.264 1.00 38.74 158 LYS A O 1
ATOM 1304 N N . ASN A 1 160 ? 20.052 59.794 -1.716 1.00 36.79 159 ASN A N 1
ATOM 1305 C CA . ASN A 1 160 ? 19.889 59.342 -0.346 1.00 37.14 159 ASN A CA 1
ATOM 1306 C C . ASN A 1 160 ? 20.800 60.182 0.568 1.00 34.08 159 ASN A C 1
ATOM 1307 O O . ASN A 1 160 ? 21.981 60.358 0.251 1.00 32.37 159 ASN A O 1
ATOM 1312 N N . GLY A 1 161 ? 20.256 60.735 1.652 1.00 26.75 160 GLY A N 1
ATOM 1313 C CA . GLY A 1 161 ? 21.091 61.456 2.611 1.00 26.07 160 GLY A CA 1
ATOM 1314 C C . GLY A 1 161 ? 20.805 62.936 2.791 1.00 21.15 160 GLY A C 1
ATOM 1315 O O . GLY A 1 161 ? 19.643 63.332 2.907 1.00 19.95 160 GLY A O 1
ATOM 1316 N N . ILE A 1 162 ? 21.859 63.755 2.884 1.00 19.01 161 ILE A N 1
ATOM 1317 C CA . ILE A 1 162 ? 21.689 65.183 3.191 1.00 14.55 161 ILE A CA 1
ATOM 1318 C C . ILE A 1 162 ? 22.436 66.053 2.203 1.00 16.72 161 ILE A C 1
ATOM 1319 O O . ILE A 1 162 ? 23.323 65.581 1.473 1.00 18.14 161 ILE A O 1
ATOM 1324 N N . LYS A 1 163 ? 22.066 67.325 2.177 1.00 18.06 162 LYS A N 1
ATOM 1325 C CA . LYS A 1 163 ? 22.784 68.325 1.392 1.00 19.22 162 LYS A CA 1
ATOM 1326 C C . LYS A 1 163 ? 23.088 69.482 2.303 1.00 18.88 162 LYS A C 1
ATOM 1327 O O . LYS A 1 163 ? 22.428 69.689 3.318 1.00 17.87 162 LYS A O 1
ATOM 1333 N N . ALA A 1 164 ? 24.080 70.263 1.918 1.00 15.64 163 ALA A N 1
ATOM 1334 C CA . ALA A 1 164 ? 24.368 71.476 2.660 1.00 16.95 163 ALA A CA 1
ATOM 1335 C C . ALA A 1 164 ? 24.893 72.557 1.750 1.00 17.81 163 ALA A C 1
ATOM 1336 O O . ALA A 1 164 ? 25.411 72.280 0.641 1.00 17.39 163 ALA A O 1
ATOM 1338 N N . ASN A 1 165 ? 24.743 73.805 2.201 1.00 17.91 164 ASN A N 1
ATOM 1339 C CA . ASN A 1 165 ? 25.262 74.985 1.503 1.00 17.05 164 ASN A CA 1
ATOM 1340 C C . ASN A 1 165 ? 25.803 75.926 2.548 1.00 18.08 164 ASN A C 1
ATOM 1341 O O . ASN A 1 165 ? 25.197 76.067 3.628 1.00 18.21 164 ASN A O 1
ATOM 1346 N N . PHE A 1 166 ? 26.938 76.555 2.246 1.00 16.21 165 PHE A N 1
ATOM 1347 C CA . PHE A 1 166 ? 27.522 77.598 3.095 1.00 17.24 165 PHE A CA 1
ATOM 1348 C C . PHE A 1 166 ? 28.615 78.293 2.325 1.00 17.13 165 PHE A C 1
ATOM 1349 O O . PHE A 1 166 ? 29.166 77.731 1.382 1.00 18.54 165 PHE A O 1
ATOM 1357 N N . GLU A 1 167 ? 28.943 79.507 2.743 1.00 16.74 166 GLU A N 1
ATOM 1358 C CA . GLU A 1 167 ? 30.025 80.243 2.088 1.00 16.54 166 GLU A CA 1
ATOM 1359 C C . GLU A 1 167 ? 31.080 80.526 3.150 1.00 19.99 166 GLU A C 1
ATOM 1360 O O . GLU A 1 167 ? 30.760 80.868 4.286 1.00 22.97 166 GLU A O 1
ATOM 1366 N N . ILE A 1 168 ? 32.347 80.328 2.792 1.00 18.34 167 ILE A N 1
ATOM 1367 C CA . ILE A 1 168 ? 33.466 80.624 3.683 1.00 18.09 167 ILE A CA 1
ATOM 1368 C C . ILE A 1 168 ? 34.130 81.923 3.233 1.00 19.10 167 ILE A C 1
ATOM 1369 O O . ILE A 1 168 ? 34.251 82.164 2.023 1.00 20.33 167 ILE A O 1
ATOM 1374 N N A ARG A 1 169 ? 34.522 82.759 4.188 0.50 18.74 168 ARG A N 1
ATOM 1375 N N B ARG A 1 169 ? 34.521 82.748 4.201 0.50 18.73 168 ARG A N 1
ATOM 1376 C CA A ARG A 1 169 ? 35.221 84.003 3.881 0.50 19.18 168 ARG A CA 1
ATOM 1377 C CA B ARG A 1 169 ? 35.230 84.001 3.951 0.50 19.20 168 ARG A CA 1
ATOM 1378 C C A ARG A 1 169 ? 36.678 83.799 4.264 0.50 20.14 168 ARG A C 1
ATOM 1379 C C B ARG A 1 169 ? 36.696 83.772 4.278 0.50 20.14 168 ARG A C 1
ATOM 1380 O O A ARG A 1 169 ? 36.981 83.522 5.423 0.50 23.10 168 ARG A O 1
ATOM 1381 O O B ARG A 1 169 ? 37.028 83.450 5.418 0.50 23.10 168 ARG A O 1
ATOM 1396 N N . HIS A 1 170 ? 37.575 83.909 3.292 1.00 19.22 169 HIS A N 1
ATOM 1397 C CA . HIS A 1 170 ? 39.008 83.759 3.560 1.00 20.62 169 HIS A CA 1
ATOM 1398 C C . HIS A 1 170 ? 39.617 85.159 3.591 1.00 21.00 169 HIS A C 1
ATOM 1399 O O . HIS A 1 170 ? 39.552 85.868 2.580 1.00 24.01 169 HIS A O 1
ATOM 1406 N N . ASN A 1 171 ? 40.213 85.563 4.713 1.00 20.91 170 ASN A N 1
ATOM 1407 C CA . ASN A 1 171 ? 40.846 86.890 4.759 1.00 24.37 170 ASN A CA 1
ATOM 1408 C C . ASN A 1 171 ? 42.003 86.983 3.770 1.00 26.69 170 ASN A C 1
ATOM 1409 O O . ASN A 1 171 ? 42.834 86.058 3.676 1.00 24.20 170 ASN A O 1
ATOM 1414 N N . VAL A 1 172 ? 42.082 88.097 3.039 1.00 22.75 171 VAL A N 1
ATOM 1415 C CA . VAL A 1 172 ? 43.147 88.268 2.041 1.00 22.77 171 VAL A CA 1
ATOM 1416 C C . VAL A 1 172 ? 44.273 89.121 2.655 1.00 24.81 171 VAL A C 1
ATOM 1417 O O . VAL A 1 172 ? 44.006 90.039 3.421 1.00 27.35 171 VAL A O 1
ATOM 1421 N N . GLU A 1 173 ? 45.526 88.785 2.364 1.00 28.87 172 GLU A N 1
ATOM 1422 C CA . GLU A 1 173 ? 46.631 89.583 2.919 1.00 31.96 172 GLU A CA 1
ATOM 1423 C C . GLU A 1 173 ? 46.463 91.065 2.545 1.00 29.98 172 GLU A C 1
ATOM 1424 O O . GLU A 1 173 ? 46.152 91.381 1.396 1.00 37.66 172 GLU A O 1
ATOM 1430 N N . ASP A 1 174 ? 46.612 91.931 3.544 1.00 36.38 173 ASP A N 1
ATOM 1431 C CA . ASP A 1 174 ? 46.549 93.390 3.370 1.00 43.75 173 ASP A CA 1
ATOM 1432 C C . ASP A 1 174 ? 45.159 93.942 3.079 1.00 45.24 173 ASP A C 1
ATOM 1433 O O . ASP A 1 174 ? 45.021 95.087 2.641 1.00 44.37 173 ASP A O 1
ATOM 1438 N N . GLY A 1 175 ? 44.126 93.134 3.323 1.00 36.54 174 GLY A N 1
ATOM 1439 C CA . GLY A 1 175 ? 42.766 93.632 3.260 1.00 32.46 174 GLY A CA 1
ATOM 1440 C C . GLY A 1 175 ? 41.830 92.914 2.307 1.00 34.88 174 GLY A C 1
ATOM 1441 O O . GLY A 1 175 ? 42.229 92.459 1.226 1.00 34.02 174 GLY A O 1
ATOM 1442 N N . GLY A 1 176 ? 40.569 92.817 2.722 1.00 30.50 175 GLY A N 1
ATOM 1443 C CA . GLY A 1 176 ? 39.534 92.234 1.886 1.00 33.43 175 GLY A CA 1
ATOM 1444 C C . GLY A 1 176 ? 39.365 90.749 2.139 1.00 29.85 175 GLY A C 1
ATOM 1445 O O . GLY A 1 176 ? 40.057 90.154 2.976 1.00 27.82 175 GLY A O 1
ATOM 1446 N N . VAL A 1 177 ? 38.416 90.152 1.429 1.00 26.41 176 VAL A N 1
ATOM 1447 C CA . VAL A 1 177 ? 38.122 88.722 1.602 1.00 25.47 176 VAL A CA 1
ATOM 1448 C C . VAL A 1 177 ? 38.034 88.002 0.261 1.00 29.26 176 VAL A C 1
ATOM 1449 O O . VAL A 1 177 ? 37.790 88.621 -0.773 1.00 29.16 176 VAL A O 1
ATOM 1453 N N . GLN A 1 178 ? 38.258 86.688 0.291 1.00 22.93 177 GLN A N 1
ATOM 1454 C CA . GLN A 1 178 ? 38.092 85.812 -0.855 1.00 22.01 177 GLN A CA 1
ATOM 1455 C C . GLN A 1 178 ? 36.973 84.847 -0.468 1.00 26.85 177 GLN A C 1
ATOM 1456 O O . GLN A 1 178 ? 37.102 84.090 0.490 1.00 21.59 177 GLN A O 1
ATOM 1462 N N . LEU A 1 179 ? 35.867 84.879 -1.194 1.00 20.74 178 LEU A N 1
ATOM 1463 C CA . LEU A 1 179 ? 34.756 84.002 -0.860 1.00 18.88 178 LEU A CA 1
ATOM 1464 C C . LEU A 1 179 ? 34.903 82.640 -1.491 1.00 19.46 178 LEU A C 1
ATOM 1465 O O . LEU A 1 179 ? 35.454 82.479 -2.599 1.00 20.92 178 LEU A O 1
ATOM 1470 N N . ALA A 1 180 ? 34.456 81.634 -0.740 1.00 17.35 179 ALA A N 1
ATOM 1471 C CA . ALA A 1 180 ? 34.464 80.248 -1.234 1.00 16.73 179 ALA A CA 1
ATOM 1472 C C . ALA A 1 180 ? 33.081 79.646 -1.008 1.00 17.72 179 ALA A C 1
ATOM 1473 O O . ALA A 1 180 ? 32.676 79.379 0.136 1.00 17.46 179 ALA A O 1
ATOM 1475 N N . ASP A 1 181 ? 32.337 79.458 -2.092 1.00 18.07 180 ASP A N 1
ATOM 1476 C CA . ASP A 1 181 ? 30.905 79.055 -2.009 1.00 17.31 180 ASP A CA 1
ATOM 1477 C C . ASP A 1 181 ? 30.813 77.558 -2.075 1.00 19.01 180 ASP A C 1
ATOM 1478 O O . ASP A 1 181 ? 31.157 76.949 -3.081 1.00 18.60 180 ASP A O 1
ATOM 1483 N N . HIS A 1 182 ? 30.367 76.939 -0.987 1.00 17.45 181 HIS A N 1
ATOM 1484 C CA . HIS A 1 182 ? 30.358 75.500 -0.913 1.00 13.34 181 HIS A CA 1
ATOM 1485 C C . HIS A 1 182 ? 28.999 74.847 -1.161 1.00 15.67 181 HIS A C 1
ATOM 1486 O O . HIS A 1 182 ? 27.987 75.205 -0.535 1.00 17.00 181 HIS A O 1
ATOM 1493 N N . TYR A 1 183 ? 28.985 73.855 -2.037 1.00 15.34 182 TYR A N 1
ATOM 1494 C CA . TYR A 1 183 ? 27.842 72.946 -2.172 1.00 16.35 182 TYR A CA 1
ATOM 1495 C C . TYR A 1 183 ? 28.268 71.571 -1.698 1.00 19.03 182 TYR A C 1
ATOM 1496 O O . TYR A 1 183 ? 29.336 71.104 -2.066 1.00 21.76 182 TYR A O 1
ATOM 1505 N N . GLN A 1 184 ? 27.451 70.919 -0.870 1.00 16.72 183 GLN A N 1
ATOM 1506 C CA . GLN A 1 184 ? 27.833 69.642 -0.254 1.00 13.86 183 GLN A CA 1
ATOM 1507 C C . GLN A 1 184 ? 26.672 68.651 -0.350 1.00 18.34 183 GLN A C 1
ATOM 1508 O O . GLN A 1 184 ? 25.516 69.041 -0.245 1.00 17.80 183 GLN A O 1
ATOM 1514 N N . GLN A 1 185 ? 27.000 67.380 -0.532 1.00 16.62 184 GLN A N 1
ATOM 1515 C CA . GLN A 1 185 ? 26.050 66.274 -0.441 1.00 15.22 184 GLN A CA 1
ATOM 1516 C C . GLN A 1 185 ? 26.732 65.133 0.269 1.00 18.31 184 GLN A C 1
ATOM 1517 O O . GLN A 1 185 ? 27.909 64.838 0.008 1.00 21.60 184 GLN A O 1
ATOM 1523 N N . ASN A 1 186 ? 26.015 64.485 1.174 1.00 17.13 185 ASN A N 1
ATOM 1524 C CA . ASN A 1 186 ? 26.524 63.279 1.827 1.00 15.58 185 ASN A CA 1
ATOM 1525 C C . ASN A 1 186 ? 25.531 62.157 1.639 1.00 18.37 185 ASN A C 1
ATOM 1526 O O . ASN A 1 186 ? 24.340 62.317 1.965 1.00 20.91 185 ASN A O 1
ATOM 1531 N N . THR A 1 187 ? 26.029 61.016 1.170 1.00 17.86 186 THR A N 1
ATOM 1532 C CA . THR A 1 187 ? 25.183 59.865 0.840 1.00 18.73 186 THR A CA 1
ATOM 1533 C C . THR A 1 187 ? 25.726 58.680 1.600 1.00 19.03 186 THR A C 1
ATOM 1534 O O . THR A 1 187 ? 26.910 58.356 1.478 1.00 20.30 186 THR A O 1
ATOM 1538 N N . PRO A 1 188 ? 24.877 58.019 2.379 1.00 17.52 187 PRO A N 1
ATOM 1539 C CA . PRO A 1 188 ? 25.362 56.853 3.132 1.00 18.52 187 PRO A CA 1
ATOM 1540 C C . PRO A 1 188 ? 25.879 55.739 2.266 1.00 26.44 187 PRO A C 1
ATOM 1541 O O . PRO A 1 188 ? 25.393 55.525 1.139 1.00 25.12 187 PRO A O 1
ATOM 1545 N N . ILE A 1 189 ? 26.893 55.051 2.776 1.00 22.59 188 ILE A N 1
ATOM 1546 C CA . ILE A 1 189 ? 27.480 53.912 2.082 1.00 24.29 188 ILE A CA 1
ATOM 1547 C C . ILE A 1 189 ? 26.666 52.639 2.319 1.00 33.66 188 ILE A C 1
ATOM 1548 O O . ILE A 1 189 ? 26.419 51.859 1.382 1.00 38.55 188 ILE A O 1
ATOM 1553 N N . GLY A 1 190 ? 26.220 52.427 3.550 1.00 27.54 189 GLY A N 1
ATOM 1554 C CA . GLY A 1 190 ? 25.435 51.235 3.832 1.00 50.06 189 GLY A CA 1
ATOM 1555 C C . GLY A 1 190 ? 24.039 51.227 3.211 1.00 52.41 189 GLY A C 1
ATOM 1556 O O . GLY A 1 190 ? 23.572 52.241 2.662 1.00 42.98 189 GLY A O 1
ATOM 1557 N N . ASP A 1 191 ? 23.364 50.078 3.305 1.00 44.37 190 ASP A N 1
ATOM 1558 C CA . ASP A 1 191 ? 21.949 49.988 2.945 1.00 39.20 190 ASP A CA 1
ATOM 1559 C C . ASP A 1 191 ? 21.088 50.203 4.188 1.00 46.66 190 ASP A C 1
ATOM 1560 O O . ASP A 1 191 ? 19.858 50.262 4.114 1.00 42.62 190 ASP A O 1
ATOM 1565 N N . GLY A 1 192 ? 21.745 50.339 5.337 1.00 35.84 191 GLY A N 1
ATOM 1566 C CA . GLY A 1 192 ? 21.025 50.478 6.589 1.00 34.89 191 GLY A CA 1
ATOM 1567 C C . GLY A 1 192 ? 20.370 51.837 6.720 1.00 43.47 191 GLY A C 1
ATOM 1568 O O . GLY A 1 192 ? 20.772 52.799 6.072 1.00 39.35 191 GLY A O 1
ATOM 1569 N N . SER A 1 193 ? 19.348 51.905 7.561 1.00 37.22 192 SER A N 1
ATOM 1570 C CA . SER A 1 193 ? 18.618 53.133 7.809 1.00 36.87 192 SER A CA 1
ATOM 1571 C C . SER A 1 193 ? 19.550 54.174 8.449 1.00 41.69 192 SER A C 1
ATOM 1572 O O . SER A 1 193 ? 20.412 53.825 9.263 1.00 36.24 192 SER A O 1
ATOM 1575 N N . VAL A 1 194 ? 19.390 55.441 8.064 1.00 32.88 193 VAL A N 1
ATOM 1576 C CA . VAL A 1 194 ? 20.104 56.559 8.705 1.00 26.58 193 VAL A CA 1
ATOM 1577 C C . VAL A 1 194 ? 19.061 57.581 9.113 1.00 31.82 193 VAL A C 1
ATOM 1578 O O . VAL A 1 194 ? 17.937 57.545 8.607 1.00 35.81 193 VAL A O 1
ATOM 1582 N N . LEU A 1 195 ? 19.432 58.484 10.020 1.00 26.41 194 LEU A N 1
ATOM 1583 C CA . LEU A 1 195 ? 18.546 59.527 10.492 1.00 26.77 194 LEU A CA 1
ATOM 1584 C C . LEU A 1 195 ? 18.321 60.523 9.350 1.00 31.21 194 LEU A C 1
ATOM 1585 O O . LEU A 1 195 ? 19.249 60.823 8.612 1.00 34.73 194 LEU A O 1
ATOM 1590 N N . LEU A 1 196 ? 17.104 61.027 9.191 1.00 29.38 195 LEU A N 1
ATOM 1591 C CA . LEU A 1 196 ? 16.894 62.096 8.219 1.00 35.53 195 LEU A CA 1
ATOM 1592 C C . LEU A 1 196 ? 16.576 63.374 8.991 1.00 24.56 195 LEU A C 1
ATOM 1593 O O . LEU A 1 196 ? 15.549 63.480 9.692 1.00 29.01 195 LEU A O 1
ATOM 1598 N N . PRO A 1 197 ? 17.497 64.336 8.941 1.00 23.57 196 PRO A N 1
ATOM 1599 C CA . PRO A 1 197 ? 17.367 65.470 9.868 1.00 20.18 196 PRO A CA 1
ATOM 1600 C C . PRO A 1 197 ? 16.373 66.514 9.404 1.00 23.15 196 PRO A C 1
ATOM 1601 O O . PRO A 1 197 ? 16.169 66.671 8.203 1.00 21.60 196 PRO A O 1
ATOM 1605 N N . ASP A 1 198 ? 15.772 67.215 10.360 1.00 20.25 197 ASP A N 1
ATOM 1606 C CA . ASP A 1 198 ? 15.136 68.491 10.093 1.00 20.38 197 ASP A CA 1
ATOM 1607 C C . ASP A 1 198 ? 16.240 69.498 9.791 1.00 20.20 197 ASP A C 1
ATOM 1608 O O . ASP A 1 198 ? 17.396 69.249 10.140 1.00 20.37 197 ASP A O 1
ATOM 1613 N N . ASN A 1 199 ? 15.885 70.625 9.169 1.00 18.14 198 ASN A N 1
ATOM 1614 C CA . ASN A 1 199 ? 16.865 71.661 8.850 1.00 16.46 198 ASN A CA 1
ATOM 1615 C C . ASN A 1 199 ? 17.540 72.186 10.091 1.00 21.19 198 ASN A C 1
ATOM 1616 O O . ASN A 1 199 ? 16.889 72.464 11.105 1.00 19.42 198 ASN A O 1
ATOM 1621 N N . HIS A 1 200 ? 18.853 72.349 10.004 1.00 17.48 199 HIS A N 1
ATOM 1622 C CA . HIS A 1 200 ? 19.605 72.935 11.125 1.00 15.80 199 HIS A CA 1
ATOM 1623 C C . HIS A 1 200 ? 20.961 73.335 10.586 1.00 16.89 199 HIS A C 1
ATOM 1624 O O . HIS A 1 200 ? 21.212 73.177 9.394 1.00 17.87 199 HIS A O 1
ATOM 1631 N N . TYR A 1 201 ? 21.833 73.870 11.437 1.00 16.15 200 TYR A N 1
ATOM 1632 C CA . TYR A 1 201 ? 23.184 74.179 10.948 1.00 15.65 200 TYR A CA 1
ATOM 1633 C C . TYR A 1 201 ? 24.255 73.691 11.931 1.00 16.03 200 TYR A C 1
ATOM 1634 O O . TYR A 1 201 ? 23.944 73.401 13.083 1.00 16.79 200 TYR A O 1
ATOM 1643 N N . LEU A 1 202 ? 25.491 73.574 11.435 1.00 15.36 201 LEU A N 1
ATOM 1644 C CA . LEU A 1 202 ? 26.667 73.298 12.275 1.00 15.15 201 LEU A CA 1
ATOM 1645 C C . LEU A 1 202 ? 27.480 74.561 12.316 1.00 16.59 201 LEU A C 1
ATOM 1646 O O . LEU A 1 202 ? 27.858 75.102 11.270 1.00 16.62 201 LEU A O 1
ATOM 1651 N N . SER A 1 203 ? 27.767 75.039 13.523 1.00 15.12 202 SER A N 1
ATOM 1652 C CA . SER A 1 203 ? 28.601 76.233 13.658 1.00 13.62 202 SER A CA 1
ATOM 1653 C C . SER A 1 203 ? 30.010 75.752 13.982 1.00 15.80 202 SER A C 1
ATOM 1654 O O . SER A 1 203 ? 30.193 75.016 14.944 1.00 15.47 202 SER A O 1
ATOM 1657 N N . VAL A 1 204 ? 30.997 76.161 13.183 1.00 15.14 203 VAL A N 1
ATOM 1658 C CA . VAL A 1 204 ? 32.320 75.553 13.238 1.00 16.48 203 VAL A CA 1
ATOM 1659 C C . VAL A 1 204 ? 33.384 76.632 13.436 1.00 17.75 203 VAL A C 1
ATOM 1660 O O . VAL A 1 204 ? 33.530 77.535 12.600 1.00 17.47 203 VAL A O 1
ATOM 1664 N N . GLN A 1 205 ? 34.133 76.560 14.550 1.00 14.56 204 GLN A N 1
ATOM 1665 C CA . GLN A 1 205 ? 35.213 77.521 14.750 1.00 16.02 204 GLN A CA 1
ATOM 1666 C C . GLN A 1 205 ? 36.549 76.796 14.667 1.00 16.26 204 GLN A C 1
ATOM 1667 O O . GLN A 1 205 ? 36.708 75.728 15.278 1.00 18.85 204 GLN A O 1
ATOM 1673 N N . VAL A 1 206 ? 37.490 77.357 13.910 1.00 15.94 205 VAL A N 1
ATOM 1674 C CA . VAL A 1 206 ? 38.800 76.713 13.684 1.00 15.61 205 VAL A CA 1
ATOM 1675 C C . VAL A 1 206 ? 39.922 77.646 14.048 1.00 20.05 205 VAL A C 1
ATOM 1676 O O . VAL A 1 206 ? 39.881 78.835 13.726 1.00 21.01 205 VAL A O 1
ATOM 1680 N N . LYS A 1 207 ? 40.914 77.112 14.757 1.00 15.27 206 LYS A N 1
ATOM 1681 C CA . LYS A 1 207 ? 42.143 77.834 15.044 1.00 18.88 206 LYS A CA 1
ATOM 1682 C C . LYS A 1 207 ? 43.256 77.129 14.303 1.00 19.07 206 LYS A C 1
ATOM 1683 O O . LYS A 1 207 ? 43.453 75.900 14.473 1.00 18.80 206 LYS A O 1
ATOM 1689 N N . LEU A 1 208 ? 44.002 77.886 13.515 1.00 18.39 207 LEU A N 1
ATOM 1690 C CA . LEU A 1 208 ? 45.124 77.296 12.766 1.00 17.36 207 LEU A CA 1
ATOM 1691 C C . LEU A 1 208 ? 46.421 77.729 13.400 1.00 22.64 207 LEU A C 1
ATOM 1692 O O . LEU A 1 208 ? 46.580 78.893 13.802 1.00 21.99 207 LEU A O 1
ATOM 1697 N N . SER A 1 209 ? 47.355 76.801 13.481 1.00 19.11 208 SER A N 1
ATOM 1698 C CA . SER A 1 209 ? 48.662 77.105 14.039 1.00 20.09 208 SER A CA 1
ATOM 1699 C C . SER A 1 209 ? 49.764 76.325 13.372 1.00 18.84 208 SER A C 1
ATOM 1700 O O . SER A 1 209 ? 49.548 75.544 12.427 1.00 21.02 208 SER A O 1
ATOM 1703 N N . LYS A 1 210 ? 50.983 76.566 13.859 1.00 22.75 209 LYS A N 1
ATOM 1704 C CA . LYS A 1 210 ? 52.152 75.844 13.346 1.00 20.36 209 LYS A CA 1
ATOM 1705 C C . LYS A 1 210 ? 52.842 75.132 14.503 1.00 25.70 209 LYS A C 1
ATOM 1706 O O . LYS A 1 210 ? 52.773 75.583 15.663 1.00 26.72 209 LYS A O 1
ATOM 1712 N N . ASP A 1 211 ? 53.472 74.002 14.179 1.00 23.82 210 ASP A N 1
ATOM 1713 C CA . ASP A 1 211 ? 54.282 73.200 15.112 1.00 22.18 210 ASP A CA 1
ATOM 1714 C C . ASP A 1 211 ? 55.686 73.781 15.016 1.00 22.57 210 ASP A C 1
ATOM 1715 O O . ASP A 1 211 ? 56.304 73.738 13.946 1.00 23.31 210 ASP A O 1
ATOM 1720 N N . PRO A 1 212 ? 56.219 74.323 16.139 1.00 27.63 211 PRO A N 1
ATOM 1721 C CA . PRO A 1 212 ? 57.527 74.993 16.050 1.00 27.54 211 PRO A CA 1
ATOM 1722 C C . PRO A 1 212 ? 58.674 74.058 15.676 1.00 27.29 211 PRO A C 1
ATOM 1723 O O . PRO A 1 212 ? 59.734 74.527 15.227 1.00 26.75 211 PRO A O 1
ATOM 1727 N N . ASN A 1 213 ? 58.461 72.756 15.836 1.00 24.16 212 ASN A N 1
ATOM 1728 C CA . ASN A 1 213 ? 59.506 71.776 15.536 1.00 23.31 212 ASN A CA 1
ATOM 1729 C C . ASN A 1 213 ? 59.389 71.146 14.167 1.00 29.03 212 ASN A C 1
ATOM 1730 O O . ASN A 1 213 ? 60.161 70.256 13.818 1.00 26.20 212 ASN A O 1
ATOM 1735 N N . GLU A 1 214 ? 58.412 71.591 13.391 1.00 23.67 213 GLU A N 1
ATOM 1736 C CA . GLU A 1 214 ? 58.116 70.947 12.107 1.00 23.42 213 GLU A CA 1
ATOM 1737 C C . GLU A 1 214 ? 58.617 71.802 10.965 1.00 26.62 213 GLU A C 1
ATOM 1738 O O . GLU A 1 214 ? 58.169 72.933 10.794 1.00 29.59 213 GLU A O 1
ATOM 1744 N N . LYS A 1 215 ? 59.534 71.253 10.177 1.00 26.81 214 LYS A N 1
ATOM 1745 C CA . LYS A 1 215 ? 60.095 71.972 9.056 1.00 25.04 214 LYS A CA 1
ATOM 1746 C C . LYS A 1 215 ? 59.343 71.733 7.742 1.00 27.06 214 LYS A C 1
ATOM 1747 O O . LYS A 1 215 ? 59.497 72.504 6.817 1.00 28.34 214 LYS A O 1
ATOM 1753 N N . ARG A 1 216 ? 58.524 70.683 7.678 1.00 23.25 215 ARG A N 1
ATOM 1754 C CA . ARG A 1 216 ? 57.751 70.402 6.468 1.00 25.69 215 ARG A CA 1
ATOM 1755 C C . ARG A 1 216 ? 56.609 71.401 6.372 1.00 26.38 215 ARG A C 1
ATOM 1756 O O . ARG A 1 216 ? 56.255 72.001 7.375 1.00 23.98 215 ARG A O 1
ATOM 1764 N N . ASP A 1 217 ? 56.019 71.555 5.178 1.00 22.38 216 ASP A N 1
ATOM 1765 C CA . ASP A 1 217 ? 54.859 72.443 4.985 1.00 23.97 216 ASP A CA 1
ATOM 1766 C C . ASP A 1 217 ? 53.697 71.739 5.668 1.00 21.58 216 ASP A C 1
ATOM 1767 O O . ASP A 1 217 ? 53.404 70.572 5.378 1.00 21.83 216 ASP A O 1
ATOM 1772 N N . HIS A 1 218 ? 53.076 72.428 6.620 1.00 19.21 217 HIS A N 1
ATOM 1773 C CA . HIS A 1 218 ? 52.088 71.777 7.470 1.00 18.93 217 HIS A CA 1
ATOM 1774 C C . HIS A 1 218 ? 51.050 72.735 8.030 1.00 18.14 217 HIS A C 1
ATOM 1775 O O . HIS A 1 218 ? 51.184 73.964 7.953 1.00 19.73 217 HIS A O 1
ATOM 1782 N N . MET A 1 219 ? 50.002 72.155 8.606 1.00 19.53 218 MET A N 1
ATOM 1783 C CA . MET A 1 219 ? 48.952 72.934 9.284 1.00 19.85 218 MET A CA 1
ATOM 1784 C C . MET A 1 219 ? 48.490 72.175 10.520 1.00 18.52 218 MET A C 1
ATOM 1785 O O . MET A 1 219 ? 48.150 70.973 10.428 1.00 18.73 218 MET A O 1
ATOM 1790 N N . VAL A 1 220 ? 48.491 72.852 11.676 1.00 18.62 219 VAL A N 1
ATOM 1791 C CA . VAL A 1 220 ? 47.897 72.328 12.885 1.00 15.87 219 VAL A CA 1
ATOM 1792 C C . VAL A 1 220 ? 46.518 72.979 13.050 1.00 18.33 219 VAL A C 1
ATOM 1793 O O . VAL A 1 220 ? 46.376 74.203 12.954 1.00 18.42 219 VAL A O 1
ATOM 1797 N N . LEU A 1 221 ? 45.512 72.132 13.207 1.00 16.62 220 LEU A N 1
ATOM 1798 C CA . LEU A 1 221 ? 44.115 72.571 13.283 1.00 17.51 220 LEU A CA 1
ATOM 1799 C C . LEU A 1 221 ? 43.464 72.147 14.600 1.00 18.76 220 LEU A C 1
ATOM 1800 O O . LEU A 1 221 ? 43.597 70.990 15.051 1.00 17.91 220 LEU A O 1
ATOM 1805 N N . LEU A 1 222 ? 42.775 73.106 15.231 1.00 16.72 221 LEU A N 1
ATOM 1806 C CA . LEU A 1 222 ? 41.911 72.833 16.376 1.00 15.23 221 LEU A CA 1
ATOM 1807 C C . LEU A 1 222 ? 40.524 73.304 15.966 1.00 18.04 221 LEU A C 1
ATOM 1808 O O . LEU A 1 222 ? 40.384 74.426 15.514 1.00 19.47 221 LEU A O 1
ATOM 1813 N N . GLU A 1 223 ? 39.503 72.473 16.153 1.00 14.45 222 GLU A N 1
ATOM 1814 C CA . GLU A 1 223 ? 38.186 72.805 15.580 1.00 15.03 222 GLU A CA 1
ATOM 1815 C C . GLU A 1 223 ? 37.114 72.462 16.577 1.00 17.62 222 GLU A C 1
ATOM 1816 O O . GLU A 1 223 ? 37.170 71.407 17.218 1.00 18.78 222 GLU A O 1
ATOM 1822 N N . PHE A 1 224 ? 36.158 73.387 16.756 1.00 13.72 223 PHE A N 1
ATOM 1823 C CA . PHE A 1 224 ? 35.030 73.189 17.646 1.00 13.19 223 PHE A CA 1
ATOM 1824 C C . PHE A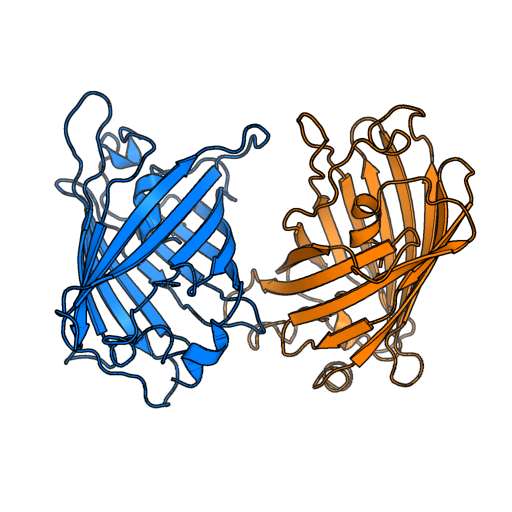 1 224 ? 33.761 73.266 16.825 1.00 17.13 223 PHE A C 1
ATOM 1825 O O . PHE A 1 224 ? 33.610 74.202 16.037 1.00 22.04 223 PHE A O 1
ATOM 1833 N N . ARG A 1 225 ? 32.841 72.298 16.970 1.00 15.71 224 ARG A N 1
ATOM 1834 C CA . ARG A 1 225 ? 31.675 72.277 16.102 1.00 15.23 224 ARG A CA 1
ATOM 1835 C C . ARG A 1 225 ? 30.446 71.897 16.882 1.00 16.68 224 ARG A C 1
ATOM 1836 O O . ARG A 1 225 ? 30.463 70.913 17.629 1.00 17.36 224 ARG A O 1
ATOM 1844 N N . THR A 1 226 ? 29.394 72.701 16.731 1.00 14.91 225 THR A N 1
ATOM 1845 C CA . THR A 1 226 ? 28.178 72.544 17.527 1.00 14.85 225 THR A CA 1
ATOM 1846 C C . THR A 1 226 ? 26.964 72.659 16.599 1.00 15.85 225 THR A C 1
ATOM 1847 O O . THR A 1 226 ? 26.902 73.534 15.743 1.00 17.26 225 THR A O 1
ATOM 1851 N N . ALA A 1 227 ? 25.975 71.787 16.797 1.00 15.87 226 ALA A N 1
ATOM 1852 C CA . ALA A 1 227 ? 24.741 71.923 16.034 1.00 14.42 226 ALA A CA 1
ATOM 1853 C C . ALA A 1 227 ? 23.774 72.903 16.690 1.00 17.44 226 ALA A C 1
ATOM 1854 O O . ALA A 1 227 ? 23.660 72.960 17.912 1.00 17.11 226 ALA A O 1
ATOM 1856 N N . ALA A 1 228 ? 23.026 73.617 15.863 1.00 15.14 227 ALA A N 1
ATOM 1857 C CA . ALA A 1 228 ? 22.056 74.580 16.382 1.00 14.52 227 ALA A CA 1
ATOM 1858 C C . ALA A 1 228 ? 21.030 74.866 15.306 1.00 20.27 227 ALA A C 1
ATOM 1859 O O . ALA A 1 228 ? 21.000 74.194 14.269 1.00 18.63 227 ALA A O 1
ATOM 1861 N N . GLY A 1 229 ? 20.172 75.855 15.547 1.00 20.30 228 GLY A N 1
ATOM 1862 C CA . GLY A 1 229 ? 19.203 76.223 14.525 1.00 19.83 228 GLY A CA 1
ATOM 1863 C C . GLY A 1 229 ? 17.817 75.678 14.806 1.00 30.73 228 GLY A C 1
ATOM 1864 O O . GLY A 1 229 ? 16.885 75.934 14.033 1.00 29.71 228 GLY A O 1
ATOM 1865 N N . ILE A 1 230 ? 17.701 74.926 15.896 1.00 26.60 229 ILE A N 1
ATOM 1866 C CA . ILE A 1 230 ? 16.423 74.430 16.420 1.00 35.16 229 ILE A CA 1
ATOM 1867 C C . ILE A 1 230 ? 16.317 74.767 17.921 1.00 39.56 229 ILE A C 1
ATOM 1868 O O . ILE A 1 230 ? 17.136 74.305 18.725 1.00 42.93 229 ILE A O 1
ATOM 1873 N N . THR A 1 231 ? 15.332 75.588 18.295 1.00 46.52 230 THR A N 1
ATOM 1874 C CA . THR A 1 231 ? 15.162 75.993 19.707 1.00 53.03 230 THR A CA 1
ATOM 1875 C C . THR A 1 231 ? 14.726 74.825 20.628 1.00 53.52 230 THR A C 1
ATOM 1876 O O . THR A 1 231 ? 13.772 74.109 20.306 1.00 52.34 230 THR A O 1
ATOM 1880 N N . PRO A 1 232 ? 15.433 74.641 21.773 1.00 46.98 231 PRO A N 1
ATOM 1881 C CA . PRO A 1 232 ? 15.316 73.530 22.741 1.00 54.07 231 PRO A CA 1
ATOM 1882 C C . PRO A 1 232 ? 13.913 72.991 23.069 1.00 60.42 231 PRO A C 1
ATOM 1883 O O . PRO A 1 232 ? 12.998 73.758 23.396 1.00 70.04 231 PRO A O 1
ATOM 1887 N N . GLY A 1 233 ? 13.776 71.664 22.999 1.00 68.17 232 GLY A N 1
ATOM 1888 C CA . GLY A 1 233 ? 12.533 70.973 23.314 1.00 62.02 232 GLY A CA 1
ATOM 1889 C C . GLY A 1 233 ? 12.229 69.805 22.389 1.00 63.34 232 GLY A C 1
ATOM 1890 O O . GLY A 1 233 ? 12.588 68.656 22.665 1.00 60.74 232 GLY A O 1
ATOM 1891 N N . SER B 1 5 ? 44.946 33.630 4.911 1.00 49.19 2 SER B N 1
ATOM 1892 C CA . SER B 1 5 ? 43.586 33.472 5.422 1.00 53.70 2 SER B CA 1
ATOM 1893 C C . SER B 1 5 ? 43.494 32.424 6.529 1.00 43.69 2 SER B C 1
ATOM 1894 O O . SER B 1 5 ? 42.687 32.569 7.438 1.00 43.69 2 SER B O 1
ATOM 1897 N N . LYS B 1 6 ? 44.315 31.378 6.467 1.00 35.98 3 LYS B N 1
ATOM 1898 C CA . LYS B 1 6 ? 44.591 30.638 7.682 1.00 50.97 3 LYS B CA 1
ATOM 1899 C C . LYS B 1 6 ? 45.222 31.631 8.662 1.00 35.25 3 LYS B C 1
ATOM 1900 O O . LYS B 1 6 ? 44.798 31.721 9.822 1.00 37.75 3 LYS B O 1
ATOM 1906 N N . GLY B 1 7 ? 46.215 32.389 8.200 1.00 36.44 4 GLY B N 1
ATOM 1907 C CA . GLY B 1 7 ? 46.867 33.359 9.072 1.00 28.22 4 GLY B CA 1
ATOM 1908 C C . GLY B 1 7 ? 45.867 34.411 9.551 1.00 26.67 4 GLY B C 1
ATOM 1909 O O . GLY B 1 7 ? 45.768 34.671 10.758 1.00 27.44 4 GLY B O 1
ATOM 1910 N N . GLU B 1 8 ? 45.126 35.021 8.624 1.00 29.33 5 GLU B N 1
ATOM 1911 C CA . GLU B 1 8 ? 44.066 35.990 8.984 1.00 32.00 5 GLU B CA 1
ATOM 1912 C C . GLU B 1 8 ? 43.034 35.440 9.960 1.00 31.72 5 GLU B C 1
ATOM 1913 O O . GLU B 1 8 ? 42.529 36.176 10.814 1.00 27.18 5 GLU B O 1
ATOM 1919 N N A GLU B 1 9 ? 42.688 34.163 9.822 0.50 28.84 6 GLU B N 1
ATOM 1920 N N B GLU B 1 9 ? 42.694 34.154 9.828 0.50 28.84 6 GLU B N 1
ATOM 1921 C CA A GLU B 1 9 ? 41.608 33.623 10.636 0.50 30.44 6 GLU B CA 1
ATOM 1922 C CA B GLU B 1 9 ? 41.629 33.569 10.647 0.50 30.47 6 GLU B CA 1
ATOM 1923 C C A GLU B 1 9 ? 41.986 33.508 12.111 0.50 27.13 6 GLU B C 1
ATOM 1924 C C B GLU B 1 9 ? 41.980 33.640 12.120 0.50 27.09 6 GLU B C 1
ATOM 1925 O O A GLU B 1 9 ? 41.122 33.334 12.970 0.50 25.91 6 GLU B O 1
ATOM 1926 O O B GLU B 1 9 ? 41.103 33.709 12.981 0.50 25.71 6 GLU B O 1
ATOM 1937 N N . LEU B 1 10 ? 43.272 33.640 12.414 1.00 19.42 7 LEU B N 1
ATOM 1938 C CA . LEU B 1 10 ? 43.706 33.622 13.810 1.00 19.99 7 LEU B CA 1
ATOM 1939 C C . LEU B 1 10 ? 43.446 34.943 14.536 1.00 20.38 7 LEU B C 1
ATOM 1940 O O . LEU B 1 10 ? 43.586 35.012 15.751 1.00 20.92 7 LEU B O 1
ATOM 1945 N N . PHE B 1 11 ? 43.069 35.983 13.800 1.00 23.39 8 PHE B N 1
ATOM 1946 C CA . PHE B 1 11 ? 42.936 37.327 14.388 1.00 22.49 8 PHE B CA 1
ATOM 1947 C C . PHE B 1 11 ? 41.517 37.839 14.302 1.00 26.00 8 PHE B C 1
ATOM 1948 O O . PHE B 1 11 ? 41.287 39.039 14.379 1.00 30.64 8 PHE B O 1
ATOM 1956 N N . THR B 1 12 ? 40.553 36.949 14.126 1.00 23.22 9 THR B N 1
ATOM 1957 C CA . THR B 1 12 ? 39.174 37.427 13.972 1.00 26.25 9 THR B CA 1
ATOM 1958 C C . THR B 1 12 ? 38.573 37.941 15.276 1.00 27.54 9 THR B C 1
ATOM 1959 O O . THR B 1 12 ? 37.556 38.649 15.260 1.00 28.33 9 THR B O 1
ATOM 1963 N N . GLY B 1 13 ? 39.161 37.583 16.417 1.00 23.82 10 GLY B N 1
ATOM 1964 C CA . GLY B 1 13 ? 38.644 38.076 17.685 1.00 27.32 10 GLY B CA 1
ATOM 1965 C C . GLY B 1 13 ? 39.741 38.691 18.541 1.00 29.24 10 GLY B C 1
ATOM 1966 O O . GLY B 1 13 ? 40.769 39.123 17.992 1.00 26.44 10 GLY B O 1
ATOM 1967 N N . VAL B 1 14 ? 39.523 38.726 19.856 1.00 22.38 11 VAL B N 1
ATOM 1968 C CA . VAL B 1 14 ? 40.510 39.280 20.802 1.00 25.65 11 VAL B CA 1
ATOM 1969 C C . VAL B 1 14 ? 41.613 38.268 21.065 1.00 29.33 11 VAL B C 1
ATOM 1970 O O . VAL B 1 14 ? 41.335 37.112 21.384 1.00 25.75 11 VAL B O 1
ATOM 1974 N N . VAL B 1 15 ? 42.870 38.692 20.945 1.00 18.96 12 VAL B N 1
ATOM 1975 C CA . VAL B 1 15 ? 44.000 37.777 21.099 1.00 17.39 12 VAL B CA 1
ATOM 1976 C C . VAL B 1 15 ? 44.876 38.254 22.260 1.00 19.04 12 VAL B C 1
ATOM 1977 O O . VAL B 1 15 ? 45.277 39.409 22.319 1.00 17.82 12 VAL B O 1
ATOM 1981 N N . PRO B 1 16 ? 45.179 37.377 23.216 1.00 15.61 13 PRO B N 1
ATOM 1982 C CA . PRO B 1 16 ? 46.077 37.781 24.312 1.00 16.66 13 PRO B CA 1
ATOM 1983 C C . PRO B 1 16 ? 47.503 37.991 23.788 1.00 18.35 13 PRO B C 1
ATOM 1984 O O . PRO B 1 16 ? 47.910 37.295 22.851 1.00 16.71 13 PRO B O 1
ATOM 1988 N N . ILE B 1 17 ? 48.243 38.934 24.369 1.00 15.40 14 ILE B N 1
ATOM 1989 C CA . ILE B 1 17 ? 49.621 39.260 23.929 1.00 15.19 14 ILE B CA 1
ATOM 1990 C C . ILE B 1 17 ? 50.531 39.213 25.129 1.00 15.51 14 ILE B C 1
ATOM 1991 O O . ILE B 1 17 ? 50.166 39.698 26.215 1.00 18.14 14 ILE B O 1
ATOM 1996 N N . LEU B 1 18 ? 51.722 38.654 24.949 1.00 15.19 15 LEU B N 1
ATOM 1997 C CA . LEU B 1 18 ? 52.794 38.699 25.948 1.00 13.93 15 LEU B CA 1
ATOM 1998 C C . LEU B 1 18 ? 54.010 39.261 25.235 1.00 15.05 15 LEU B C 1
ATOM 1999 O O . LEU B 1 18 ? 54.367 38.800 24.139 1.00 16.58 15 LEU B O 1
ATOM 2004 N N . VAL B 1 19 ? 54.655 40.253 25.852 1.00 14.06 16 VAL B N 1
ATOM 2005 C CA . VAL B 1 19 ? 55.880 40.829 25.312 1.00 14.59 16 VAL B CA 1
ATOM 2006 C C . VAL B 1 19 ? 56.963 40.690 26.344 1.00 15.37 16 VAL B C 1
ATOM 2007 O O . VAL B 1 19 ? 56.749 40.983 27.520 1.00 15.93 16 VAL B O 1
ATOM 2011 N N . GLU B 1 20 ? 58.137 40.239 25.933 1.00 14.56 17 GLU B N 1
ATOM 2012 C CA . GLU B 1 20 ? 59.262 40.191 26.870 1.00 15.68 17 GLU B CA 1
ATOM 2013 C C . GLU B 1 20 ? 60.496 40.748 26.199 1.00 18.07 17 GLU B C 1
ATOM 2014 O O . GLU B 1 20 ? 60.766 40.435 25.039 1.00 18.61 17 GLU B O 1
ATOM 2020 N N . MET B 1 21 ? 61.238 41.595 26.906 1.00 15.70 18 MET B N 1
ATOM 2021 C CA . MET B 1 21 ? 62.443 42.204 26.336 1.00 15.58 18 MET B CA 1
ATOM 2022 C C . MET B 1 21 ? 63.604 42.033 27.308 1.00 21.11 18 MET B C 1
ATOM 2023 O O . MET B 1 21 ? 63.478 42.346 28.486 1.00 20.03 18 MET B O 1
ATOM 2028 N N . ASP B 1 22 ? 64.725 41.582 26.767 1.00 20.44 19 ASP B N 1
ATOM 2029 C CA . ASP B 1 22 ? 66.032 41.498 27.432 1.00 23.87 19 ASP B CA 1
ATOM 2030 C C . ASP B 1 22 ? 66.831 42.663 26.869 1.00 24.61 19 ASP B C 1
ATOM 2031 O O . ASP B 1 22 ? 67.156 42.659 25.687 1.00 22.08 19 ASP B O 1
ATOM 2036 N N . GLY B 1 23 ? 67.125 43.670 27.692 1.00 19.74 20 GLY B N 1
ATOM 2037 C CA . GLY B 1 23 ? 67.721 44.912 27.222 1.00 23.88 20 GLY B CA 1
ATOM 2038 C C . GLY B 1 23 ? 69.083 45.194 27.829 1.00 26.46 20 GLY B C 1
ATOM 2039 O O . GLY B 1 23 ? 69.376 44.730 28.928 1.00 24.32 20 GLY B O 1
ATOM 2040 N N . ASP B 1 24 ? 69.903 45.948 27.105 1.00 22.49 21 ASP B N 1
ATOM 2041 C CA . ASP B 1 24 ? 71.219 46.372 27.580 1.00 23.67 21 ASP B CA 1
ATOM 2042 C C . ASP B 1 24 ? 71.515 47.672 26.847 1.00 25.16 21 ASP B C 1
ATOM 2043 O O . ASP B 1 24 ? 71.623 47.672 25.633 1.00 27.72 21 ASP B O 1
ATOM 2048 N N . VAL B 1 25 ? 71.634 48.784 27.579 1.00 25.19 22 VAL B N 1
ATOM 2049 C CA . VAL B 1 25 ? 71.958 50.055 26.944 1.00 21.78 22 VAL B CA 1
ATOM 2050 C C . VAL B 1 25 ? 73.194 50.632 27.619 1.00 30.13 22 VAL B C 1
ATOM 2051 O O . VAL B 1 25 ? 73.181 50.894 28.831 1.00 26.50 22 VAL B O 1
ATOM 2055 N N . ASN B 1 26 ? 74.251 50.828 26.833 1.00 27.30 23 ASN B N 1
ATOM 2056 C CA . ASN B 1 26 ? 75.544 51.246 27.382 1.00 27.80 23 ASN B CA 1
ATOM 2057 C C . ASN B 1 26 ? 75.943 50.390 28.573 1.00 30.55 23 ASN B C 1
ATOM 2058 O O . ASN B 1 26 ? 76.468 50.916 29.553 1.00 30.92 23 ASN B O 1
ATOM 2063 N N . GLY B 1 27 ? 75.678 49.088 28.511 1.00 28.13 24 GLY B N 1
ATOM 2064 C CA . GLY B 1 27 ? 76.108 48.175 29.559 1.00 33.05 24 GLY B CA 1
ATOM 2065 C C . GLY B 1 27 ? 75.137 48.049 30.724 1.00 33.77 24 GLY B C 1
ATOM 2066 O O . GLY B 1 27 ? 75.332 47.226 31.621 1.00 35.59 24 GLY B O 1
ATOM 2067 N N A ARG B 1 28 ? 74.087 48.863 30.726 0.52 27.44 25 ARG B N 1
ATOM 2068 N N B ARG B 1 28 ? 74.082 48.854 30.715 0.48 27.45 25 ARG B N 1
ATOM 2069 C CA A ARG B 1 28 ? 73.082 48.779 31.786 0.52 27.56 25 ARG B CA 1
ATOM 2070 C CA B ARG B 1 28 ? 73.078 48.778 31.774 0.48 27.57 25 ARG B CA 1
ATOM 2071 C C A ARG B 1 28 ? 72.004 47.791 31.385 0.52 29.95 25 ARG B C 1
ATOM 2072 C C B ARG B 1 28 ? 71.990 47.794 31.386 0.48 29.95 25 ARG B C 1
ATOM 2073 O O A ARG B 1 28 ? 71.257 48.045 30.433 0.52 26.69 25 ARG B O 1
ATOM 2074 O O B ARG B 1 28 ? 71.232 48.046 30.443 0.48 26.70 25 ARG B O 1
ATOM 2089 N N . LYS B 1 29 ? 71.924 46.674 32.103 1.00 28.98 26 LYS B N 1
ATOM 2090 C CA . LYS B 1 29 ? 70.958 45.601 31.777 1.00 23.85 26 LYS B CA 1
ATOM 2091 C C . LYS B 1 29 ? 69.615 45.817 32.433 1.00 26.30 26 LYS B C 1
ATOM 2092 O O . LYS B 1 29 ? 69.532 46.247 33.577 1.00 28.31 26 LYS B O 1
ATOM 2098 N N . PHE B 1 30 ? 68.547 45.464 31.722 1.00 24.34 27 PHE B N 1
ATOM 2099 C CA . PHE B 1 30 ? 67.213 45.588 32.258 1.00 20.93 27 PHE B CA 1
ATOM 2100 C C . PHE B 1 30 ? 66.306 44.602 31.512 1.00 23.42 27 PHE B C 1
ATOM 2101 O O . PHE B 1 30 ? 66.665 44.127 30.442 1.00 20.47 27 PHE B O 1
ATOM 2109 N N . SER B 1 31 ? 65.154 44.275 32.093 1.00 20.14 28 SER B N 1
ATOM 2110 C CA . SER B 1 31 ? 64.140 43.451 31.427 1.00 20.54 28 SER B CA 1
ATOM 2111 C C . SER B 1 31 ? 62.789 44.127 31.539 1.00 21.47 28 SER B C 1
ATOM 2112 O O . SER B 1 31 ? 62.512 44.817 32.508 1.00 22.79 28 SER B O 1
ATOM 2115 N N . VAL B 1 32 ? 61.942 43.914 30.535 1.00 17.71 29 VAL B N 1
ATOM 2116 C CA . VAL B 1 32 ? 60.593 44.457 30.543 1.00 17.25 29 VAL B CA 1
ATOM 2117 C C . VAL B 1 32 ? 59.677 43.320 30.189 1.00 18.18 29 VAL B C 1
ATOM 2118 O O . VAL B 1 32 ? 60.034 42.471 29.373 1.00 17.88 29 VAL B O 1
ATOM 2122 N N . ARG B 1 33 ? 58.501 43.300 30.806 1.00 15.74 30 ARG B N 1
ATOM 2123 C CA . ARG B 1 33 ? 57.404 42.433 30.372 1.00 15.50 30 ARG B CA 1
ATOM 2124 C C . ARG B 1 33 ? 56.169 43.272 30.089 1.00 16.59 30 ARG B C 1
ATOM 2125 O O . ARG B 1 33 ? 55.830 44.197 30.844 1.00 18.60 30 ARG B O 1
ATOM 2133 N N . GLY B 1 34 ? 55.503 42.982 28.985 1.00 15.35 31 GLY B N 1
ATOM 2134 C CA . GLY B 1 34 ? 54.200 43.579 28.749 1.00 16.39 31 GLY B CA 1
ATOM 2135 C C . GLY B 1 34 ? 53.145 42.507 28.577 1.00 17.13 31 GLY B C 1
ATOM 2136 O O . GLY B 1 34 ? 53.405 41.429 28.042 1.00 16.70 31 GLY B O 1
ATOM 2137 N N A VAL B 1 35 ? 51.933 42.813 29.014 0.53 15.58 32 VAL B N 1
ATOM 2138 N N B VAL B 1 35 ? 51.935 42.802 29.033 0.47 15.59 32 VAL B N 1
ATOM 2139 C CA A VAL B 1 35 ? 50.823 41.893 28.858 0.53 14.10 32 VAL B CA 1
ATOM 2140 C CA B VAL B 1 35 ? 50.814 41.892 28.856 0.47 14.12 32 VAL B CA 1
ATOM 2141 C C A VAL B 1 35 ? 49.582 42.682 28.483 0.53 17.28 32 VAL B C 1
ATOM 2142 C C B VAL B 1 35 ? 49.596 42.697 28.454 0.47 17.28 32 VAL B C 1
ATOM 2143 O O A VAL B 1 35 ? 49.372 43.805 28.963 0.53 18.68 32 VAL B O 1
ATOM 2144 O O B VAL B 1 35 ? 49.420 43.849 28.876 0.47 18.69 32 VAL B O 1
ATOM 2151 N N . GLY B 1 36 ? 48.747 42.100 27.633 1.00 16.50 33 GLY B N 1
ATOM 2152 C CA . GLY B 1 36 ? 47.567 42.789 27.167 1.00 17.55 33 GLY B CA 1
ATOM 2153 C C . GLY B 1 36 ? 46.870 42.005 26.106 1.00 18.55 33 GLY B C 1
ATOM 2154 O O . GLY B 1 36 ? 46.925 40.773 26.115 1.00 15.97 33 GLY B O 1
ATOM 2155 N N . GLU B 1 37 ? 46.189 42.693 25.186 1.00 16.73 34 GLU B N 1
ATOM 2156 C CA . GLU B 1 37 ? 45.414 41.962 24.196 1.00 17.41 34 GLU B CA 1
ATOM 2157 C C . GLU B 1 37 ? 45.242 42.825 22.985 1.00 17.63 34 GLU B C 1
ATOM 2158 O O . GLU B 1 37 ? 45.345 44.053 23.071 1.00 18.95 34 GLU B O 1
ATOM 2164 N N . GLY B 1 38 ? 45.022 42.183 21.845 1.00 17.20 35 GLY B N 1
ATOM 2165 C CA . GLY B 1 38 ? 44.874 42.917 20.601 1.00 16.68 35 GLY B CA 1
ATOM 2166 C C . GLY B 1 38 ? 43.621 42.499 19.861 1.00 19.56 35 GLY B C 1
ATOM 2167 O O . GLY B 1 38 ? 43.163 41.364 19.968 1.00 19.24 35 GLY B O 1
ATOM 2168 N N . ASP B 1 39 ? 43.042 43.414 19.098 1.00 18.22 36 ASP B N 1
ATOM 21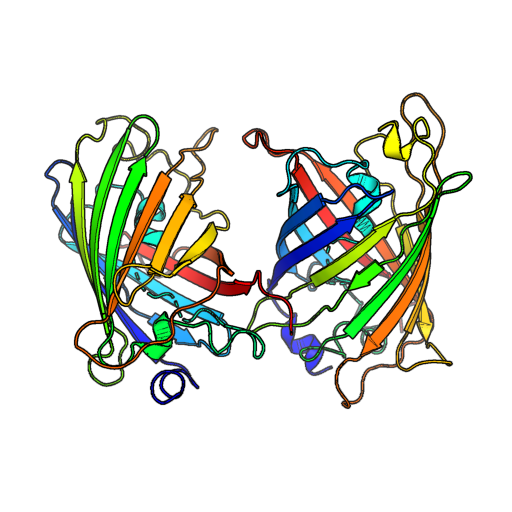69 C CA . ASP B 1 39 ? 41.802 43.086 18.384 1.00 18.86 36 ASP B CA 1
ATOM 2170 C C . ASP B 1 39 ? 41.991 43.646 16.994 1.00 19.69 36 ASP B C 1
ATOM 2171 O O . ASP B 1 39 ? 41.727 44.829 16.773 1.00 18.12 36 ASP B O 1
ATOM 2176 N N . ALA B 1 40 ? 42.483 42.834 16.062 1.00 18.42 37 ALA B N 1
ATOM 2177 C CA . ALA B 1 40 ? 42.821 43.322 14.735 1.00 19.61 37 ALA B CA 1
ATOM 2178 C C . ALA B 1 40 ? 41.634 43.830 13.943 1.00 17.74 37 ALA B C 1
ATOM 2179 O O . ALA B 1 40 ? 41.797 44.691 13.086 1.00 19.08 37 ALA B O 1
ATOM 2181 N N A THR B 1 41 ? 40.447 43.296 14.235 0.53 18.28 38 THR B N 1
ATOM 2182 N N B THR B 1 41 ? 40.435 43.308 14.192 0.47 18.32 38 THR B N 1
ATOM 2183 C CA A THR B 1 41 ? 39.225 43.747 13.577 0.53 19.29 38 THR B CA 1
ATOM 2184 C CA B THR B 1 41 ? 39.280 43.823 13.457 0.47 19.12 38 THR B CA 1
ATOM 2185 C C A THR B 1 41 ? 38.999 45.214 13.881 0.53 20.79 38 THR B C 1
ATOM 2186 C C B THR B 1 41 ? 38.988 45.252 13.873 0.47 20.80 38 THR B C 1
ATOM 2187 O O A THR B 1 41 ? 38.462 45.961 13.054 0.53 22.24 38 THR B O 1
ATOM 2188 O O B THR B 1 41 ? 38.368 46.009 13.123 0.47 22.30 38 THR B O 1
ATOM 2195 N N . HIS B 1 42 ? 39.443 45.614 15.070 1.00 17.05 39 HIS B N 1
ATOM 2196 C CA . HIS B 1 42 ? 39.371 46.997 15.518 1.00 19.72 39 HIS B CA 1
ATOM 2197 C C . HIS B 1 42 ? 40.642 47.811 15.353 1.00 18.97 39 HIS B C 1
ATOM 2198 O O . HIS B 1 42 ? 40.656 48.988 15.702 1.00 17.15 39 HIS B O 1
ATOM 2205 N N . GLY B 1 43 ? 41.694 47.212 14.817 1.00 16.43 40 GLY B N 1
ATOM 2206 C CA . GLY B 1 43 ? 42.981 47.875 14.689 1.00 18.55 40 GLY B CA 1
ATOM 2207 C C . GLY B 1 43 ? 43.482 48.446 16.000 1.00 19.18 40 GLY B C 1
ATOM 2208 O O . GLY B 1 43 ? 44.000 49.568 16.029 1.00 19.66 40 GLY B O 1
ATOM 2209 N N . LYS B 1 44 ? 43.310 47.685 17.077 1.00 15.86 41 LYS B N 1
ATOM 2210 C CA . LYS B 1 44 ? 43.460 48.209 18.424 1.00 16.53 41 LYS B CA 1
ATOM 2211 C C . LYS B 1 44 ? 44.249 47.209 19.275 1.00 21.99 41 LYS B C 1
ATOM 2212 O O . LYS B 1 44 ? 44.029 45.989 19.186 1.00 19.95 41 LYS B O 1
ATOM 2218 N N . LEU B 1 45 ? 45.155 47.704 20.118 1.00 18.33 42 LEU B N 1
ATOM 2219 C CA . LEU B 1 45 ? 45.726 46.832 21.139 1.00 18.90 42 LEU B CA 1
ATOM 2220 C C . LEU B 1 45 ? 45.968 47.605 22.420 1.00 18.74 42 LEU B C 1
ATOM 2221 O O . LEU B 1 45 ? 46.070 48.844 22.410 1.00 17.09 42 LEU B O 1
ATOM 2226 N N . THR B 1 46 ? 46.064 46.883 23.544 1.00 16.23 43 THR B N 1
ATOM 2227 C CA . THR B 1 46 ? 46.327 47.534 24.822 1.00 17.03 43 THR B CA 1
ATOM 2228 C C . THR B 1 46 ? 47.366 46.686 25.549 1.00 17.90 43 THR B C 1
ATOM 2229 O O . THR B 1 46 ? 47.243 45.462 25.567 1.00 19.79 43 THR B O 1
ATOM 2233 N N . LEU B 1 47 ? 48.384 47.326 26.121 1.00 18.38 44 LEU B N 1
ATOM 2234 C CA . LEU B 1 47 ? 49.447 46.589 26.801 1.00 16.39 44 LEU B CA 1
ATOM 2235 C C . LEU B 1 47 ? 49.863 47.371 28.042 1.00 18.52 44 LEU B C 1
ATOM 2236 O O . LEU B 1 47 ? 49.887 48.598 28.015 1.00 18.65 44 LEU B O 1
ATOM 2241 N N . LYS B 1 48 ? 50.167 46.649 29.124 1.00 17.75 45 LYS B N 1
ATOM 2242 C CA . LYS B 1 48 ? 50.791 47.259 30.301 1.00 17.98 45 LYS B CA 1
ATOM 2243 C C . LYS B 1 48 ? 52.167 46.647 30.469 1.00 17.27 45 LYS B C 1
ATOM 2244 O O . LYS B 1 48 ? 52.330 45.412 30.495 1.00 17.37 45 LYS B O 1
ATOM 2250 N N . PHE B 1 49 ? 53.163 47.517 30.610 1.00 15.94 46 PHE B N 1
ATOM 2251 C CA . PHE B 1 49 ? 54.563 47.087 30.763 1.00 16.87 46 PHE B CA 1
ATOM 2252 C C . PHE B 1 49 ? 55.103 47.425 32.129 1.00 20.26 46 PHE B C 1
ATOM 2253 O O . PHE B 1 49 ? 54.878 48.521 32.643 1.00 19.35 46 PHE B O 1
ATOM 2261 N N . ILE B 1 50 ? 55.859 46.487 32.679 1.00 18.00 47 ILE B N 1
ATOM 2262 C CA . ILE B 1 50 ? 56.627 46.683 33.917 1.00 23.03 47 ILE B CA 1
ATOM 2263 C C . ILE B 1 50 ? 58.105 46.477 33.649 1.00 20.99 47 ILE B C 1
ATOM 2264 O O . ILE B 1 50 ? 58.487 45.616 32.855 1.00 19.25 47 ILE B O 1
ATOM 2269 N N . CYS B 1 51 ? 58.983 47.243 34.297 1.00 18.26 48 CYS B N 1
ATOM 2270 C CA . CYS B 1 51 ? 60.398 46.893 34.223 1.00 23.40 48 CYS B CA 1
ATOM 2271 C C . CYS B 1 51 ? 60.704 45.819 35.288 1.00 26.87 48 CYS B C 1
ATOM 2272 O O . CYS B 1 51 ? 60.750 46.119 36.492 1.00 27.04 48 CYS B O 1
ATOM 2275 N N . THR B 1 52 ? 60.867 44.568 34.847 1.00 21.35 49 THR B N 1
ATOM 2276 C CA . THR B 1 52 ? 60.839 43.401 35.769 1.00 26.46 49 THR B CA 1
ATOM 2277 C C . THR B 1 52 ? 62.175 43.156 36.421 1.00 35.57 49 THR B C 1
ATOM 2278 O O . THR B 1 52 ? 62.273 42.435 37.423 1.00 33.90 49 THR B O 1
ATOM 2282 N N . SER B 1 53 ? 63.219 43.722 35.833 1.00 28.75 50 SER B N 1
ATOM 2283 C CA . SER B 1 53 ? 64.573 43.510 36.337 1.00 27.66 50 SER B CA 1
ATOM 2284 C C . SER B 1 53 ? 65.382 44.736 36.007 1.00 33.56 50 SER B C 1
ATOM 2285 O O . SER B 1 53 ? 65.293 45.269 34.888 1.00 27.45 50 SER B O 1
ATOM 2288 N N . GLY B 1 54 ? 66.147 45.211 36.983 1.00 35.63 51 GLY B N 1
ATOM 2289 C CA . GLY B 1 54 ? 66.994 46.372 36.771 1.00 37.45 51 GLY B CA 1
ATOM 2290 C C . GLY B 1 54 ? 66.259 47.683 36.984 1.00 40.18 51 GLY B C 1
ATOM 2291 O O . GLY B 1 54 ? 65.087 47.714 37.387 1.00 44.31 51 GLY B O 1
ATOM 2292 N N . LYS B 1 55 ? 66.961 48.777 36.714 1.00 41.03 52 LYS B N 1
ATOM 2293 C CA . LYS B 1 55 ? 66.367 50.102 36.794 1.00 38.06 52 LYS B CA 1
ATOM 2294 C C . LYS B 1 55 ? 66.248 50.528 35.346 1.00 35.27 52 LYS B C 1
ATOM 2295 O O . LYS B 1 55 ? 67.259 50.459 34.628 1.00 38.84 52 LYS B O 1
ATOM 2301 N N . LEU B 1 56 ? 65.072 50.960 34.894 1.00 33.75 53 LEU B N 1
ATOM 2302 C CA . LEU B 1 56 ? 64.939 51.273 33.447 1.00 28.51 53 LEU B CA 1
ATOM 2303 C C . LEU B 1 56 ? 65.868 52.428 33.081 1.00 26.10 53 LEU B C 1
ATOM 2304 O O . LEU B 1 56 ? 65.669 53.556 33.536 1.00 29.68 53 LEU B O 1
ATOM 2309 N N . PRO B 1 57 ? 66.872 52.160 32.234 1.00 25.59 54 PRO B N 1
ATOM 2310 C CA . PRO B 1 57 ? 67.908 53.171 31.966 1.00 30.60 54 PRO B CA 1
ATOM 2311 C C . PRO B 1 57 ? 67.583 54.157 30.857 1.00 27.66 54 PRO B C 1
ATOM 2312 O O . PRO B 1 57 ? 68.377 55.079 30.630 1.00 26.66 54 PRO B O 1
ATOM 2316 N N . VAL B 1 58 ? 66.443 53.999 30.183 1.00 23.61 55 VAL B N 1
ATOM 2317 C CA . VAL B 1 58 ? 66.079 54.880 29.073 1.00 19.66 55 VAL B CA 1
ATOM 2318 C C . VAL B 1 58 ? 64.630 55.240 29.234 1.00 20.44 55 VAL B C 1
ATOM 2319 O O . VAL B 1 58 ? 63.935 54.600 30.025 1.00 21.55 55 VAL B O 1
ATOM 2323 N N . PRO B 1 59 ? 64.161 56.285 28.535 1.00 17.85 56 PRO B N 1
ATOM 2324 C CA . PRO B 1 59 ? 62.755 56.658 28.697 1.00 18.87 56 PRO B CA 1
ATOM 2325 C C . PRO B 1 59 ? 61.826 55.660 28.043 1.00 19.13 56 PRO B C 1
ATOM 2326 O O . PRO B 1 59 ? 62.111 55.163 26.948 1.00 18.93 56 PRO B O 1
ATOM 2330 N N . TRP B 1 60 ? 60.708 55.420 28.706 1.00 19.43 57 TRP B N 1
ATOM 2331 C CA . TRP B 1 60 ? 59.689 54.500 28.186 1.00 19.51 57 TRP B CA 1
ATOM 2332 C C . TRP B 1 60 ? 59.326 54.759 26.730 1.00 16.33 57 TRP B C 1
ATOM 2333 O O . TRP B 1 60 ? 59.215 53.800 25.970 1.00 17.65 57 TRP B O 1
ATOM 2344 N N . PRO B 1 61 ? 59.105 56.034 26.327 1.00 16.91 58 PRO B N 1
ATOM 2345 C CA . PRO B 1 61 ? 58.654 56.216 24.939 1.00 17.44 58 PRO B CA 1
ATOM 2346 C C . PRO B 1 61 ? 59.675 55.727 23.907 1.00 15.45 58 PRO B C 1
ATOM 2347 O O . PRO B 1 61 ? 59.251 55.374 22.798 1.00 16.86 58 PRO B O 1
ATOM 2351 N N . THR B 1 62 ? 60.969 55.665 24.240 1.00 16.05 59 THR B N 1
ATOM 2352 C CA . THR B 1 62 ? 61.966 55.228 23.248 1.00 15.06 59 THR B CA 1
ATOM 2353 C C . THR B 1 62 ? 61.883 53.731 23.004 1.00 14.04 59 THR B C 1
ATOM 2354 O O . THR B 1 62 ? 62.471 53.244 22.048 1.00 17.87 59 THR B O 1
ATOM 2358 N N . LEU B 1 63 ? 61.143 53.019 23.859 1.00 16.26 60 LEU B N 1
ATOM 2359 C CA . LEU B 1 63 ? 60.991 51.562 23.707 1.00 14.77 60 LEU B CA 1
ATOM 2360 C C . LEU B 1 63 ? 59.668 51.145 23.060 1.00 15.36 60 LEU B C 1
ATOM 2361 O O . LEU B 1 63 ? 59.453 49.953 22.776 1.00 14.46 60 LEU B O 1
ATOM 2366 N N . VAL B 1 64 ? 58.778 52.102 22.853 1.00 14.48 61 VAL B N 1
ATOM 2367 C CA . VAL B 1 64 ? 57.429 51.787 22.368 1.00 14.39 61 VAL B CA 1
ATOM 2368 C C . VAL B 1 64 ? 57.463 51.019 21.036 1.00 16.36 61 VAL B C 1
ATOM 2369 O O . VAL B 1 64 ? 56.800 50.000 20.874 1.00 15.97 61 VAL B O 1
ATOM 2373 N N . THR B 1 65 ? 58.234 51.491 20.062 1.00 17.57 62 THR B N 1
ATOM 2374 C CA . THR B 1 65 ? 58.236 50.796 18.756 1.00 13.55 62 THR B CA 1
ATOM 2375 C C . THR B 1 65 ? 58.811 49.380 18.844 1.00 13.94 62 THR B C 1
ATOM 2376 O O . THR B 1 65 ? 58.457 48.514 18.032 1.00 16.12 62 THR B O 1
ATOM 2380 N N . THR B 1 66 ? 59.708 49.129 19.798 1.00 13.03 63 THR B N 1
ATOM 2381 C CA . THR B 1 66 ? 60.311 47.801 19.892 1.00 13.65 63 THR B CA 1
ATOM 2382 C C . THR B 1 66 ? 59.376 46.867 20.601 1.00 15.32 63 THR B C 1
ATOM 2383 O O . THR B 1 66 ? 59.192 45.720 20.191 1.00 14.85 63 THR B O 1
ATOM 2387 N N . LEU B 1 67 ? 58.765 47.372 21.660 1.00 13.63 64 LEU B N 1
ATOM 2388 C CA . LEU B 1 67 ? 57.822 46.553 22.433 1.00 15.28 64 LEU B CA 1
ATOM 2389 C C . LEU B 1 67 ? 56.527 46.285 21.688 1.00 14.89 64 LEU B C 1
ATOM 2390 O O . LEU B 1 67 ? 55.931 45.200 21.790 1.00 14.85 64 LEU B O 1
ATOM 2416 N N . VAL B 1 69 ? 54.012 44.523 17.647 1.00 15.68 68 VAL B N 1
ATOM 2417 C CA . VAL B 1 69 ? 53.071 43.474 17.223 1.00 16.86 68 VAL B CA 1
ATOM 2418 C C . VAL B 1 69 ? 52.149 44.047 16.141 1.00 17.12 68 VAL B C 1
ATOM 2419 O O . VAL B 1 69 ? 50.947 44.226 16.344 1.00 17.87 68 VAL B O 1
ATOM 2423 N N . GLN B 1 70 ? 52.751 44.342 14.996 1.00 15.22 69 GLN B N 1
ATOM 2424 C CA . GLN B 1 70 ? 52.049 44.966 13.889 1.00 17.24 69 GLN B CA 1
ATOM 2425 C C . GLN B 1 70 ? 51.008 44.064 13.265 1.00 15.34 69 GLN B C 1
ATOM 2426 O O . GLN B 1 70 ? 50.249 44.522 12.415 1.00 16.10 69 GLN B O 1
ATOM 2440 N N . PHE B 1 72 ? 48.372 43.400 14.646 1.00 16.13 71 PHE B N 1
ATOM 2441 C CA . PHE B 1 72 ? 47.036 43.933 15.018 1.00 15.41 71 PHE B CA 1
ATOM 2442 C C . PHE B 1 72 ? 46.588 45.153 14.211 1.00 15.60 71 PHE B C 1
ATOM 2443 O O . PHE B 1 72 ? 45.502 45.720 14.448 1.00 18.07 71 PHE B O 1
ATOM 2451 N N . SER B 1 73 ? 47.380 45.542 13.215 1.00 14.83 72 SER B N 1
ATOM 2452 C CA . SER B 1 73 ? 46.955 46.587 12.289 1.00 14.55 72 SER B CA 1
ATOM 2453 C C . SER B 1 73 ? 45.712 46.149 11.551 1.00 16.64 72 SER B C 1
ATOM 2454 O O . SER B 1 73 ? 45.591 44.982 11.155 1.00 18.41 72 SER B O 1
ATOM 2457 N N A ARG B 1 74 ? 44.755 47.054 11.378 0.56 15.96 73 ARG B N 1
ATOM 2458 N N B ARG B 1 74 ? 44.797 47.084 11.322 0.44 15.98 73 ARG B N 1
ATOM 2459 C CA A ARG B 1 74 ? 43.665 46.678 10.503 0.56 16.82 73 ARG B CA 1
ATOM 2460 C CA B ARG B 1 74 ? 43.600 46.807 10.536 0.44 16.94 73 ARG B CA 1
ATOM 2461 C C A ARG B 1 74 ? 43.983 47.058 9.082 0.56 19.09 73 ARG B C 1
ATOM 2462 C C B ARG B 1 74 ? 43.892 47.087 9.062 0.44 19.11 73 ARG B C 1
ATOM 2463 O O A ARG B 1 74 ? 44.200 48.236 8.748 0.56 18.50 73 ARG B O 1
ATOM 2464 O O B ARG B 1 74 ? 44.032 48.255 8.672 0.44 18.51 73 ARG B O 1
ATOM 2479 N N . TYR B 1 75 ? 44.027 46.029 8.251 1.00 18.93 74 TYR B N 1
ATOM 2480 C CA . TYR B 1 75 ? 44.064 46.189 6.792 1.00 18.46 74 TYR B CA 1
ATOM 2481 C C . TYR B 1 75 ? 42.632 46.202 6.269 1.00 19.57 74 TYR B C 1
ATOM 2482 O O . TYR B 1 75 ? 41.876 45.258 6.501 1.00 19.94 74 TYR B O 1
ATOM 2491 N N . PRO B 1 76 ? 42.274 47.260 5.532 1.00 21.34 75 PRO B N 1
ATOM 2492 C CA . PRO B 1 76 ? 40.943 47.338 4.927 1.00 22.19 75 PRO B CA 1
ATOM 2493 C C . PRO B 1 76 ? 40.749 46.202 3.922 1.00 22.68 75 PRO B C 1
ATOM 2494 O O . PRO B 1 76 ? 41.710 45.598 3.430 1.00 24.76 75 PRO B O 1
ATOM 2498 N N . ASP B 1 77 ? 39.490 45.936 3.570 1.00 25.90 76 ASP B N 1
ATOM 2499 C CA . ASP B 1 77 ? 39.183 44.841 2.667 1.00 27.12 76 ASP B CA 1
ATOM 2500 C C . ASP B 1 77 ? 39.941 44.955 1.358 1.00 26.84 76 ASP B C 1
ATOM 2501 O O . ASP B 1 77 ? 40.389 43.938 0.814 1.00 31.55 76 ASP B O 1
ATOM 2506 N N . HIS B 1 78 ? 40.120 46.174 0.854 1.00 24.20 77 HIS B N 1
ATOM 2507 C CA . HIS B 1 78 ? 40.781 46.288 -0.443 1.00 25.12 77 HIS B CA 1
ATOM 2508 C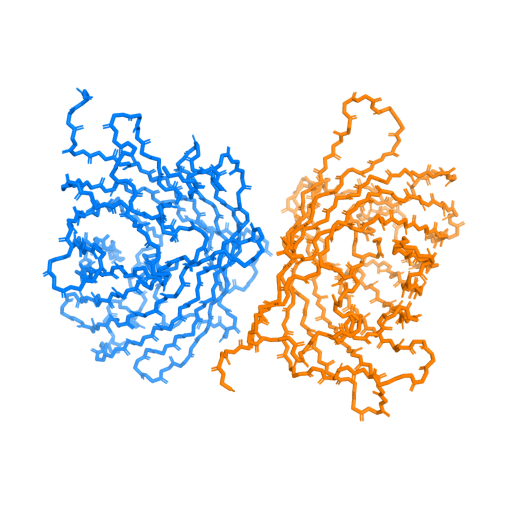 C . HIS B 1 78 ? 42.287 46.100 -0.332 1.00 27.24 77 HIS B C 1
ATOM 2509 O O . HIS B 1 78 ? 42.984 46.117 -1.329 1.00 28.68 77 HIS B O 1
ATOM 2516 N N . MET B 1 79 ? 42.786 45.902 0.888 1.00 21.55 78 MET B N 1
ATOM 2517 C CA . MET B 1 79 ? 44.228 45.741 1.092 1.00 21.50 78 MET B CA 1
ATOM 2518 C C . MET B 1 79 ? 44.600 44.401 1.726 1.00 23.38 78 MET B C 1
ATOM 2519 O O . MET B 1 79 ? 45.742 44.204 2.130 1.00 23.29 78 MET B O 1
ATOM 2524 N N . LYS B 1 80 ? 43.668 43.454 1.793 1.00 20.48 79 LYS B N 1
ATOM 2525 C CA . LYS B 1 80 ? 43.933 42.219 2.536 1.00 22.84 79 LYS B CA 1
ATOM 2526 C C . LYS B 1 80 ? 45.096 41.416 1.973 1.00 23.48 79 LYS B C 1
ATOM 2527 O O . LYS B 1 80 ? 45.760 40.663 2.703 1.00 25.27 79 LYS B O 1
ATOM 2533 N N A GLN B 1 81 ? 45.359 41.541 0.679 0.43 22.14 80 GLN B N 1
ATOM 2534 N N B GLN B 1 81 ? 45.362 41.589 0.686 0.57 22.08 80 GLN B N 1
ATOM 2535 C CA A GLN B 1 81 ? 46.432 40.738 0.096 0.43 23.11 80 GLN B CA 1
ATOM 2536 C CA B GLN B 1 81 ? 46.400 40.803 0.033 0.57 23.15 80 GLN B CA 1
ATOM 2537 C C A GLN B 1 81 ? 47.791 41.403 0.327 0.43 21.26 80 GLN B C 1
ATOM 2538 C C B GLN B 1 81 ? 47.776 41.411 0.318 0.57 21.22 80 GLN B C 1
ATOM 2539 O O A GLN B 1 81 ? 48.820 40.933 -0.162 0.43 23.97 80 GLN B O 1
ATOM 2540 O O B GLN B 1 81 ? 48.804 40.910 -0.145 0.57 23.99 80 GLN B O 1
ATOM 2551 N N . HIS B 1 82 ? 47.795 42.489 1.097 1.00 19.54 81 HIS B N 1
ATOM 2552 C CA . HIS B 1 82 ? 49.046 43.172 1.418 1.00 19.50 81 HIS B CA 1
ATOM 2553 C C . HIS B 1 82 ? 49.466 43.053 2.882 1.00 21.15 81 HIS B C 1
ATOM 2554 O O . HIS B 1 82 ? 50.387 43.747 3.318 1.00 20.36 81 HIS B O 1
ATOM 2561 N N . ASP B 1 83 ? 48.778 42.201 3.635 1.00 18.72 82 ASP B N 1
ATOM 2562 C CA . ASP B 1 83 ? 49.088 42.015 5.059 1.00 19.02 82 ASP B CA 1
ATOM 2563 C C . ASP B 1 83 ? 50.087 40.867 5.271 1.00 20.53 82 ASP B C 1
ATOM 2564 O O . ASP B 1 83 ? 49.700 39.716 5.512 1.00 19.11 82 ASP B O 1
ATOM 2569 N N . PHE B 1 84 ? 51.380 41.193 5.204 1.00 16.19 83 PHE B N 1
ATOM 2570 C CA . PHE B 1 84 ? 52.436 40.209 5.449 1.00 16.91 83 PHE B CA 1
ATOM 2571 C C . PHE B 1 84 ? 52.364 39.604 6.838 1.00 18.07 83 PHE B C 1
ATOM 2572 O O . PHE B 1 84 ? 52.582 38.402 7.037 1.00 18.40 83 PHE B O 1
ATOM 2580 N N . PHE B 1 85 ? 52.071 40.448 7.813 1.00 17.65 84 PHE B N 1
ATOM 2581 C CA . PHE B 1 85 ? 52.225 40.074 9.211 1.00 18.69 84 PHE B CA 1
ATOM 2582 C C . PHE B 1 85 ? 51.315 38.912 9.549 1.00 16.73 84 PHE B C 1
ATOM 2583 O O . PHE B 1 85 ? 51.778 37.900 10.096 1.00 17.77 84 PHE B O 1
ATOM 2591 N N . LYS B 1 86 ? 50.028 39.024 9.213 1.00 16.48 85 LYS B N 1
ATOM 2592 C CA . LYS B 1 86 ? 49.125 37.916 9.558 1.00 16.90 85 LYS B CA 1
ATOM 2593 C C . LYS B 1 86 ? 49.379 36.705 8.682 1.00 19.69 85 LYS B C 1
ATOM 2594 O O . LYS B 1 86 ? 49.210 35.566 9.142 1.00 18.95 85 LYS B O 1
ATOM 2600 N N . SER B 1 87 ? 49.838 36.927 7.452 1.00 19.18 86 SER B N 1
ATOM 2601 C CA . SER B 1 87 ? 50.070 35.802 6.518 1.00 22.76 86 SER B CA 1
ATOM 2602 C C . SER B 1 87 ? 51.184 34.902 7.039 1.00 23.82 86 SER B C 1
ATOM 2603 O O . SER B 1 87 ? 51.266 33.711 6.704 1.00 22.59 86 SER B O 1
ATOM 2606 N N . ALA B 1 88 ? 52.052 35.454 7.878 1.00 16.56 87 ALA B N 1
ATOM 2607 C CA . ALA B 1 88 ? 53.171 34.681 8.405 1.00 16.31 87 ALA B CA 1
ATOM 2608 C C . ALA B 1 88 ? 52.782 33.836 9.601 1.00 20.60 87 ALA B C 1
ATOM 2609 O O . ALA B 1 88 ? 53.567 33.014 10.042 1.00 21.77 87 ALA B O 1
ATOM 2611 N N . MET B 1 89 ? 51.582 34.049 10.126 1.00 18.28 88 MET B N 1
ATOM 2612 C CA . MET B 1 89 ? 51.160 33.325 11.336 1.00 18.44 88 MET B CA 1
ATOM 2613 C C . MET B 1 89 ? 50.547 31.978 11.004 1.00 18.30 88 MET B C 1
ATOM 2614 O O . MET B 1 89 ? 49.990 31.786 9.917 1.00 21.75 88 MET B O 1
ATOM 2619 N N . PRO B 1 90 ? 50.626 31.027 11.936 1.00 22.20 89 PRO B N 1
ATOM 2620 C CA . PRO B 1 90 ? 51.131 31.146 13.313 1.00 18.64 89 PRO B CA 1
ATOM 2621 C C . PRO B 1 90 ? 52.627 31.008 13.503 1.00 20.19 89 PRO B C 1
ATOM 2622 O O . PRO B 1 90 ? 53.099 31.304 14.613 1.00 20.88 89 PRO B O 1
ATOM 2626 N N . GLU B 1 91 ? 53.375 30.598 12.473 1.00 17.76 90 GLU B N 1
ATOM 2627 C CA . GLU B 1 91 ? 54.808 30.358 12.680 1.00 20.36 90 GLU B CA 1
ATOM 2628 C C . GLU B 1 91 ? 55.591 31.632 12.949 1.00 20.23 90 GLU B C 1
ATOM 2629 O O . GLU B 1 91 ? 56.592 31.623 13.669 1.00 19.40 90 GLU B O 1
ATOM 2635 N N . GLY B 1 92 ? 55.123 32.723 12.355 1.00 20.51 91 GLY B N 1
ATOM 2636 C CA . GLY B 1 92 ? 55.588 34.046 12.730 1.00 18.63 91 GLY B CA 1
ATOM 2637 C C . GLY B 1 92 ? 56.765 34.554 11.934 1.00 18.54 91 GLY B C 1
ATOM 2638 O O . GLY B 1 92 ? 57.062 34.057 10.844 1.00 17.97 91 GLY B O 1
ATOM 2639 N N . TYR B 1 93 ? 57.406 35.602 12.454 1.00 17.37 92 TYR B N 1
ATOM 2640 C CA . TYR B 1 93 ? 58.490 36.254 11.751 1.00 14.92 92 TYR B CA 1
ATOM 2641 C C . TYR B 1 93 ? 59.503 36.783 12.731 1.00 20.22 92 TYR B C 1
ATOM 2642 O O . TYR B 1 93 ? 59.212 36.949 13.917 1.00 17.40 92 TYR B O 1
ATOM 2651 N N . VAL B 1 94 ? 60.700 37.042 12.214 1.00 15.18 93 VAL B N 1
ATOM 2652 C CA . VAL B 1 94 ? 61.724 37.731 12.968 1.00 15.72 93 VAL B CA 1
ATOM 2653 C C . VAL B 1 94 ? 61.622 39.182 12.577 1.00 17.18 93 VAL B C 1
ATOM 2654 O O . VAL B 1 94 ? 61.520 39.502 11.390 1.00 20.35 93 VAL B O 1
ATOM 2658 N N . GLN B 1 95 ? 61.609 40.078 13.558 1.00 16.27 94 GLN B N 1
ATOM 2659 C CA . GLN B 1 95 ? 61.667 41.512 13.295 1.00 14.68 94 GLN B CA 1
ATOM 2660 C C . GLN B 1 95 ? 62.997 42.050 13.809 1.00 16.37 94 GLN B C 1
ATOM 2661 O O . GLN B 1 95 ? 63.299 41.915 15.006 1.00 17.78 94 GLN B O 1
ATOM 2667 N N . GLU B 1 96 ? 63.793 42.650 12.917 1.00 15.24 95 GLU B N 1
ATOM 2668 C CA . GLU B 1 96 ? 65.057 43.254 13.327 1.00 17.78 95 GLU B CA 1
ATOM 2669 C C . GLU B 1 96 ? 65.038 44.720 12.998 1.00 16.77 95 GLU B C 1
ATOM 2670 O O . GLU B 1 96 ? 64.532 45.110 11.940 1.00 16.09 95 GLU B O 1
ATOM 2676 N N . ARG B 1 97 ? 65.530 45.545 13.912 1.00 16.17 96 ARG B N 1
ATOM 2677 C CA . ARG B 1 97 ? 65.604 46.989 13.641 1.00 15.49 96 ARG B CA 1
ATOM 2678 C C . ARG B 1 97 ? 66.931 47.554 14.087 1.00 14.06 96 ARG B C 1
ATOM 2679 O O . ARG B 1 97 ? 67.581 47.030 14.996 1.00 17.36 96 ARG B O 1
ATOM 2687 N N . THR B 1 98 ? 67.328 48.633 13.425 1.00 16.90 97 THR B N 1
ATOM 2688 C CA . THR B 1 98 ? 68.302 49.525 14.029 1.00 17.03 97 THR B CA 1
ATOM 2689 C C . THR B 1 98 ? 67.606 50.858 14.119 1.00 18.47 97 THR B C 1
ATOM 2690 O O . THR B 1 98 ? 66.944 51.292 13.153 1.00 18.45 97 THR B O 1
ATOM 2694 N N . ILE B 1 99 ? 67.711 51.511 15.277 1.00 16.59 98 ILE B N 1
ATOM 2695 C CA . ILE B 1 99 ? 67.077 52.795 15.511 1.00 14.53 98 ILE B CA 1
ATOM 2696 C C . ILE B 1 99 ? 68.177 53.789 15.874 1.00 17.49 98 ILE B C 1
ATOM 2697 O O . ILE B 1 99 ? 68.903 53.606 16.878 1.00 17.39 98 ILE B O 1
ATOM 2702 N N . PHE B 1 100 ? 68.308 54.826 15.057 1.00 16.52 99 PHE B N 1
ATOM 2703 C CA . PHE B 1 100 ? 69.381 55.809 15.226 1.00 18.52 99 PHE B CA 1
ATOM 2704 C C . PHE B 1 100 ? 68.811 57.040 15.880 1.00 18.49 99 PHE B C 1
ATOM 2705 O O . PHE B 1 100 ? 67.954 57.711 15.310 1.00 20.56 99 PHE B O 1
ATOM 2713 N N . PHE B 1 101 ? 69.283 57.357 17.090 1.00 17.32 100 PHE B N 1
ATOM 2714 C CA . PHE B 1 101 ? 68.837 58.572 17.752 1.00 17.74 100 PHE B CA 1
ATOM 2715 C C . PHE B 1 101 ? 69.734 59.720 17.309 1.00 19.60 100 PHE B C 1
ATOM 2716 O O . PHE B 1 101 ? 70.937 59.621 17.456 1.00 22.09 100 PHE B O 1
ATOM 2724 N N . LYS B 1 102 ? 69.137 60.735 16.695 1.00 20.22 101 LYS B N 1
ATOM 2725 C CA . LYS B 1 102 ? 69.900 61.861 16.116 1.00 23.36 101 LYS B CA 1
ATOM 2726 C C . LYS B 1 102 ? 70.761 62.494 17.203 1.00 24.88 101 LYS B C 1
ATOM 2727 O O . LYS B 1 102 ? 70.269 62.792 18.296 1.00 24.53 101 LYS B O 1
ATOM 2733 N N . ASP B 1 103 ? 72.060 62.632 16.914 1.00 25.65 102 ASP B N 1
ATOM 2734 C CA . ASP B 1 103 ? 73.018 63.243 17.840 1.00 30.37 102 ASP B CA 1
ATOM 2735 C C . ASP B 1 103 ? 73.222 62.389 19.099 1.00 27.28 102 ASP B C 1
ATOM 2736 O O . ASP B 1 103 ? 73.729 62.860 20.103 1.00 30.21 102 ASP B O 1
ATOM 2741 N N . ASP B 1 104 ? 72.863 61.109 19.034 1.00 24.26 103 ASP B N 1
ATOM 2742 C CA . ASP B 1 104 ? 73.000 60.235 20.194 1.00 26.83 103 ASP B CA 1
ATOM 2743 C C . ASP B 1 104 ? 73.259 58.794 19.715 1.00 24.31 103 ASP B C 1
ATOM 2744 O O . ASP B 1 104 ? 73.711 58.595 18.566 1.00 24.71 103 ASP B O 1
ATOM 2749 N N . GLY B 1 105 ? 72.969 57.809 20.562 1.00 21.60 104 GLY B N 1
ATOM 2750 C CA . GLY B 1 105 ? 73.350 56.418 20.321 1.00 23.01 104 GLY B CA 1
ATOM 2751 C C . GLY B 1 105 ? 72.332 55.716 19.441 1.00 22.51 104 GLY B C 1
ATOM 2752 O O . GLY B 1 105 ? 71.484 56.388 18.859 1.00 21.43 104 GLY B O 1
ATOM 2753 N N . SER B 1 106 ? 72.429 54.394 19.341 1.00 19.53 105 SER B N 1
ATOM 2754 C CA . SER B 1 106 ? 71.494 53.615 18.524 1.00 20.79 105 SER B CA 1
ATOM 2755 C C . SER B 1 106 ? 71.083 52.349 19.256 1.00 21.50 105 SER B C 1
ATOM 2756 O O . SER B 1 106 ? 71.848 51.798 20.055 1.00 19.95 105 SER B O 1
ATOM 2759 N N . TYR B 1 107 ? 69.855 51.885 19.004 1.00 20.13 106 TYR B N 1
ATOM 2760 C CA . TYR B 1 107 ? 69.445 50.556 19.463 1.00 16.91 106 TYR B CA 1
ATOM 2761 C C . TYR B 1 107 ? 69.544 49.594 18.300 1.00 17.58 106 TYR B C 1
ATOM 2762 O O . TYR B 1 107 ? 69.158 49.931 17.170 1.00 19.55 106 TYR B O 1
ATOM 2771 N N . LYS B 1 108 ? 69.960 48.370 18.589 1.00 18.81 107 LYS B N 1
ATOM 2772 C CA . LYS B 1 108 ? 69.799 47.247 17.659 1.00 18.41 107 LYS B CA 1
ATOM 2773 C C . LYS B 1 108 ? 68.888 46.229 18.293 1.00 19.10 107 LYS B C 1
ATOM 2774 O O . LYS B 1 108 ? 69.093 45.817 19.433 1.00 19.32 107 LYS B O 1
ATOM 2780 N N . THR B 1 109 ? 67.855 45.802 17.568 1.00 16.17 108 THR B N 1
ATOM 2781 C CA . THR B 1 109 ? 66.859 44.945 18.198 1.00 16.60 108 THR B CA 1
ATOM 2782 C C . THR B 1 109 ? 66.594 43.733 17.341 1.00 15.97 108 THR B C 1
ATOM 2783 O O . THR B 1 109 ? 66.679 43.789 16.108 1.00 17.72 108 THR B O 1
ATOM 2787 N N . ARG B 1 110 ? 66.354 42.592 17.983 1.00 16.30 109 ARG B N 1
ATOM 2788 C CA . ARG B 1 110 ? 65.947 41.411 17.241 1.00 15.16 109 ARG B CA 1
ATOM 2789 C C . ARG B 1 110 ? 64.835 40.773 18.036 1.00 16.22 109 ARG B C 1
ATOM 2790 O O . ARG B 1 110 ? 64.982 40.568 19.245 1.00 19.64 109 ARG B O 1
ATOM 2798 N N . ALA B 1 111 ? 63.732 40.459 17.372 1.00 16.02 110 ALA B N 1
ATOM 2799 C CA . ALA B 1 111 ? 62.585 39.890 18.063 1.00 16.02 110 ALA B CA 1
ATOM 2800 C C . ALA B 1 111 ? 61.990 38.773 17.246 1.00 17.81 110 ALA B C 1
ATOM 2801 O O . ALA B 1 111 ? 62.087 38.777 16.016 1.00 17.57 110 ALA B O 1
ATOM 2803 N N . GLU B 1 112 ? 61.367 37.800 17.922 1.00 16.52 111 GLU B N 1
ATOM 2804 C CA . GLU B 1 112 ? 60.510 36.855 17.214 1.00 18.53 111 GLU B CA 1
ATOM 2805 C C . GLU B 1 112 ? 59.101 37.138 17.634 1.00 16.47 111 GLU B C 1
ATOM 2806 O O . GLU B 1 112 ? 58.846 37.283 18.815 1.00 17.63 111 GLU B O 1
ATOM 2812 N N . VAL B 1 113 ? 58.218 37.257 16.662 1.00 16.81 112 VAL B N 1
ATOM 2813 C CA . VAL B 1 113 ? 56.810 37.408 16.921 1.00 13.76 112 VAL B CA 1
ATOM 2814 C C . VAL B 1 113 ? 56.093 36.179 16.357 1.00 16.30 112 VAL B C 1
ATOM 2815 O O . VAL B 1 113 ? 56.139 35.900 15.169 1.00 16.27 112 VAL B O 1
ATOM 2819 N N . LYS B 1 114 ? 55.393 35.452 17.218 1.00 16.44 113 LYS B N 1
ATOM 2820 C CA . LYS B 1 114 ? 54.717 34.247 16.754 1.00 17.59 113 LYS B CA 1
ATOM 2821 C C . LYS B 1 114 ? 53.610 33.869 17.716 1.00 18.41 113 LYS B C 1
ATOM 2822 O O . LYS B 1 114 ? 53.541 34.369 18.823 1.00 18.18 113 LYS B O 1
ATOM 2828 N N . PHE B 1 115 ? 52.702 33.016 17.280 1.00 17.61 114 PHE B N 1
ATOM 2829 C CA . PHE B 1 115 ? 51.784 32.432 18.268 1.00 18.28 114 PHE B CA 1
ATOM 2830 C C . PHE B 1 115 ? 52.507 31.363 19.064 1.00 18.56 114 PHE B C 1
ATOM 2831 O O . PHE B 1 115 ? 53.239 30.532 18.514 1.00 21.36 114 PHE B O 1
ATOM 2839 N N . GLU B 1 116 ? 52.360 31.429 20.380 1.00 18.21 115 GLU B N 1
ATOM 2840 C CA . GLU B 1 116 ? 52.744 30.323 21.273 1.00 15.15 115 GLU B CA 1
ATOM 2841 C C . GLU B 1 116 ? 51.412 29.872 21.825 1.00 20.99 115 GLU B C 1
ATOM 2842 O O . GLU B 1 116 ? 50.823 30.555 22.670 1.00 18.89 115 GLU B O 1
ATOM 2848 N N . GLY B 1 117 ? 50.873 28.789 21.265 1.00 20.71 116 GLY B N 1
ATOM 2849 C CA . GLY B 1 117 ? 49.497 28.445 21.593 1.00 19.14 116 GLY B CA 1
ATOM 2850 C C . GLY B 1 117 ? 48.622 29.543 21.040 1.00 19.73 116 GLY B C 1
ATOM 2851 O O . GLY B 1 117 ? 48.779 29.940 19.882 1.00 21.22 116 GLY B O 1
ATOM 2852 N N . ASP B 1 118 ? 47.696 30.045 21.846 1.00 16.67 117 ASP B N 1
ATOM 2853 C CA . ASP B 1 118 ? 46.764 31.067 21.353 1.00 16.29 117 ASP B CA 1
ATOM 2854 C C . ASP B 1 118 ? 47.163 32.447 21.843 1.00 17.44 117 ASP B C 1
ATOM 2855 O O . ASP B 1 118 ? 46.427 33.401 21.642 1.00 18.84 117 ASP B O 1
ATOM 2860 N N . THR B 1 119 ? 48.360 32.566 22.394 1.00 16.03 118 THR B N 1
ATOM 2861 C CA . THR B 1 119 ? 48.870 33.887 22.791 1.00 16.20 118 THR B CA 1
ATOM 2862 C C . THR B 1 119 ? 49.907 34.341 21.764 1.00 16.11 118 THR B C 1
ATOM 2863 O O . THR B 1 119 ? 50.763 33.573 21.353 1.00 17.12 118 THR B O 1
ATOM 2867 N N A LEU B 1 120 ? 49.807 35.599 21.339 0.61 15.46 119 LEU B N 1
ATOM 2868 N N B LEU B 1 120 ? 49.808 35.600 21.360 0.39 15.49 119 LEU B N 1
ATOM 2869 C CA A LEU B 1 120 ? 50.786 36.170 20.412 0.61 15.77 119 LEU B CA 1
ATOM 2870 C CA B LEU B 1 120 ? 50.765 36.184 20.434 0.39 15.82 119 LEU B CA 1
ATOM 2871 C C A LEU B 1 120 ? 51.921 36.688 21.262 0.61 17.15 119 LEU B C 1
ATOM 2872 C C B LEU B 1 120 ? 51.921 36.684 21.282 0.39 17.11 119 LEU B C 1
ATOM 2873 O O A LEU B 1 120 ? 51.711 37.535 22.125 0.61 16.51 119 LEU B O 1
ATOM 2874 O O B LEU B 1 120 ? 51.725 37.515 22.165 0.39 16.51 119 LEU B O 1
ATOM 2883 N N . VAL B 1 121 ? 53.124 36.168 21.046 1.00 16.52 120 VAL B N 1
ATOM 2884 C CA . VAL B 1 121 ? 54.248 36.525 21.897 1.00 14.70 120 VAL B CA 1
ATOM 2885 C C . VAL B 1 121 ? 55.323 37.233 21.097 1.00 14.87 120 VAL B C 1
ATOM 2886 O O . VAL B 1 121 ? 55.723 36.764 20.017 1.00 16.64 120 VAL B O 1
ATOM 2890 N N . ASN B 1 122 ? 55.777 38.360 21.629 1.00 13.95 121 ASN B N 1
ATOM 2891 C CA . ASN B 1 122 ? 56.896 39.127 21.041 1.00 15.61 121 ASN B CA 1
ATOM 2892 C C . ASN B 1 122 ? 58.066 39.013 21.980 1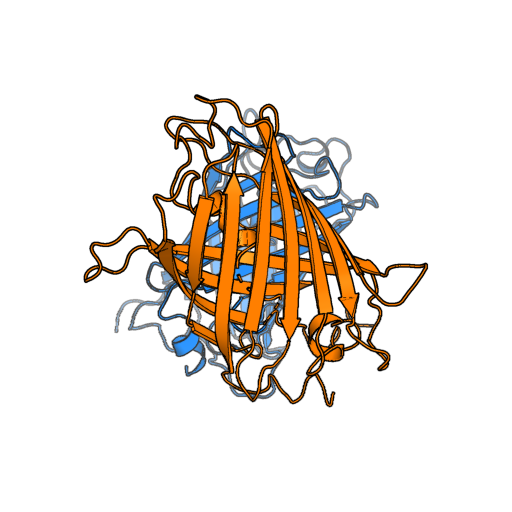.00 14.35 121 ASN B C 1
ATOM 2893 O O . ASN B 1 122 ? 58.040 39.604 23.054 1.00 17.62 121 ASN B O 1
ATOM 2898 N N . ARG B 1 123 ? 59.088 38.221 21.597 1.00 14.60 122 ARG B N 1
ATOM 2899 C CA . ARG B 1 123 ? 60.269 38.050 22.458 1.00 15.41 122 ARG B CA 1
ATOM 2900 C C . ARG B 1 123 ? 61.421 38.832 21.864 1.00 17.43 122 ARG B C 1
ATOM 2901 O O . ARG B 1 123 ? 61.814 38.589 20.727 1.00 17.45 122 ARG B O 1
ATOM 2909 N N . ILE B 1 124 ? 61.994 39.751 22.642 1.00 17.22 123 ILE B N 1
ATOM 2910 C CA . ILE B 1 124 ? 62.938 40.755 22.113 1.00 17.26 123 ILE B CA 1
ATOM 2911 C C . ILE B 1 124 ? 64.284 40.727 22.801 1.00 18.29 123 ILE B C 1
ATOM 2912 O O . ILE B 1 124 ? 64.332 40.576 24.033 1.00 18.21 123 ILE B O 1
ATOM 2917 N N . VAL B 1 125 ? 65.356 40.904 22.018 1.00 16.25 124 VAL B N 1
ATOM 2918 C CA . VAL B 1 125 ? 66.659 41.301 22.587 1.00 17.73 124 VAL B CA 1
ATOM 2919 C C . VAL B 1 125 ? 66.995 42.689 22.064 1.00 19.80 124 VAL B C 1
ATOM 2920 O O . VAL B 1 125 ? 66.950 42.899 20.848 1.00 18.56 124 VAL B O 1
ATOM 2924 N N . LEU B 1 126 ? 67.273 43.650 22.953 1.00 16.20 125 LEU B N 1
ATOM 2925 C CA . LEU B 1 126 ? 67.649 44.987 22.515 1.00 16.17 125 LEU B CA 1
ATOM 2926 C C . LEU B 1 126 ? 69.030 45.302 23.078 1.00 23.38 125 LEU B C 1
ATOM 2927 O O . LEU B 1 126 ? 69.278 45.058 24.256 1.00 20.06 125 LEU B O 1
ATOM 2932 N N . LYS B 1 127 ? 69.900 45.860 22.240 1.00 21.17 126 LYS B N 1
ATOM 2933 C CA . LYS B 1 127 ? 71.204 46.347 22.683 1.00 21.44 126 LYS B CA 1
ATOM 2934 C C . LYS B 1 127 ? 71.408 47.766 22.210 1.00 22.06 126 LYS B C 1
ATOM 2935 O O . LYS B 1 127 ? 71.331 48.043 21.004 1.00 22.58 126 LYS B O 1
ATOM 2941 N N . GLY B 1 128 ? 71.692 48.676 23.147 1.00 20.29 127 GLY B N 1
ATOM 2942 C CA . GLY B 1 128 ? 71.913 50.062 22.783 1.00 20.24 127 GLY B CA 1
ATOM 2943 C C . GLY B 1 128 ? 73.363 50.419 23.062 1.00 23.06 127 GLY B C 1
ATOM 2944 O O . GLY B 1 128 ? 73.895 50.000 24.082 1.00 23.98 127 GLY B O 1
ATOM 2945 N N . THR B 1 129 ? 73.995 51.167 22.162 1.00 22.78 128 THR B N 1
ATOM 2946 C CA . THR B 1 129 ? 75.386 51.573 22.378 1.00 27.90 128 THR B CA 1
ATOM 2947 C C . THR B 1 129 ? 75.616 53.015 21.976 1.00 26.21 128 THR B C 1
ATOM 2948 O O . THR B 1 129 ? 74.842 53.615 21.229 1.00 24.12 128 THR B O 1
ATOM 2952 N N . ASP B 1 130 ? 76.705 53.562 22.497 1.00 25.34 129 ASP B N 1
ATOM 2953 C CA . ASP B 1 130 ? 77.165 54.915 22.190 1.00 27.15 129 ASP B CA 1
ATOM 2954 C C . ASP B 1 130 ? 76.265 56.060 22.644 1.00 26.24 129 ASP B C 1
ATOM 2955 O O . ASP B 1 130 ? 76.344 57.150 22.106 1.00 27.22 129 ASP B O 1
ATOM 2960 N N . PHE B 1 131 ? 75.401 55.822 23.632 1.00 23.20 130 PHE B N 1
ATOM 2961 C CA . PHE B 1 131 ? 74.601 56.917 24.148 1.00 23.30 130 PHE B CA 1
ATOM 2962 C C . PHE B 1 131 ? 75.385 57.867 25.028 1.00 24.77 130 PHE B C 1
ATOM 2963 O O . PHE B 1 131 ? 76.285 57.464 25.757 1.00 32.49 130 PHE B O 1
ATOM 2971 N N . LYS B 1 132 ? 75.013 59.129 24.924 1.00 25.78 131 LYS B N 1
ATOM 2972 C CA . LYS B 1 132 ? 75.631 60.200 25.701 1.00 25.82 131 LYS B CA 1
ATOM 2973 C C . LYS B 1 132 ? 75.072 60.230 27.103 1.00 32.74 131 LYS B C 1
ATOM 2974 O O . LYS B 1 132 ? 73.843 60.224 27.295 1.00 29.37 131 LYS B O 1
ATOM 2980 N N . GLU B 1 133 ? 75.965 60.283 28.092 1.00 31.70 132 GLU B N 1
ATOM 2981 C CA . GLU B 1 133 ? 75.525 60.151 29.481 1.00 36.97 132 GLU B CA 1
ATOM 2982 C C . GLU B 1 133 ? 74.578 61.252 29.926 1.00 30.90 132 GLU B C 1
ATOM 2983 O O . GLU B 1 133 ? 73.716 61.024 30.783 1.00 42.71 132 GLU B O 1
ATOM 2989 N N . ASP B 1 134 ? 74.669 62.442 29.345 1.00 34.54 133 ASP B N 1
ATOM 2990 C CA . ASP B 1 134 ? 73.605 63.397 29.617 1.00 42.33 133 ASP B CA 1
ATOM 2991 C C . ASP B 1 134 ? 72.905 63.920 28.373 1.00 44.00 133 ASP B C 1
ATOM 2992 O O . ASP B 1 134 ? 72.584 65.108 28.254 1.00 37.66 133 ASP B O 1
ATOM 2997 N N . GLY B 1 135 ? 72.645 62.995 27.455 1.00 32.91 134 GLY B N 1
ATOM 2998 C CA . GLY B 1 135 ? 71.815 63.295 26.306 1.00 28.53 134 GLY B CA 1
ATOM 2999 C C . GLY B 1 135 ? 70.372 63.136 26.717 1.00 27.66 134 GLY B C 1
ATOM 3000 O O . GLY B 1 135 ? 70.065 62.941 27.899 1.00 27.58 134 GLY B O 1
ATOM 3001 N N . ASN B 1 136 ? 69.477 63.202 25.738 1.00 27.22 135 ASN B N 1
ATOM 3002 C CA . ASN B 1 136 ? 68.052 63.146 26.012 1.00 22.90 135 ASN B CA 1
ATOM 3003 C C . ASN B 1 136 ? 67.602 61.764 26.470 1.00 23.72 135 ASN B C 1
ATOM 3004 O O . ASN B 1 136 ? 66.576 61.643 27.127 1.00 24.28 135 ASN B O 1
ATOM 3009 N N A ILE B 1 137 ? 68.386 60.743 26.146 0.51 21.73 136 ILE B N 1
ATOM 3010 N N B ILE B 1 137 ? 68.359 60.727 26.125 0.49 21.75 136 ILE B N 1
ATOM 3011 C CA A ILE B 1 137 ? 67.973 59.361 26.403 0.51 22.62 136 ILE B CA 1
ATOM 3012 C CA B ILE B 1 137 ? 67.932 59.351 26.431 0.49 22.60 136 ILE B CA 1
ATOM 3013 C C A ILE B 1 137 ? 68.418 58.939 27.799 0.51 24.86 136 ILE B C 1
ATOM 3014 C C B ILE B 1 137 ? 68.414 58.920 27.814 0.49 24.86 136 ILE B C 1
ATOM 3015 O O A ILE B 1 137 ? 67.593 58.755 28.691 0.51 24.62 136 ILE B O 1
ATOM 3016 O O B ILE B 1 137 ? 67.605 58.701 28.711 0.49 24.64 136 ILE B O 1
ATOM 3025 N N . LEU B 1 138 ? 69.726 58.812 27.998 1.00 23.97 137 LEU B N 1
ATOM 3026 C CA . LEU B 1 138 ? 70.242 58.443 29.322 1.00 25.39 137 LEU B CA 1
ATOM 3027 C C . LEU B 1 138 ? 69.988 59.516 30.382 1.00 28.14 137 LEU B C 1
ATOM 3028 O O . LEU B 1 138 ? 69.958 59.223 31.584 1.00 30.66 137 LEU B O 1
ATOM 3033 N N . GLY B 1 139 ? 69.754 60.747 29.951 1.00 26.91 138 GLY B N 1
ATOM 3034 C CA . GLY B 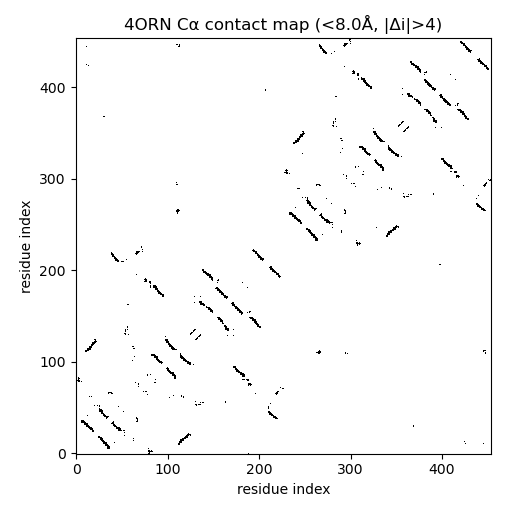1 139 ? 69.470 61.822 30.886 1.00 30.58 138 GLY B CA 1
ATOM 3035 C C . GLY B 1 139 ? 67.994 61.956 31.193 1.00 33.23 138 GLY B C 1
ATOM 3036 O O . GLY B 1 139 ? 67.588 62.841 31.956 1.00 28.91 138 GLY B O 1
ATOM 3037 N N . HIS B 1 140 ? 67.183 61.083 30.584 1.00 26.95 139 HIS B N 1
ATOM 3038 C CA . HIS B 1 140 ? 65.738 61.084 30.811 1.00 25.55 139 HIS B CA 1
ATOM 3039 C C . HIS B 1 140 ? 65.098 62.456 30.592 1.00 28.31 139 HIS B C 1
ATOM 3040 O O . HIS B 1 140 ? 64.436 63.009 31.492 1.00 28.12 139 HIS B O 1
ATOM 3047 N N . LYS B 1 141 ? 65.269 63.002 29.390 1.00 24.66 140 LYS B N 1
ATOM 3048 C CA . LYS B 1 141 ? 64.764 64.328 29.099 1.00 25.62 140 LYS B CA 1
ATOM 3049 C C . LYS B 1 141 ? 63.620 64.320 28.125 1.00 24.78 140 LYS B C 1
ATOM 3050 O O . LYS B 1 141 ? 63.296 65.355 27.537 1.00 26.46 140 LYS B O 1
ATOM 3056 N N . LEU B 1 142 ? 62.977 63.167 27.960 1.00 21.58 141 LEU B N 1
ATOM 3057 C CA . LEU B 1 142 ? 61.858 63.116 27.016 1.00 20.04 141 LEU B CA 1
ATOM 3058 C C . LEU B 1 142 ? 60.508 63.119 27.726 1.00 21.85 141 LEU B C 1
ATOM 3059 O O . LEU B 1 142 ? 60.356 62.504 28.783 1.00 24.44 141 LEU B O 1
ATOM 3064 N N . GLU B 1 143 ? 59.518 63.755 27.110 1.00 20.99 142 GLU B N 1
ATOM 3065 C CA . GLU B 1 143 ? 58.148 63.774 27.627 1.00 21.55 142 GLU B CA 1
ATOM 3066 C C . GLU B 1 143 ? 57.557 62.371 27.579 1.00 22.28 142 GLU B C 1
ATOM 3067 O O . GLU B 1 143 ? 57.929 61.589 26.696 1.00 21.17 142 GLU B O 1
ATOM 3073 N N . TYR B 1 144 ? 56.666 62.068 28.524 1.00 20.40 143 TYR B N 1
ATOM 3074 C CA . TYR B 1 144 ? 55.990 60.771 28.551 1.00 18.36 143 TYR B CA 1
ATOM 3075 C C . TYR B 1 144 ? 54.761 60.863 27.671 1.00 18.92 143 TYR B C 1
ATOM 3076 O O . TYR B 1 144 ? 53.639 61.115 28.135 1.00 22.79 143 TYR B O 1
ATOM 3085 N N . ASN B 1 145 ? 54.979 60.720 26.375 1.00 17.57 144 ASN B N 1
ATOM 3086 C CA . ASN B 1 145 ? 53.891 60.714 25.399 1.00 21.16 144 ASN B CA 1
ATOM 3087 C C . ASN B 1 145 ? 54.418 60.145 24.106 1.00 21.57 144 ASN B C 1
ATOM 3088 O O . ASN B 1 145 ? 55.591 59.814 24.015 1.00 20.23 144 ASN B O 1
ATOM 3093 N N . MET B 1 146 ? 53.548 60.000 23.104 1.00 19.18 145 MET B N 1
ATOM 3094 C CA . MET B 1 146 ? 53.986 59.462 21.834 1.00 19.38 145 MET B CA 1
ATOM 3095 C C . MET B 1 146 ? 53.249 60.176 20.732 1.00 21.40 145 MET B C 1
ATOM 3096 O O . MET B 1 146 ? 52.026 60.260 20.785 1.00 23.83 145 MET B O 1
ATOM 3101 N N . ASN B 1 147 ? 53.982 60.690 19.747 1.00 18.15 146 ASN B N 1
ATOM 3102 C CA . ASN B 1 147 ? 53.364 61.269 18.558 1.00 21.58 146 ASN B CA 1
ATOM 3103 C C . ASN B 1 147 ? 52.931 60.163 17.625 1.00 20.34 146 ASN B C 1
ATOM 3104 O O . ASN B 1 147 ? 53.370 59.014 17.766 1.00 19.37 146 ASN B O 1
ATOM 3109 N N . VAL B 1 148 ? 52.054 60.503 16.686 1.00 21.43 147 VAL B N 1
ATOM 3110 C CA . VAL B 1 148 ? 51.620 59.516 15.709 1.00 22.28 147 VAL B CA 1
ATOM 3111 C C . VAL B 1 148 ? 52.814 59.101 14.868 1.00 19.91 147 VAL B C 1
ATOM 3112 O O . VAL B 1 148 ? 53.661 59.936 14.470 1.00 26.65 147 VAL B O 1
ATOM 3116 N N . GLY B 1 149 ? 52.931 57.800 14.598 1.00 16.92 148 GLY B N 1
ATOM 3117 C CA . GLY B 1 149 ? 53.948 57.272 13.732 1.00 17.03 148 GLY B CA 1
ATOM 3118 C C . GLY B 1 149 ? 53.352 56.732 12.446 1.00 20.88 148 G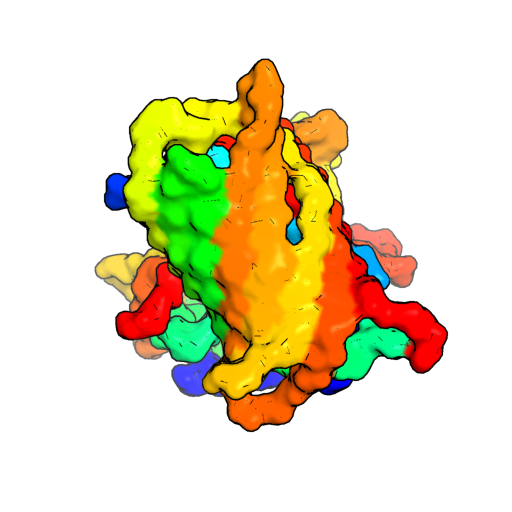LY B C 1
ATOM 3119 O O . GLY B 1 149 ? 52.230 56.200 12.438 1.00 21.20 148 GLY B O 1
ATOM 3120 N N . ASN B 1 150 ? 54.073 56.901 11.342 1.00 17.48 149 ASN B N 1
ATOM 3121 C CA . ASN B 1 150 ? 53.609 56.347 10.073 1.00 17.54 149 ASN B CA 1
ATOM 3122 C C . ASN B 1 150 ? 54.720 55.517 9.480 1.00 22.23 149 ASN B C 1
ATOM 3123 O O . ASN B 1 150 ? 55.796 56.039 9.201 1.00 26.67 149 ASN B O 1
ATOM 3128 N N . VAL B 1 151 ? 54.464 54.220 9.302 1.00 17.85 150 VAL B N 1
ATOM 3129 C CA . VAL B 1 151 ? 55.504 53.233 8.975 1.00 16.65 150 VAL B CA 1
ATOM 3130 C C . VAL B 1 151 ? 55.367 52.808 7.531 1.00 17.91 150 VAL B C 1
ATOM 3131 O O . VAL B 1 151 ? 54.391 52.118 7.161 1.00 17.54 150 VAL B O 1
ATOM 3135 N N . TYR B 1 152 ? 56.314 53.227 6.682 1.00 17.12 151 TYR B N 1
ATOM 3136 C CA . TYR B 1 152 ? 56.191 52.970 5.239 1.00 18.37 151 TYR B CA 1
ATOM 3137 C C . TYR B 1 152 ? 56.892 51.659 4.867 1.00 18.52 151 TYR B C 1
ATOM 3138 O O . TYR B 1 152 ? 58.101 51.490 5.087 1.00 19.28 151 TYR B O 1
ATOM 3147 N N . ILE B 1 153 ? 56.096 50.694 4.402 1.00 16.68 152 ILE B N 1
ATOM 3148 C CA . ILE B 1 153 ? 56.548 49.322 4.171 1.00 14.31 152 ILE B CA 1
ATOM 3149 C C . ILE B 1 153 ? 56.755 49.059 2.691 1.00 18.91 152 ILE B C 1
ATOM 3150 O O . ILE B 1 153 ? 55.965 49.523 1.863 1.00 20.12 152 ILE B O 1
ATOM 3155 N N . THR B 1 154 ? 57.808 48.323 2.359 1.00 15.62 153 THR B N 1
ATOM 3156 C CA . THR B 1 154 ? 57.983 47.837 0.984 1.00 15.64 153 THR B CA 1
ATOM 3157 C C . THR B 1 154 ? 58.363 46.364 1.014 1.00 20.13 153 THR B C 1
ATOM 3158 O O . THR B 1 154 ? 58.899 45.876 2.007 1.00 18.89 153 THR B O 1
ATOM 3162 N N . ALA B 1 155 ? 58.087 45.626 -0.052 1.00 17.77 154 ALA B N 1
ATOM 3163 C CA . ALA B 1 155 ? 58.441 44.208 -0.039 1.00 16.07 154 ALA B CA 1
ATOM 3164 C C . ALA B 1 155 ? 59.929 43.991 -0.221 1.00 17.74 154 ALA B C 1
ATOM 3165 O O . ALA B 1 155 ? 60.567 44.703 -0.996 1.00 19.62 154 ALA B O 1
ATOM 3167 N N . ASP B 1 156 ? 60.480 42.971 0.447 1.00 16.48 155 ASP B N 1
ATOM 3168 C CA . ASP B 1 156 ? 61.878 42.564 0.189 1.00 17.21 155 ASP B CA 1
ATOM 3169 C C . ASP B 1 156 ? 61.908 41.968 -1.225 1.00 21.68 155 ASP B C 1
ATOM 3170 O O . ASP B 1 156 ? 61.041 41.151 -1.550 1.00 21.25 155 ASP B O 1
ATOM 3175 N N . LYS B 1 157 ? 62.887 42.360 -2.052 1.00 19.38 156 LYS B N 1
ATOM 3176 C CA . LYS B 1 157 ? 62.992 41.832 -3.442 1.00 19.97 156 LYS B CA 1
ATOM 3177 C C . LYS B 1 157 ? 63.863 40.589 -3.550 1.00 24.69 156 LYS B C 1
ATOM 3178 O O . LYS B 1 157 ? 63.869 39.919 -4.599 1.00 24.50 156 LYS B O 1
ATOM 3184 N N . GLN B 1 158 ? 64.591 40.265 -2.484 1.00 19.44 157 GLN B N 1
ATOM 3185 C CA . GLN B 1 158 ? 65.543 39.134 -2.542 1.00 17.94 157 GLN B CA 1
ATOM 3186 C C . GLN B 1 158 ? 65.076 37.872 -1.888 1.00 21.98 157 GLN B C 1
ATOM 3187 O O . GLN B 1 158 ? 65.640 36.796 -2.132 1.00 22.83 157 GLN B O 1
ATOM 3193 N N . LYS B 1 159 ? 64.107 38.005 -0.985 1.00 21.50 158 LYS B N 1
ATOM 3194 C CA . LYS B 1 159 ? 63.606 36.854 -0.250 1.00 18.86 158 LYS B CA 1
ATOM 3195 C C . LYS B 1 159 ? 62.270 37.270 0.292 1.00 20.58 158 LYS B C 1
ATOM 3196 O O . LYS B 1 159 ? 61.903 38.440 0.226 1.00 21.10 158 LYS B O 1
ATOM 3202 N N . ASN B 1 160 ? 61.522 36.302 0.803 1.00 20.96 159 ASN B N 1
ATOM 3203 C CA . ASN B 1 160 ? 60.238 36.622 1.413 1.00 21.42 159 ASN B CA 1
ATOM 3204 C C . ASN B 1 160 ? 60.482 37.484 2.624 1.00 20.41 159 ASN B C 1
ATOM 3205 O O . ASN B 1 160 ? 61.357 37.172 3.465 1.00 21.17 159 ASN B O 1
ATOM 3210 N N . GLY B 1 161 ? 59.711 38.560 2.723 1.00 19.11 160 GLY B N 1
ATOM 3211 C CA . GLY B 1 161 ? 59.905 39.506 3.812 1.00 21.18 160 GLY B CA 1
ATOM 3212 C C . GLY B 1 161 ? 59.525 40.919 3.414 1.00 18.83 160 GLY B C 1
ATOM 3213 O O . GLY B 1 161 ? 59.139 41.177 2.268 1.00 17.27 160 GLY B O 1
ATOM 3214 N N . ILE B 1 162 ? 59.603 41.842 4.378 1.00 15.58 161 ILE B N 1
ATOM 3215 C CA . ILE B 1 162 ? 59.295 43.240 4.107 1.00 13.27 161 ILE B CA 1
ATOM 3216 C C . ILE B 1 162 ? 60.347 44.108 4.785 1.00 16.30 161 ILE B C 1
ATOM 3217 O O . ILE B 1 162 ? 61.078 43.639 5.670 1.00 17.05 161 ILE B O 1
ATOM 3222 N N . LYS B 1 163 ? 60.416 45.356 4.345 1.00 15.44 162 LYS B N 1
ATOM 3223 C CA . LYS B 1 163 ? 61.367 46.311 4.934 1.00 13.79 162 LYS B CA 1
ATOM 3224 C C . LYS B 1 163 ? 60.599 47.558 5.225 1.00 18.18 162 LYS B C 1
ATOM 3225 O O . LYS B 1 163 ? 59.560 47.784 4.636 1.00 17.21 162 LYS B O 1
ATOM 3231 N N . ALA B 1 164 ? 61.089 48.375 6.150 1.00 16.11 163 ALA B N 1
ATOM 3232 C CA . ALA B 1 164 ? 60.456 49.664 6.388 1.00 15.75 163 ALA B CA 1
ATOM 3233 C C . ALA B 1 164 ? 61.467 50.650 6.932 1.00 17.73 163 ALA B C 1
ATOM 3234 O O . ALA B 1 164 ? 62.478 50.264 7.501 1.00 16.29 163 ALA B O 1
ATOM 3236 N N . ASN B 1 165 ? 61.192 51.939 6.761 1.00 20.23 164 ASN B N 1
ATOM 3237 C CA . ASN B 1 165 ? 62.042 52.990 7.307 1.00 20.98 164 ASN B CA 1
ATOM 3238 C C . ASN B 1 165 ? 61.089 54.104 7.668 1.00 25.19 164 ASN B C 1
ATOM 3239 O O . ASN B 1 165 ? 60.202 54.435 6.886 1.00 24.69 164 ASN B O 1
ATOM 3244 N N . PHE B 1 166 ? 61.184 54.609 8.885 1.00 17.04 165 PHE B N 1
ATOM 3245 C CA . PHE B 1 166 ? 60.316 55.693 9.309 1.00 19.25 165 PHE B CA 1
ATOM 3246 C C . PHE B 1 166 ? 61.022 56.426 10.428 1.00 19.86 165 PHE B C 1
ATOM 3247 O O . PHE B 1 166 ? 61.903 55.870 11.080 1.00 18.16 165 PHE B O 1
ATOM 3255 N N . GLU B 1 167 ? 60.656 57.687 10.635 1.00 19.01 166 GLU B N 1
ATOM 3256 C CA . GLU B 1 167 ? 61.275 58.454 11.698 1.00 20.13 166 GLU B CA 1
ATOM 3257 C C . GLU B 1 167 ? 60.237 58.763 12.779 1.00 22.52 166 GLU B C 1
ATOM 3258 O O . GLU B 1 167 ? 59.122 59.221 12.491 1.00 23.31 166 GLU B O 1
ATOM 3264 N N . ILE B 1 168 ? 60.606 58.472 14.021 1.00 18.27 167 ILE B N 1
ATOM 3265 C CA . ILE B 1 168 ? 59.774 58.785 15.180 1.00 20.80 167 ILE B CA 1
ATOM 3266 C C . ILE B 1 168 ? 60.238 60.103 15.777 1.00 21.56 167 ILE B C 1
ATOM 3267 O O . ILE B 1 168 ? 61.422 60.346 15.885 1.00 20.20 167 ILE B O 1
ATOM 3272 N N A ARG B 1 169 ? 59.289 60.940 16.168 0.63 20.62 168 ARG B N 1
ATOM 3273 N N B ARG B 1 169 ? 59.288 60.945 16.157 0.37 20.67 168 ARG B N 1
ATOM 3274 C CA A ARG B 1 169 ? 59.625 62.241 16.751 0.63 22.15 168 ARG B CA 1
ATOM 3275 C CA B ARG B 1 169 ? 59.626 62.232 16.762 0.37 22.17 168 ARG B CA 1
ATOM 3276 C C A ARG B 1 169 ? 59.277 62.209 18.233 0.63 20.52 168 ARG B C 1
ATOM 3277 C C B ARG B 1 169 ? 59.271 62.223 18.244 0.37 20.58 168 ARG B C 1
ATOM 3278 O O A ARG B 1 169 ? 58.099 62.158 18.581 0.63 24.21 168 ARG B O 1
ATOM 3279 O O B ARG B 1 169 ? 58.093 62.209 18.603 0.37 24.16 168 ARG B O 1
ATOM 3294 N N . HIS B 1 170 ? 60.289 62.213 19.104 1.00 18.10 169 HIS B N 1
ATOM 3295 C CA . HIS B 1 170 ? 60.045 62.188 20.572 1.00 19.63 169 HIS B CA 1
ATOM 3296 C C . HIS B 1 170 ? 60.108 63.615 21.140 1.00 23.45 169 HIS B C 1
ATOM 3297 O O . HIS B 1 170 ? 61.145 64.271 21.047 1.00 23.38 169 HIS B O 1
ATOM 3304 N N . ASN B 1 171 ? 59.017 64.091 21.738 1.00 19.87 170 ASN B N 1
ATOM 3305 C CA . ASN B 1 171 ? 59.046 65.439 22.344 1.00 23.06 170 ASN B CA 1
ATOM 3306 C C . ASN B 1 171 ? 60.034 65.510 23.499 1.00 24.10 170 ASN B C 1
ATOM 3307 O O . ASN B 1 171 ? 60.062 64.622 24.360 1.00 22.76 170 ASN B O 1
ATOM 3312 N N . VAL B 1 172 ? 60.833 66.583 23.524 1.00 24.51 171 VAL B N 1
ATOM 3313 C CA . VAL B 1 172 ? 61.852 66.774 24.559 1.00 26.35 171 VAL B CA 1
ATOM 3314 C C . VAL B 1 172 ? 61.280 67.732 25.600 1.00 28.35 171 VAL B C 1
ATOM 3315 O O . VAL B 1 172 ? 60.541 68.658 25.251 1.00 27.09 171 VAL B O 1
ATOM 3319 N N A GLU B 1 173 ? 61.580 67.485 26.873 0.56 27.52 172 GLU B N 1
ATOM 3320 N N B GLU B 1 173 ? 61.632 67.532 26.864 0.44 27.55 172 GLU B N 1
ATOM 3321 C CA A GLU B 1 173 ? 61.070 68.356 27.929 0.56 31.09 172 GLU B CA 1
ATOM 3322 C CA B GLU B 1 173 ? 60.947 68.235 27.952 0.44 31.01 172 GLU B CA 1
ATOM 3323 C C A GLU B 1 173 ? 61.667 69.738 27.774 0.56 34.65 172 GLU B C 1
ATOM 3324 C C B GLU B 1 173 ? 60.889 69.765 27.876 0.44 34.25 172 GLU B C 1
ATOM 3325 O O A GLU B 1 173 ? 62.809 69.883 27.335 0.56 28.76 172 GLU B O 1
ATOM 3326 O O B GLU B 1 173 ? 59.959 70.367 28.404 0.44 36.72 172 GLU B O 1
ATOM 3337 N N A ASP B 1 174 ? 60.866 70.741 28.123 0.56 29.77 173 ASP B N 1
ATOM 3338 N N B ASP B 1 174 ? 61.845 70.407 27.218 0.44 31.74 173 ASP B N 1
ATOM 3339 C CA A ASP B 1 174 ? 61.271 72.142 28.066 0.56 39.55 173 ASP B CA 1
ATOM 3340 C CA B ASP B 1 174 ? 61.747 71.861 27.153 0.44 39.57 173 ASP B CA 1
ATOM 3341 C C A ASP B 1 174 ? 61.562 72.561 26.641 0.56 39.83 173 ASP B C 1
ATOM 3342 C C B ASP B 1 174 ? 61.524 72.456 25.744 0.44 39.11 173 ASP B C 1
ATOM 3343 O O A ASP B 1 174 ? 62.231 73.565 26.416 0.56 41.00 173 ASP B O 1
ATOM 3344 O O B ASP B 1 174 ? 61.925 73.584 25.441 0.44 36.84 173 ASP B O 1
ATOM 3353 N N A GLY B 1 175 ? 61.088 71.775 25.680 0.56 37.31 174 GLY B N 1
ATOM 3354 N N B GLY B 1 175 ? 60.831 71.680 24.905 0.44 34.52 174 GLY B N 1
ATOM 3355 C CA A GLY B 1 175 ? 61.257 72.144 24.296 0.56 34.63 174 GLY B CA 1
ATOM 3356 C CA B GLY B 1 175 ? 60.169 72.224 23.729 0.44 25.13 174 GLY B CA 1
ATOM 3357 C C A GLY B 1 175 ? 62.202 71.307 23.463 0.56 31.70 174 GLY B C 1
ATOM 3358 C C B GLY B 1 175 ? 60.533 71.707 22.345 0.44 30.33 174 GLY B C 1
ATOM 3359 O O A GLY B 1 175 ? 63.319 70.934 23.847 0.56 28.62 174 GLY B O 1
ATOM 3360 O O B GLY B 1 175 ? 59.792 71.932 21.376 0.44 24.83 174 GLY B O 1
ATOM 3361 N N . GLY B 1 176 ? 61.678 71.031 22.288 1.00 29.60 175 GLY B N 1
ATOM 3362 C CA . GLY B 1 176 ? 62.353 70.494 21.122 1.00 26.00 175 GLY B CA 1
ATOM 3363 C C . GLY B 1 176 ? 61.887 69.076 20.837 1.00 25.19 175 GLY B C 1
ATOM 3364 O O . GLY B 1 176 ? 60.954 68.579 21.473 1.00 24.88 175 GLY B O 1
ATOM 3365 N N A VAL B 1 177 ? 62.501 68.455 19.838 0.64 24.47 176 VAL B N 1
ATOM 3366 N N B VAL B 1 177 ? 62.551 68.443 19.880 0.36 24.52 176 VAL B N 1
ATOM 3367 C CA A VAL B 1 177 ? 62.152 67.093 19.428 0.64 23.88 176 VAL B CA 1
ATOM 3368 C CA B VAL B 1 177 ? 62.200 67.105 19.431 0.36 23.89 176 VAL B CA 1
ATOM 3369 C C A VAL B 1 177 ? 63.439 66.287 19.327 0.64 24.59 176 VAL B C 1
ATOM 3370 C C B VAL B 1 177 ? 63.466 66.278 19.318 0.36 24.60 176 VAL B C 1
ATOM 3371 O O A VAL B 1 177 ? 64.492 66.834 19.002 0.64 25.93 176 VAL B O 1
ATOM 3372 O O B VAL B 1 177 ? 64.520 66.791 18.946 0.36 25.89 176 VAL B O 1
ATOM 3379 N N . GLN B 1 178 ? 63.378 65.004 19.687 1.00 23.29 177 GLN B N 1
ATOM 3380 C CA . GLN B 1 178 ? 64.499 64.091 19.523 1.00 20.93 177 GLN B CA 1
ATOM 3381 C C . GLN B 1 178 ? 64.068 63.081 18.441 1.00 23.50 177 GLN B C 1
ATOM 3382 O O . GLN B 1 178 ? 63.082 62.370 18.625 1.00 21.37 177 GLN B O 1
ATOM 3388 N N . LEU B 1 179 ? 64.764 63.052 17.302 1.00 20.82 178 LEU B N 1
ATOM 3389 C CA . LEU B 1 179 ? 64.441 62.100 16.223 1.00 19.71 178 LEU B CA 1
ATOM 3390 C C . LEU B 1 179 ? 65.029 60.722 16.449 1.00 20.06 178 LEU B C 1
ATOM 3391 O O . LEU B 1 179 ? 66.120 60.566 17.002 1.00 20.51 178 LEU B O 1
ATOM 3396 N N . ALA B 1 180 ? 64.266 59.688 16.049 1.00 18.46 179 ALA B N 1
ATOM 3397 C CA . ALA B 1 180 ? 64.691 58.297 16.151 1.00 18.87 179 ALA B CA 1
ATOM 3398 C C . ALA B 1 180 ? 64.392 57.647 14.798 1.00 19.89 179 ALA B C 1
ATOM 3399 O O . ALA B 1 180 ? 63.242 57.361 14.458 1.00 20.16 179 ALA B O 1
ATOM 3401 N N . ASP B 1 181 ? 65.448 57.472 13.999 1.00 19.13 180 ASP B N 1
ATOM 3402 C CA . ASP B 1 181 ? 65.299 56.978 12.618 1.00 16.82 180 ASP B CA 1
ATOM 3403 C C . ASP B 1 181 ? 65.340 55.445 12.611 1.00 17.15 180 ASP B C 1
ATOM 3404 O O . ASP B 1 181 ? 66.333 54.848 12.972 1.00 16.23 180 ASP B O 1
ATOM 3409 N N . HIS B 1 182 ? 64.242 54.808 12.200 1.00 17.63 181 HIS B N 1
ATOM 3410 C CA . HIS B 1 182 ? 64.086 53.368 12.324 1.00 14.77 181 HIS B CA 1
ATOM 3411 C C . HIS B 1 182 ? 64.304 52.681 10.991 1.00 16.14 181 HIS B C 1
ATOM 3412 O O . HIS B 1 182 ? 63.742 53.096 9.979 1.00 17.52 181 HIS B O 1
ATOM 3419 N N . TYR B 1 183 ? 65.093 51.611 11.012 1.00 14.67 182 TYR B N 1
ATOM 3420 C CA . TYR B 1 183 ? 65.255 50.731 9.848 1.00 15.05 182 TYR B CA 1
ATOM 3421 C C . TYR B 1 183 ? 64.801 49.343 10.259 1.00 16.98 182 TYR B C 1
ATOM 3422 O O . TYR B 1 183 ? 65.169 48.856 11.327 1.00 20.01 182 TYR B O 1
ATOM 3431 N N . GLN B 1 184 ? 63.963 48.709 9.444 1.00 13.97 183 GLN B N 1
ATOM 3432 C CA . GLN B 1 184 ? 63.264 47.505 9.910 1.00 12.23 183 GLN B CA 1
ATOM 3433 C C . GLN B 1 184 ? 63.262 46.428 8.838 1.00 15.76 183 GLN B C 1
ATOM 3434 O O . GLN B 1 184 ? 63.035 46.705 7.655 1.00 16.78 183 GLN B O 1
ATOM 3440 N N . GLN B 1 185 ? 63.511 45.183 9.258 1.00 14.88 184 GLN B N 1
ATOM 3441 C CA . GLN B 1 185 ? 63.387 44.027 8.376 1.00 15.77 184 GLN B CA 1
ATOM 3442 C C . GLN B 1 185 ? 62.497 43.012 9.073 1.00 18.88 184 GLN B C 1
ATOM 3443 O O . GLN B 1 185 ? 62.688 42.755 10.270 1.00 19.42 184 GLN B O 1
ATOM 3449 N N . ASN B 1 186 ? 61.528 42.443 8.361 1.00 13.43 185 ASN B N 1
ATOM 3450 C CA . ASN B 1 186 ? 60.744 41.311 8.911 1.00 14.50 185 ASN B CA 1
ATOM 3451 C C . ASN B 1 186 ? 60.927 40.138 7.974 1.00 18.81 185 ASN B C 1
ATOM 3452 O O . ASN B 1 186 ? 60.783 40.291 6.759 1.00 18.47 185 ASN B O 1
ATOM 3457 N N . THR B 1 187 ? 61.250 38.970 8.524 1.00 17.18 186 THR B N 1
ATOM 3458 C CA . THR B 1 187 ? 61.517 37.787 7.691 1.00 17.83 186 THR B CA 1
ATOM 3459 C C . THR B 1 187 ? 60.742 36.620 8.295 1.00 17.32 186 THR B C 1
ATOM 3460 O O . THR B 1 187 ? 60.888 36.346 9.493 1.00 18.38 186 THR B O 1
ATOM 3464 N N . PRO B 1 188 ? 59.947 35.903 7.489 1.00 17.62 187 PRO B N 1
ATOM 3465 C CA . PRO B 1 188 ? 59.134 34.831 8.093 1.00 17.09 187 PRO B CA 1
ATOM 3466 C C . PRO B 1 188 ? 59.980 33.716 8.679 1.00 24.79 187 PRO B C 1
ATOM 3467 O O . PRO B 1 188 ? 61.078 33.443 8.162 1.00 21.40 187 PRO B O 1
ATOM 3471 N N . ILE B 1 189 ? 59.478 33.085 9.740 1.00 19.94 188 ILE B N 1
ATOM 3472 C CA . ILE B 1 189 ? 60.166 31.933 10.338 1.00 19.95 188 ILE B CA 1
ATOM 3473 C C . ILE B 1 189 ? 59.677 30.720 9.567 1.00 23.65 188 ILE B C 1
ATOM 3474 O O . ILE B 1 189 ? 58.490 30.567 9.307 1.00 27.00 188 ILE B O 1
ATOM 3479 N N . GLY B 1 190 ? 60.596 29.872 9.133 1.00 30.81 189 GLY B N 1
ATOM 3480 C CA . GLY B 1 190 ? 60.160 28.743 8.328 1.00 44.97 189 GLY B CA 1
ATOM 3481 C C . GLY B 1 190 ? 59.706 29.095 6.918 1.00 48.20 189 GLY B C 1
ATOM 3482 O O . GLY B 1 190 ? 59.865 30.232 6.441 1.00 38.67 189 GLY B O 1
ATOM 3483 N N . ASP B 1 191 ? 59.101 28.119 6.248 1.00 40.56 190 ASP B N 1
ATOM 3484 C CA . ASP B 1 191 ? 59.068 28.150 4.794 1.00 41.04 190 ASP B CA 1
ATOM 3485 C C . ASP B 1 191 ? 57.708 28.283 4.143 1.00 42.57 190 ASP B C 1
ATOM 3486 O O . ASP B 1 191 ? 57.603 28.187 2.919 1.00 43.55 190 ASP B O 1
ATOM 3491 N N . GLY B 1 192 ? 56.673 28.503 4.943 1.00 37.43 191 GLY B N 1
ATOM 3492 C CA . GLY B 1 192 ? 55.337 28.698 4.406 1.00 40.07 191 GLY B CA 1
ATOM 3493 C C . GLY B 1 192 ? 55.243 29.881 3.454 1.00 41.24 191 GLY B C 1
ATOM 3494 O O . GLY B 1 192 ? 56.099 30.765 3.450 1.00 41.04 191 GLY B O 1
ATOM 3495 N N . SER B 1 193 ? 54.212 29.900 2.624 1.00 36.61 192 SER B N 1
ATOM 3496 C CA . SER B 1 193 ? 54.026 31.039 1.743 1.00 35.77 192 SER B CA 1
ATOM 3497 C C . SER B 1 193 ? 53.536 32.227 2.570 1.00 30.62 192 SER B C 1
ATOM 3498 O O . SER B 1 193 ? 52.854 32.057 3.582 1.00 32.15 192 SER B O 1
ATOM 3501 N N . VAL B 1 194 ? 53.926 33.429 2.163 1.00 27.88 193 VAL B N 1
ATOM 3502 C CA . VAL B 1 194 ? 53.459 34.646 2.812 1.00 24.68 193 VAL B CA 1
ATOM 3503 C C . VAL B 1 194 ? 53.011 35.626 1.745 1.00 25.85 193 VAL B C 1
ATOM 3504 O O . VAL B 1 194 ? 53.312 35.450 0.556 1.00 28.57 193 VAL B O 1
ATOM 3508 N N . LEU B 1 195 ? 52.284 36.660 2.150 1.00 21.52 194 LEU B N 1
ATOM 3509 C CA . LEU B 1 195 ? 51.917 37.700 1.211 1.00 20.27 194 LEU B CA 1
ATOM 3510 C C . LEU B 1 195 ? 53.042 38.721 1.131 1.00 27.85 194 LEU B C 1
ATOM 3511 O O . LEU B 1 195 ? 53.544 39.183 2.157 1.00 26.29 194 LEU B O 1
ATOM 3516 N N . LEU B 1 196 ? 53.447 39.081 -0.082 1.00 22.92 195 LEU B N 1
ATOM 3517 C CA . LEU B 1 196 ? 54.420 40.159 -0.277 1.00 22.17 195 LEU B CA 1
ATOM 3518 C C . LEU B 1 196 ? 53.669 41.376 -0.764 1.00 26.33 195 LEU B C 1
ATOM 3519 O O . LEU B 1 196 ? 53.088 41.375 -1.856 1.00 27.40 195 LEU B O 1
ATOM 3524 N N . PRO B 1 197 ? 53.665 42.429 0.038 1.00 20.17 196 PRO B N 1
ATOM 3525 C CA . PRO B 1 197 ? 52.780 43.555 -0.244 1.00 18.78 196 PRO B CA 1
ATOM 3526 C C . PRO B 1 197 ? 53.293 44.546 -1.281 1.00 22.60 196 PRO B C 1
ATOM 3527 O O . PRO B 1 197 ? 54.495 44.723 -1.459 1.00 21.27 196 PRO B O 1
ATOM 3531 N N . ASP B 1 198 ? 52.371 45.245 -1.922 1.00 21.37 197 ASP B N 1
ATOM 3532 C CA . ASP B 1 198 ? 52.713 46.482 -2.580 1.00 22.08 197 ASP B CA 1
ATOM 3533 C C . ASP B 1 198 ? 53.041 47.526 -1.532 1.00 22.23 197 ASP B C 1
ATOM 3534 O O . ASP B 1 198 ? 52.706 47.353 -0.347 1.00 20.57 197 ASP B O 1
ATOM 3539 N N . ASN B 1 199 ? 53.696 48.610 -1.928 1.00 19.53 198 ASN B N 1
ATOM 3540 C CA . ASN B 1 199 ? 54.040 49.672 -0.965 1.00 22.70 198 ASN B CA 1
ATOM 3541 C C . ASN B 1 199 ? 52.806 50.257 -0.298 1.00 22.27 198 ASN B C 1
ATOM 3542 O O . ASN B 1 199 ? 51.768 50.511 -0.962 1.00 21.31 198 ASN B O 1
ATOM 3547 N N . HIS B 1 200 ? 52.913 50.467 1.012 1.00 18.26 199 HIS B N 1
ATOM 3548 C CA . HIS B 1 200 ? 51.801 51.008 1.775 1.00 17.83 199 HIS B CA 1
ATOM 3549 C C . HIS B 1 200 ? 52.369 51.463 3.089 1.00 18.51 199 HIS B C 1
ATOM 3550 O O . HIS B 1 200 ? 53.580 51.366 3.312 1.00 19.64 199 HIS B O 1
ATOM 3557 N N . TYR B 1 201 ? 51.517 51.983 3.960 1.00 17.20 200 TYR B N 1
ATOM 3558 C CA . TYR B 1 201 ? 52.006 52.361 5.274 1.00 15.20 200 TYR B CA 1
ATOM 3559 C C . TYR B 1 201 ? 51.035 52.006 6.362 1.00 17.51 200 TYR B C 1
ATOM 3560 O O . TYR B 1 201 ? 49.860 51.733 6.097 1.00 18.21 200 TYR B O 1
ATOM 3569 N N . LEU B 1 202 ? 51.556 51.976 7.581 1.00 15.73 201 LEU B N 1
ATOM 3570 C CA . LEU B 1 202 ? 50.714 51.787 8.754 1.00 18.08 201 LEU B CA 1
ATOM 3571 C C . LEU B 1 202 ? 50.724 53.085 9.527 1.00 18.72 201 LEU B C 1
ATOM 3572 O O . LEU B 1 202 ? 51.778 53.615 9.835 1.00 17.67 201 LEU B O 1
ATOM 3577 N N . SER B 1 203 ? 49.547 53.579 9.889 1.00 16.14 202 SER B N 1
ATOM 3578 C CA . SER B 1 203 ? 49.443 54.801 10.699 1.00 15.95 202 SER B CA 1
ATOM 3579 C C . SER B 1 203 ? 49.102 54.385 12.119 1.00 18.29 202 SER B C 1
ATOM 3580 O O . SER B 1 203 ? 48.100 53.698 12.367 1.00 17.14 202 SER B O 1
ATOM 3583 N N . VAL B 1 204 ? 49.976 54.761 13.057 1.00 14.06 203 VAL B N 1
ATOM 3584 C CA . VAL B 1 204 ? 49.914 54.227 14.424 1.00 14.27 203 VAL B CA 1
ATOM 3585 C C . VAL B 1 204 ? 49.759 55.324 15.469 1.00 16.75 203 VAL B C 1
ATOM 3586 O O . VAL B 1 204 ? 50.631 56.161 15.615 1.00 18.76 203 VAL B O 1
ATOM 3590 N N . GLN B 1 205 ? 48.627 55.358 16.174 1.00 15.13 204 GLN B N 1
ATOM 3591 C CA . GLN B 1 205 ? 48.431 56.348 17.229 1.00 16.34 204 GLN B CA 1
ATOM 3592 C C . GLN B 1 205 ? 48.525 55.680 18.581 1.00 20.43 204 GLN B C 1
ATOM 3593 O O . GLN B 1 205 ? 47.893 54.671 18.816 1.00 20.38 204 GLN B O 1
ATOM 3599 N N . VAL B 1 206 ? 49.315 56.253 19.479 1.00 15.85 205 VAL B N 1
ATOM 3600 C CA . VAL B 1 206 ? 49.582 55.632 20.760 1.00 15.72 205 VAL B CA 1
ATOM 3601 C C . VAL B 1 206 ? 49.292 56.625 21.859 1.00 20.32 205 VAL B C 1
ATOM 3602 O O . VAL B 1 206 ? 49.733 57.780 21.799 1.00 19.87 205 VAL B O 1
ATOM 3606 N N . LYS B 1 207 ? 48.501 56.202 22.834 1.00 17.41 206 LYS B N 1
ATOM 3607 C CA . LYS B 1 207 ? 48.333 56.977 24.073 1.00 16.77 206 LYS B CA 1
ATOM 3608 C C . LYS B 1 207 ? 49.032 56.285 25.205 1.00 19.98 206 LYS B C 1
ATOM 3609 O O . LYS B 1 207 ? 48.790 55.091 25.464 1.00 19.23 206 LYS B O 1
ATOM 3615 N N . LEU B 1 208 ? 49.909 57.020 25.891 1.00 18.38 207 LEU B N 1
ATOM 3616 C CA . LEU B 1 208 ? 50.609 56.460 27.041 1.00 16.66 207 LEU B CA 1
ATOM 3617 C C . LEU B 1 208 ? 50.000 57.007 28.302 1.00 22.13 207 LEU B C 1
ATOM 3618 O O . LEU B 1 208 ? 49.672 58.195 28.384 1.00 21.44 207 LEU B O 1
ATOM 3623 N N . SER B 1 209 ? 49.860 56.149 29.290 1.00 17.90 208 SER B N 1
ATOM 3624 C CA . SER B 1 209 ? 49.227 56.538 30.549 1.00 21.15 208 SER B CA 1
ATOM 3625 C C . SER B 1 209 ? 49.831 55.790 31.711 1.00 21.25 208 SER B C 1
ATOM 3626 O O . SER B 1 209 ? 50.728 54.979 31.535 1.00 19.04 208 SER B O 1
ATOM 3629 N N . LYS B 1 210 ? 49.362 56.092 32.927 1.00 22.30 209 LYS B N 1
ATOM 3630 C CA . LYS B 1 210 ? 49.799 55.388 34.125 1.00 24.10 209 LYS B CA 1
ATOM 3631 C C . LYS B 1 210 ? 48.591 54.786 34.834 1.00 26.09 209 LYS B C 1
ATOM 3632 O O . LYS B 1 210 ? 47.484 55.321 34.771 1.00 28.96 209 LYS B O 1
ATOM 3638 N N . ASP B 1 211 ? 48.822 53.677 35.520 1.00 23.89 210 ASP B N 1
ATOM 3639 C CA . ASP B 1 211 ? 47.773 52.916 36.199 1.00 25.22 210 ASP B CA 1
ATOM 3640 C C . ASP B 1 211 ? 47.734 53.509 37.588 1.00 25.63 210 ASP B C 1
ATOM 3641 O O . ASP B 1 211 ? 48.735 53.494 38.283 1.00 25.61 210 ASP B O 1
ATOM 3646 N N . PRO B 1 212 ? 46.577 54.063 37.999 1.00 30.43 211 PRO B N 1
ATOM 3647 C CA . PRO B 1 212 ? 46.517 54.747 39.307 1.00 29.80 211 PRO B CA 1
ATOM 3648 C C . PRO B 1 212 ? 46.835 53.843 40.500 1.00 35.26 211 PRO B C 1
ATOM 3649 O O . PRO B 1 212 ? 47.196 54.349 41.576 1.00 35.78 211 PRO B O 1
ATOM 3653 N N . ASN B 1 213 ? 46.699 52.529 40.324 1.00 30.21 212 ASN B N 1
ATOM 3654 C CA . ASN B 1 213 ? 46.953 51.587 41.408 1.00 29.17 212 ASN B CA 1
ATOM 3655 C C . ASN B 1 213 ? 48.330 50.963 41.314 1.00 30.29 212 ASN B C 1
ATOM 3656 O O . ASN B 1 213 ? 48.626 49.984 41.982 1.00 31.49 212 ASN B O 1
ATOM 3661 N N . GLU B 1 214 ? 49.174 51.533 40.464 1.00 26.17 213 GLU B N 1
ATOM 3662 C CA . GLU B 1 214 ? 50.505 51.001 40.250 1.00 25.47 213 GLU B CA 1
ATOM 3663 C C . GLU B 1 214 ? 51.609 51.953 40.698 1.00 28.79 213 GLU B C 1
ATOM 3664 O O . GLU B 1 214 ? 51.726 53.072 40.183 1.00 31.64 213 GLU B O 1
ATOM 3670 N N . LYS B 1 215 ? 52.431 51.510 41.648 1.00 27.93 214 LYS B N 1
ATOM 3671 C CA . LYS B 1 215 ? 53.564 52.317 42.094 1.00 30.28 214 LYS B CA 1
ATOM 3672 C C . LYS B 1 215 ? 54.902 51.954 41.464 1.00 31.58 214 LYS B C 1
ATOM 3673 O O . LYS B 1 215 ? 55.850 52.735 41.548 1.00 32.96 214 LYS B O 1
ATOM 3679 N N . ARG B 1 216 ? 54.999 50.790 40.818 1.00 24.72 215 ARG B N 1
ATOM 3680 C CA . ARG B 1 216 ? 56.242 50.456 40.137 1.00 23.00 215 ARG B CA 1
ATOM 3681 C C . ARG B 1 216 ? 56.383 51.308 38.866 1.00 19.28 215 ARG B C 1
ATOM 3682 O O . ARG B 1 216 ? 55.389 51.845 38.378 1.00 26.23 215 ARG B O 1
ATOM 3690 N N . ASP B 1 217 ? 57.608 51.389 38.348 1.00 24.18 216 ASP B N 1
ATOM 3691 C CA . ASP B 1 217 ? 57.898 52.036 37.058 1.00 24.95 216 ASP B CA 1
ATOM 3692 C C . ASP B 1 217 ? 57.181 51.242 35.974 1.00 22.91 216 ASP B C 1
ATOM 3693 O O . ASP B 1 217 ? 57.385 50.036 35.850 1.00 24.57 216 ASP B O 1
ATOM 3698 N N . HIS B 1 218 ? 56.351 51.902 35.180 1.00 20.73 217 HIS B N 1
ATOM 3699 C CA . HIS B 1 218 ? 55.542 51.142 34.250 1.00 20.22 217 HIS B CA 1
ATOM 3700 C C . HIS B 1 218 ? 55.017 52.028 33.160 1.00 18.02 217 HIS B C 1
ATOM 3701 O O . HIS B 1 218 ? 55.117 53.247 33.224 1.00 18.68 217 HIS B O 1
ATOM 3708 N N . MET B 1 219 ? 54.458 51.397 32.141 1.00 16.60 218 MET B N 1
ATOM 3709 C CA . MET B 1 219 ? 53.859 52.154 31.035 1.00 18.26 218 MET B CA 1
ATOM 3710 C C . MET B 1 219 ? 52.581 51.438 30.599 1.00 18.80 218 MET B C 1
ATOM 3711 O O . MET B 1 219 ? 52.628 50.241 30.288 1.00 17.20 218 MET B O 1
ATOM 3716 N N . VAL B 1 220 ? 51.446 52.138 30.611 1.00 16.78 219 VAL B N 1
ATOM 3717 C CA . VAL B 1 220 ? 50.208 51.630 30.015 1.00 17.04 219 VAL B CA 1
ATOM 3718 C C . VAL B 1 220 ? 50.085 52.228 28.614 1.00 19.59 219 VAL B C 1
ATOM 3719 O O . VAL B 1 220 ? 50.223 53.452 28.422 1.00 16.88 219 VAL B O 1
ATOM 3723 N N . LEU B 1 221 ? 49.851 51.364 27.635 1.00 16.59 220 LEU B N 1
ATOM 3724 C CA . LEU B 1 221 ? 49.795 51.764 26.238 1.00 16.83 220 LEU B CA 1
ATOM 3725 C C . LEU B 1 221 ? 48.476 51.362 25.582 1.00 17.19 220 LEU B C 1
ATOM 3726 O O . LEU B 1 221 ? 47.960 50.251 25.776 1.00 17.62 220 LEU B O 1
ATOM 3731 N N . LEU B 1 222 ? 47.900 52.281 24.822 1.00 15.84 221 LEU B N 1
ATOM 3732 C CA . LEU B 1 222 ? 46.704 52.000 24.026 1.00 16.39 221 LEU B CA 1
ATOM 3733 C C . LEU B 1 222 ? 47.087 52.440 22.636 1.00 19.02 221 LEU B C 1
ATOM 3734 O O . LEU B 1 222 ? 47.569 53.580 22.431 1.00 20.47 221 LEU B O 1
ATOM 3739 N N . GLU B 1 223 ? 46.897 51.560 21.651 1.00 16.37 222 GLU B N 1
ATOM 3740 C CA . GLU B 1 223 ? 47.451 51.815 20.337 1.00 15.64 222 GLU B CA 1
ATOM 3741 C C . GLU B 1 223 ? 46.409 51.472 19.299 1.00 18.89 222 GLU B C 1
ATOM 3742 O O . GLU B 1 223 ? 45.728 50.424 19.402 1.00 19.75 222 GLU B O 1
ATOM 3748 N N . PHE B 1 224 ? 46.273 52.359 18.311 1.00 14.92 223 PHE B N 1
ATOM 3749 C CA . PHE B 1 224 ? 45.361 52.121 17.194 1.00 13.91 223 PHE B CA 1
ATOM 3750 C C . PHE B 1 224 ? 46.197 52.134 15.943 1.00 18.69 223 PHE B C 1
ATOM 3751 O O . PHE B 1 224 ? 46.961 53.062 15.731 1.00 23.75 223 PHE B O 1
ATOM 3759 N N . ARG B 1 225 ? 46.071 51.112 15.091 1.00 12.17 224 ARG B N 1
ATOM 3760 C CA . ARG B 1 225 ? 46.891 51.024 13.904 1.00 15.19 224 ARG B CA 1
ATOM 3761 C C . ARG B 1 225 ? 46.069 50.624 12.698 1.00 19.03 224 ARG B C 1
ATOM 3762 O O . ARG B 1 225 ? 45.302 49.639 12.733 1.00 16.24 224 ARG B O 1
ATOM 3770 N N . THR B 1 226 ? 46.258 51.378 11.617 1.00 14.17 225 THR B N 1
ATOM 3771 C CA . THR B 1 226 ? 45.460 51.208 10.400 1.00 14.97 225 THR B CA 1
ATOM 3772 C C . THR B 1 226 ? 46.371 51.190 9.190 1.00 19.50 225 THR B C 1
ATOM 3773 O O . THR B 1 226 ? 47.267 52.022 9.069 1.00 20.80 225 THR B O 1
ATOM 3777 N N . ALA B 1 227 ? 46.152 50.251 8.270 1.00 13.95 226 ALA B N 1
ATOM 3778 C CA . ALA B 1 227 ? 46.924 50.275 7.027 1.00 16.43 226 ALA B CA 1
ATOM 3779 C C . ALA B 1 227 ? 46.274 51.215 6.026 1.00 21.06 226 ALA B C 1
ATOM 3780 O O . ALA B 1 227 ? 45.036 51.315 5.954 1.00 18.93 226 ALA B O 1
ATOM 3782 N N . ALA B 1 228 ? 47.106 51.868 5.218 1.00 18.24 227 ALA B N 1
ATOM 3783 C CA . ALA B 1 228 ? 46.631 52.821 4.221 1.00 18.16 227 ALA B CA 1
ATOM 3784 C C . ALA B 1 228 ? 47.637 52.926 3.084 1.00 20.25 227 ALA B C 1
ATOM 3785 O O . ALA B 1 228 ? 48.703 52.299 3.107 1.00 18.22 227 ALA B O 1
ATOM 3787 N N . GLY B 1 229 ? 47.264 53.709 2.066 1.00 27.05 228 GLY B N 1
ATOM 3788 C CA . GLY B 1 229 ? 48.188 54.080 0.995 1.00 24.78 228 GLY B CA 1
ATOM 3789 C C . GLY B 1 229 ? 48.008 53.300 -0.301 1.00 36.26 228 GLY B C 1
ATOM 3790 O O . GLY B 1 229 ? 48.796 53.460 -1.246 1.00 33.74 228 GLY B O 1
ATOM 3791 N N . ILE B 1 230 ? 46.991 52.438 -0.338 1.00 26.63 229 ILE B N 1
ATOM 3792 C CA . ILE B 1 230 ? 46.585 51.734 -1.559 1.00 28.96 229 ILE B CA 1
ATOM 3793 C C . ILE B 1 230 ? 45.096 51.985 -1.795 1.00 36.48 229 ILE B C 1
ATOM 3794 O O . ILE B 1 230 ? 44.295 51.782 -0.893 1.00 31.64 229 ILE B O 1
ATOM 3799 N N . THR B 1 231 ? 44.733 52.430 -3.000 1.00 39.88 230 THR B N 1
ATOM 3800 C CA . THR B 1 231 ? 43.322 52.693 -3.347 1.00 47.89 230 THR B CA 1
ATOM 3801 C C . THR B 1 231 ? 42.695 51.500 -4.072 1.00 50.82 230 THR B C 1
ATOM 3802 O O . THR B 1 231 ? 43.377 50.834 -4.860 1.00 58.01 230 THR B O 1
ATOM 3806 N N . PRO B 1 232 ? 41.395 51.228 -3.814 1.00 53.14 231 PRO B N 1
ATOM 3807 C CA . PRO B 1 232 ? 40.697 50.070 -4.405 1.00 58.59 231 PRO B CA 1
ATOM 3808 C C . PRO B 1 232 ? 40.849 49.989 -5.930 1.00 66.75 231 PRO B C 1
ATOM 3809 O O . PRO B 1 232 ? 40.712 51.003 -6.620 1.00 64.85 231 PRO B O 1
ATOM 3813 N N . GLY B 1 233 ? 41.144 48.791 -6.436 1.00 72.87 232 GLY B N 1
ATOM 3814 C CA . GLY B 1 233 ? 41.445 48.601 -7.846 1.00 75.16 232 GLY B CA 1
ATOM 3815 C C . GLY B 1 233 ? 42.633 47.679 -8.077 1.00 77.96 232 GLY B C 1
ATOM 3816 O O . GLY B 1 233 ? 43.783 48.118 -8.176 1.00 74.38 232 GLY B O 1
#

Sequence (454 aa):
SKGEELFTGVVPILVEMDGDVVNGRKFSVRGVGEGDATHGKLTLKFICTSGKLPVPWPTLVTTLVQFSRYPDHMKQHDFFKSSAMPEGYVQERTIFFKDDGSSYKKTRAEEVKKFEEGDTLVVNRIVLKGTDFKEDGNILGHKLEYNMNVGNVYITADKQKNGIKANFEIRRHNVEDGGVQLADHYQQNTPIGDGSVLLPDNHYLSVQVKLSKDPNEKRDHMVLLEFRTAAGITPGSKGEEELFTGVVPILVEMDGDVNGRRKFSVRGVVGEGDATTHGKLTLKFICTSGKLPVPWPTLVTTLVQFSRRYPDHMKQQHDFFKSAMPEGYVQERTIFFKDDGSYKTRAEVKFEGDTLLVNRIVLKGTDFKEDGNIILGHKLEYNMNVGNVYITADKQKNGIKANFEIRRHNVEEDDGGGVVQLADHYQQNTPIGDGSVLLPDNHYLSVQVKLSKDPNEKRDHMVLLEFRTAAGITPG

Secondary structure (DSSP, 8-state):
--SGGGGSS-EEEEEEEEEEETTEEEEEEEEEEEEGGGTEEEEEEEETTSS-SS-GGGGTTT----PBPPGGGGGG-HHHHTTTT-EEEEEEEEETTS-EEEEEEEEEEETTEEEEEEEEEEES--TTSTTTTT-B-S----EEEEEEE-SSSSSEEEEEEEEEEBTTS-EEEEEEEEEEEESSSS----PPSEEEEEEEEEE--TT--SSEEEEEEEEEEESS---/-HHHHTTSSEEEEEEEEEEEETTEEEEEEEEEEEEGGGTEEEEEEEEEES---S-GGGGTTT----PBPPGGGGGG-HHHHTTTT-EEEEEEEEETTS-EEEEEEEEEEETTEEEEEEEEEEES--TTSTTTTT-B-S----EEEEEEE-SSSS-EEEEEEEEEEBTTS-EEEEEEEEEEEESSS-----PPSEEEEEEEEEE--TT--SSEEEEEEEEEEES----

Nearest PDB structures (foldseek):
  4orn-assembly2_B  TM=9.947E-01  e=1.025E-45  Aequorea victoria
  6nhv-assembly1_A  TM=9.954E-01  e=5.446E-43  Aequorea victoria
  3ssy-assembly1_A  TM=9.917E-01  e=1.365E-40  Aequorea victoria
  4w7a-assembly1_B  TM=9.891E-01  e=1.904E-37  synthetic construct
  6mwq-assembly2_J  TM=9.694E-01  e=6.219E-36  Aequorea victoria

GO terms:
  GO:0006091 generation of precursor metabolites and energy (P, TAS)
  GO:0008218 bioluminescence (P, TAS)